Protein AF-G7Y8Q5-F1 (afdb_monomer)

Organism: Clonorchis sinensis (NCBI:txid79923)

Radius of gyration: 30.97 Å; Cα contacts (8 Å, |Δi|>4): 610; chains: 1; bounding box: 76×51×86 Å

Mean predicted aligned error: 13.22 Å

Structure (mmCIF, N/CA/C/O backbone):
data_AF-G7Y8Q5-F1
#
_entry.id   AF-G7Y8Q5-F1
#
loop_
_atom_site.group_PDB
_atom_site.id
_atom_site.type_symbol
_atom_site.label_atom_id
_atom_site.label_alt_id
_atom_site.label_comp_id
_atom_site.label_asym_id
_atom_site.label_entity_id
_atom_site.label_seq_id
_atom_site.pdbx_PDB_ins_code
_atom_site.Cartn_x
_atom_site.Cartn_y
_atom_site.Cartn_z
_atom_site.occupancy
_atom_site.B_iso_or_equiv
_atom_site.auth_seq_id
_atom_site.auth_comp_id
_atom_site.auth_asym_id
_atom_site.auth_atom_id
_atom_site.pdbx_PDB_model_num
ATOM 1 N N . MET A 1 1 ? 28.478 24.750 -31.870 1.00 46.69 1 MET A N 1
ATOM 2 C CA . MET A 1 1 ? 27.221 24.117 -31.404 1.00 46.69 1 MET A CA 1
ATOM 3 C C . MET A 1 1 ? 26.144 24.052 -32.488 1.00 46.69 1 MET A C 1
ATOM 5 O O . MET A 1 1 ? 25.602 22.974 -32.666 1.00 46.69 1 MET A O 1
ATOM 9 N N . ASN A 1 2 ? 25.911 25.111 -33.278 1.00 51.81 2 ASN A N 1
ATOM 10 C CA . ASN A 1 2 ? 24.890 25.132 -34.351 1.00 51.81 2 ASN A CA 1
ATOM 11 C C . ASN A 1 2 ? 25.142 24.205 -35.562 1.00 51.81 2 ASN A C 1
ATOM 13 O O . ASN A 1 2 ? 24.283 24.098 -36.424 1.00 51.81 2 ASN A O 1
ATOM 17 N N . VAL A 1 3 ? 26.305 23.547 -35.651 1.00 59.91 3 VAL A N 1
ATOM 18 C CA . VAL A 1 3 ? 26.636 22.623 -36.759 1.00 59.91 3 VAL A CA 1
ATOM 19 C C . VAL A 1 3 ? 26.185 21.186 -36.460 1.00 59.91 3 VAL A C 1
ATOM 21 O O . VAL A 1 3 ? 26.006 20.389 -37.370 1.00 59.91 3 VAL A O 1
ATOM 24 N N . PHE A 1 4 ? 25.976 20.847 -35.183 1.00 60.62 4 PHE A N 1
ATOM 25 C CA . PHE A 1 4 ? 25.689 19.471 -34.763 1.00 60.62 4 PHE A CA 1
ATOM 26 C C . PHE A 1 4 ? 24.238 19.233 -34.364 1.00 60.62 4 PHE A C 1
ATOM 28 O O . PHE A 1 4 ? 23.819 18.079 -34.347 1.00 60.62 4 PHE A O 1
ATOM 35 N N . PHE A 1 5 ? 23.495 20.290 -34.031 1.00 65.12 5 PHE A N 1
ATOM 36 C CA . PHE A 1 5 ? 22.177 20.165 -33.425 1.00 65.12 5 PHE A CA 1
ATOM 37 C C . PHE A 1 5 ? 21.167 21.102 -34.078 1.00 65.12 5 PHE A C 1
ATOM 39 O O . PHE A 1 5 ? 21.401 22.308 -34.143 1.00 65.12 5 PHE A O 1
ATOM 46 N N . SER A 1 6 ? 20.048 20.539 -34.533 1.00 68.06 6 SER A N 1
ATOM 47 C CA . SER A 1 6 ? 18.911 21.300 -35.055 1.00 68.06 6 SER A CA 1
ATOM 48 C C . SER A 1 6 ? 17.747 21.231 -34.070 1.00 68.06 6 SER A C 1
ATOM 50 O O . SER A 1 6 ? 17.341 20.144 -33.648 1.00 68.06 6 SER A O 1
ATOM 52 N N . TRP A 1 7 ? 17.230 22.395 -33.671 1.00 67.38 7 TRP A N 1
ATOM 53 C CA . TRP A 1 7 ? 16.086 22.492 -32.769 1.00 67.38 7 TRP A CA 1
ATOM 54 C C . TRP A 1 7 ? 14.801 22.613 -33.584 1.00 67.38 7 TRP A C 1
ATOM 56 O O . TRP A 1 7 ? 14.619 23.578 -34.325 1.00 67.38 7 TRP A O 1
ATOM 66 N N . VAL A 1 8 ? 13.917 21.626 -33.442 1.00 67.50 8 VAL A N 1
ATOM 67 C CA . VAL A 1 8 ? 12.595 21.627 -34.073 1.00 67.50 8 VAL A CA 1
ATOM 68 C C . VAL A 1 8 ? 11.5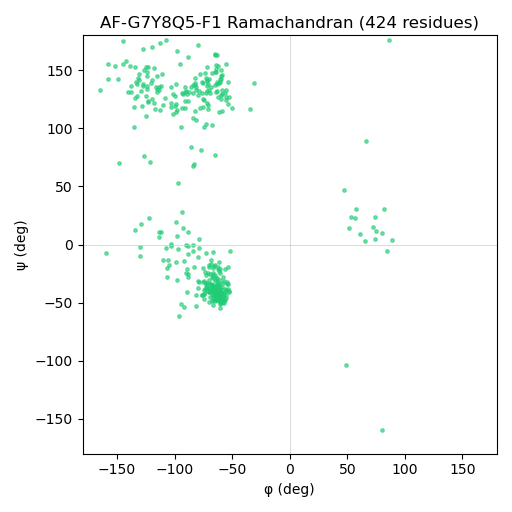71 21.986 -32.995 1.00 67.50 8 VAL A C 1
ATOM 70 O O . VAL A 1 8 ? 11.475 21.253 -32.007 1.00 67.50 8 VAL A O 1
ATOM 73 N N . PRO A 1 9 ? 10.834 23.104 -33.128 1.00 73.12 9 PRO A N 1
ATOM 74 C CA . PRO A 1 9 ? 9.787 23.453 -32.177 1.00 73.12 9 PRO A CA 1
ATOM 75 C C . PRO A 1 9 ? 8.661 22.414 -32.228 1.00 73.12 9 PRO A C 1
ATOM 77 O O . PRO A 1 9 ? 8.249 21.994 -33.309 1.00 73.12 9 PRO A O 1
ATOM 80 N N . LEU A 1 10 ? 8.157 22.023 -31.055 1.00 76.38 10 LEU A N 1
ATOM 81 C CA . LEU A 1 10 ? 7.033 21.094 -30.950 1.00 76.38 10 LEU A CA 1
ATOM 82 C C . LEU A 1 10 ? 5.737 21.756 -31.418 1.00 76.38 10 LEU A C 1
ATOM 84 O O . LEU A 1 10 ? 5.395 22.861 -30.986 1.00 76.38 10 LEU A O 1
ATOM 88 N N . ALA A 1 11 ? 4.981 21.054 -32.256 1.00 82.56 11 ALA A N 1
ATOM 89 C CA . ALA A 1 11 ? 3.634 21.473 -32.618 1.00 82.56 11 ALA A CA 1
ATOM 90 C C . ALA A 1 11 ? 2.663 21.268 -31.431 1.00 82.56 11 ALA A C 1
ATOM 92 O O . ALA A 1 11 ? 2.853 20.344 -30.636 1.00 82.56 11 ALA A O 1
ATOM 93 N N . PRO A 1 12 ? 1.566 22.044 -31.315 1.00 85.56 12 PRO A N 1
ATOM 94 C CA . PRO A 1 12 ? 0.593 21.885 -30.225 1.00 85.56 12 PRO A CA 1
ATOM 95 C C . PRO A 1 12 ? 0.033 20.459 -30.086 1.00 85.56 12 PRO A C 1
ATOM 97 O O . PRO A 1 12 ? -0.207 19.977 -28.981 1.00 85.56 12 PRO A O 1
ATOM 100 N N . LEU A 1 13 ? -0.129 19.756 -31.210 1.00 88.31 13 LEU A N 1
ATOM 101 C CA . LEU A 1 13 ? -0.599 18.371 -31.244 1.00 88.31 13 LEU A CA 1
ATOM 102 C C . LEU A 1 13 ? 0.420 17.386 -30.641 1.00 88.31 13 LEU A C 1
ATOM 104 O O . LEU A 1 13 ? 0.046 16.425 -29.976 1.00 88.31 13 LEU A O 1
ATOM 108 N N . GLU A 1 14 ? 1.714 17.650 -30.810 1.00 87.88 14 GLU A N 1
ATOM 109 C CA . GLU A 1 14 ? 2.788 16.829 -30.244 1.00 87.88 14 GLU A CA 1
ATOM 110 C C . GLU A 1 14 ? 2.902 17.016 -28.733 1.00 87.88 14 GLU A C 1
ATOM 112 O O . GLU A 1 14 ? 3.194 16.062 -28.011 1.00 87.88 14 GLU A O 1
ATOM 117 N N . VAL A 1 15 ? 2.608 18.224 -28.241 1.00 89.00 15 VAL A N 1
ATOM 118 C CA . VAL A 1 15 ? 2.476 18.484 -26.802 1.00 89.00 15 VAL A CA 1
ATOM 119 C C . VAL A 1 15 ? 1.352 17.627 -26.221 1.00 89.00 15 VAL A C 1
ATOM 121 O O . VAL A 1 15 ? 1.558 16.969 -25.203 1.00 89.00 15 VAL A O 1
ATOM 124 N N . LEU A 1 16 ? 0.198 17.551 -26.894 1.00 92.12 16 LEU A N 1
ATOM 125 C CA . LEU A 1 16 ? -0.902 16.681 -26.470 1.00 92.12 16 LEU A CA 1
ATOM 126 C C . LEU A 1 16 ? -0.487 15.202 -26.446 1.00 92.12 16 LEU A C 1
ATOM 128 O O . LEU A 1 16 ? -0.724 14.527 -25.446 1.00 92.12 16 LEU A O 1
ATOM 132 N N . TYR A 1 17 ? 0.171 14.697 -27.494 1.00 92.69 17 TYR A N 1
ATOM 133 C CA . TYR A 1 17 ? 0.668 13.314 -27.519 1.00 92.69 17 TYR A CA 1
ATOM 134 C C . TYR A 1 17 ? 1.669 13.030 -26.400 1.00 92.69 17 TYR A C 1
ATOM 136 O O . TYR A 1 17 ? 1.598 11.981 -25.761 1.00 92.69 17 TYR A O 1
ATOM 144 N N . THR A 1 18 ? 2.550 13.985 -26.108 1.00 92.38 18 THR A N 1
ATOM 145 C CA . THR A 1 18 ? 3.513 13.883 -25.008 1.00 92.38 18 THR A CA 1
ATOM 146 C C . THR A 1 18 ? 2.806 13.802 -23.656 1.00 92.38 18 THR A C 1
ATOM 148 O O . THR A 1 18 ? 3.154 12.955 -22.836 1.00 92.38 18 THR A O 1
ATOM 151 N N . LEU A 1 19 ? 1.781 14.630 -23.427 1.00 94.31 19 LEU A N 1
ATOM 152 C CA . LEU A 1 19 ? 0.983 14.602 -22.197 1.00 94.31 19 LEU A CA 1
ATOM 153 C C . LEU A 1 19 ? 0.211 13.287 -22.044 1.00 94.31 19 LEU A C 1
ATOM 155 O O . LEU A 1 19 ? 0.208 12.702 -20.961 1.00 94.31 19 LEU A O 1
ATOM 159 N N . LEU A 1 20 ? -0.401 12.794 -23.124 1.00 94.69 20 LEU A N 1
ATOM 160 C CA . LEU A 1 20 ? -1.105 11.509 -23.125 1.00 94.69 20 LEU A CA 1
ATOM 161 C C . LEU A 1 20 ? -0.150 10.344 -22.854 1.00 94.69 20 LEU A C 1
ATOM 163 O O . LEU A 1 20 ? -0.472 9.457 -22.065 1.00 94.69 20 LEU A O 1
ATOM 167 N N . PHE A 1 21 ? 1.042 10.358 -23.455 1.00 94.88 21 PHE A N 1
ATOM 168 C CA . PHE A 1 21 ? 2.059 9.345 -23.199 1.00 94.88 21 PHE A CA 1
ATOM 169 C C . PHE A 1 21 ? 2.579 9.409 -21.760 1.00 94.88 21 PHE A C 1
ATOM 171 O O . PHE A 1 21 ? 2.742 8.377 -21.113 1.00 94.88 21 PHE A O 1
ATOM 178 N N . TRP A 1 22 ? 2.805 10.610 -21.227 1.00 94.69 22 TRP A N 1
ATOM 179 C CA . TRP A 1 22 ? 3.198 10.784 -19.832 1.00 94.69 22 TRP A CA 1
ATOM 180 C C . TRP A 1 22 ? 2.136 10.227 -18.879 1.00 94.69 22 TRP A C 1
ATOM 182 O O . TRP A 1 22 ? 2.470 9.474 -17.966 1.00 94.69 22 TRP A O 1
ATOM 192 N N . LEU A 1 23 ? 0.857 10.516 -19.131 1.00 93.75 23 LEU A N 1
ATOM 193 C CA . LEU A 1 23 ? -0.259 9.974 -18.358 1.00 93.75 23 LEU A CA 1
ATOM 194 C C . LEU A 1 23 ? -0.330 8.443 -18.465 1.00 93.75 23 LEU A C 1
ATOM 196 O O . LEU A 1 23 ? -0.512 7.774 -17.451 1.00 93.75 23 LEU A O 1
ATOM 200 N N . PHE A 1 24 ? -0.092 7.882 -19.655 1.00 92.56 24 PHE A N 1
ATOM 201 C CA . PHE A 1 24 ? 0.046 6.438 -19.842 1.00 92.56 24 PHE A CA 1
ATOM 202 C C . PHE A 1 24 ? 1.173 5.854 -18.977 1.00 92.56 24 PHE A C 1
ATOM 204 O O . PHE A 1 24 ? 0.931 4.894 -18.252 1.00 92.56 24 PHE A O 1
ATOM 211 N N . VAL A 1 25 ? 2.370 6.454 -18.976 1.00 92.56 25 VAL A N 1
ATOM 212 C CA . VAL A 1 25 ? 3.498 6.005 -18.135 1.00 92.56 25 VAL A CA 1
ATOM 213 C C . VAL A 1 25 ? 3.162 6.106 -16.646 1.00 92.56 25 VAL A C 1
ATOM 215 O O . VAL A 1 25 ? 3.471 5.198 -15.879 1.00 92.56 25 VAL A O 1
ATOM 218 N N . VAL A 1 26 ? 2.514 7.188 -16.211 1.00 89.94 26 VAL A N 1
ATOM 219 C CA . VAL A 1 26 ? 2.096 7.338 -14.812 1.00 89.94 26 VAL A CA 1
ATOM 220 C C . VAL A 1 26 ? 1.096 6.250 -14.432 1.00 89.94 26 VAL A C 1
ATOM 222 O O . VAL A 1 26 ? 1.260 5.642 -13.381 1.00 89.94 26 VAL A O 1
ATOM 225 N N . PHE A 1 27 ? 0.115 5.945 -15.283 1.00 89.56 27 PHE A N 1
ATOM 226 C CA . PHE A 1 27 ? -0.895 4.920 -15.001 1.00 89.56 27 PHE A CA 1
ATOM 227 C C . PHE A 1 27 ? -0.357 3.490 -15.093 1.00 89.56 27 PHE A C 1
ATOM 229 O O . PHE A 1 27 ? -0.869 2.607 -14.416 1.00 89.56 27 PHE A O 1
ATOM 236 N N . THR A 1 28 ? 0.690 3.221 -15.872 1.00 86.81 28 THR A N 1
ATOM 237 C CA . THR A 1 28 ? 1.329 1.896 -15.870 1.00 86.81 28 THR A CA 1
ATOM 238 C C . THR A 1 28 ? 2.259 1.697 -14.671 1.00 86.81 28 THR A C 1
ATOM 240 O O . THR A 1 28 ? 2.393 0.578 -14.175 1.00 86.81 28 THR A O 1
ATOM 243 N N . VAL A 1 29 ? 2.912 2.762 -14.193 1.00 85.56 29 VAL A N 1
ATOM 244 C CA . VAL A 1 29 ? 3.832 2.744 -13.039 1.00 85.56 29 VAL A CA 1
ATOM 245 C C . VAL A 1 29 ? 3.069 2.798 -11.708 1.00 85.56 29 VAL A C 1
ATOM 247 O O . VAL A 1 29 ? 3.389 2.059 -10.775 1.00 85.56 29 VAL A O 1
ATOM 250 N N . TYR A 1 30 ? 2.055 3.658 -11.635 1.00 84.19 30 TYR A N 1
ATOM 251 C CA . TYR A 1 30 ? 1.184 3.902 -10.488 1.00 84.19 30 TYR A CA 1
ATOM 252 C C . TYR A 1 30 ? -0.280 3.756 -10.926 1.00 84.19 30 TYR A C 1
ATOM 254 O O . TYR A 1 30 ? -0.967 4.762 -11.129 1.00 84.19 30 TYR A O 1
ATOM 262 N N . PRO A 1 31 ? -0.767 2.514 -11.104 1.00 85.31 31 PRO A N 1
ATOM 263 C CA . PRO A 1 31 ? -2.112 2.288 -11.606 1.00 85.31 31 PRO A CA 1
ATOM 264 C C . PRO A 1 31 ? -3.165 2.849 -10.644 1.00 85.31 31 PRO A C 1
ATOM 266 O O . PRO A 1 31 ? -3.087 2.589 -9.437 1.00 85.31 31 PRO A O 1
ATOM 269 N N . PRO A 1 32 ? -4.153 3.613 -11.149 1.00 84.50 32 PRO A N 1
ATOM 270 C CA . PRO A 1 32 ? -5.290 4.028 -10.339 1.00 84.50 32 PRO A CA 1
ATOM 271 C C . PRO A 1 32 ? -6.125 2.809 -9.925 1.00 84.50 32 PRO A C 1
ATOM 273 O O . PRO A 1 32 ? -6.024 1.733 -10.521 1.00 84.50 32 PRO A O 1
ATOM 276 N N . LEU A 1 33 ? -6.988 2.992 -8.921 1.00 80.25 33 LEU A N 1
ATOM 277 C CA . LEU A 1 33 ? -7.834 1.923 -8.378 1.00 80.25 33 LEU A CA 1
ATOM 278 C C . LEU A 1 33 ? -8.643 1.211 -9.473 1.00 80.25 33 LEU A C 1
ATOM 280 O O . LEU A 1 33 ? -8.695 -0.013 -9.485 1.00 80.25 33 LEU A O 1
ATOM 284 N N . GLU A 1 34 ? -9.172 1.964 -10.439 1.00 84.62 34 GLU A N 1
ATOM 285 C CA . GLU A 1 34 ? -9.951 1.416 -11.556 1.00 84.62 34 GLU A CA 1
ATOM 286 C C . GLU A 1 34 ? -9.140 0.479 -12.453 1.00 84.62 34 GLU A C 1
ATOM 288 O O . GLU A 1 34 ? -9.645 -0.537 -12.918 1.00 84.62 34 GLU A O 1
ATOM 293 N N . PHE A 1 35 ? -7.856 0.772 -12.667 1.00 85.19 35 PHE A N 1
ATOM 294 C CA . PHE A 1 35 ? -6.981 -0.090 -13.463 1.00 85.19 35 PHE A CA 1
ATOM 295 C C . PHE A 1 35 ? -6.636 -1.364 -12.696 1.00 85.19 35 PHE A C 1
ATOM 297 O O . PHE A 1 35 ? -6.586 -2.443 -13.283 1.00 85.19 35 PHE A O 1
ATOM 304 N N . ILE A 1 36 ? -6.441 -1.251 -11.379 1.00 83.75 36 ILE A N 1
ATOM 305 C CA . ILE A 1 36 ? -6.234 -2.406 -10.502 1.00 83.75 36 ILE A CA 1
ATOM 306 C C . ILE A 1 36 ? -7.490 -3.290 -10.507 1.00 83.75 36 ILE A C 1
ATOM 308 O O . ILE A 1 36 ? -7.372 -4.500 -10.691 1.00 83.75 36 ILE A O 1
ATOM 312 N N . ALA A 1 37 ? -8.678 -2.693 -10.372 1.00 82.38 37 ALA A N 1
ATOM 313 C CA . ALA A 1 37 ? -9.962 -3.389 -10.381 1.00 82.38 37 ALA A CA 1
ATOM 314 C C . ALA A 1 37 ? -10.265 -4.047 -11.737 1.00 82.38 37 ALA A C 1
ATOM 316 O O . ALA A 1 37 ? -10.696 -5.196 -11.781 1.00 82.38 37 ALA A O 1
ATOM 317 N N . ALA A 1 38 ? -9.961 -3.364 -12.845 1.00 85.25 38 ALA A N 1
ATOM 318 C CA . ALA A 1 38 ? -10.073 -3.907 -14.199 1.00 85.25 38 ALA A CA 1
ATOM 319 C C . ALA A 1 38 ? -8.981 -4.942 -14.537 1.00 85.25 38 ALA A C 1
ATOM 321 O O . ALA A 1 38 ? -9.013 -5.556 -15.602 1.00 85.25 38 ALA A O 1
ATOM 322 N N . GLY A 1 39 ? -7.988 -5.128 -13.661 1.00 83.81 39 GLY A N 1
ATOM 323 C CA . GLY A 1 39 ? -6.876 -6.048 -13.876 1.00 83.81 39 GLY A CA 1
ATOM 324 C C . GLY A 1 39 ? -5.861 -5.583 -14.927 1.00 83.81 39 GLY A C 1
ATOM 325 O O . GLY A 1 39 ? -5.037 -6.389 -15.362 1.00 83.81 39 GLY A O 1
ATOM 326 N N . VAL A 1 40 ? -5.878 -4.306 -15.313 1.00 85.62 40 VAL A N 1
ATOM 327 C CA . VAL A 1 40 ? -4.941 -3.689 -16.265 1.00 85.62 40 VAL A CA 1
ATOM 328 C C . VAL A 1 40 ? -3.674 -3.264 -15.520 1.00 85.62 40 VAL A C 1
ATOM 330 O O . VAL A 1 40 ? -3.385 -2.084 -15.331 1.00 85.62 40 VAL A O 1
ATOM 333 N N . THR A 1 41 ? -2.917 -4.251 -15.048 1.00 88.12 41 THR A N 1
ATOM 334 C CA . THR A 1 41 ? -1.655 -4.050 -14.326 1.00 88.12 41 THR A CA 1
ATOM 335 C C . THR A 1 41 ? -0.514 -4.778 -15.025 1.00 88.12 41 THR A C 1
ATOM 337 O O . THR A 1 41 ? -0.716 -5.796 -15.695 1.00 88.12 41 THR A O 1
ATOM 340 N N . LEU A 1 42 ? 0.715 -4.276 -14.865 1.00 88.50 42 LEU A N 1
ATOM 341 C CA . LEU A 1 42 ? 1.897 -4.927 -15.436 1.00 88.50 42 LEU A CA 1
ATOM 342 C C . LEU A 1 42 ? 2.081 -6.344 -14.874 1.00 88.50 42 LEU A C 1
ATOM 344 O O . LEU A 1 42 ? 2.493 -7.243 -15.600 1.00 88.50 42 LEU A O 1
ATOM 348 N N . GLU A 1 43 ? 1.720 -6.571 -13.611 1.00 89.00 43 GLU A N 1
ATOM 349 C CA . GLU A 1 43 ? 1.759 -7.895 -12.992 1.00 89.00 43 GLU A CA 1
ATOM 350 C C . GLU A 1 43 ? 0.833 -8.899 -13.692 1.00 89.00 43 GLU A C 1
ATOM 352 O O . GLU A 1 43 ? 1.231 -10.044 -13.901 1.00 89.00 43 GLU A O 1
ATOM 357 N N . ASN A 1 44 ? -0.364 -8.474 -14.109 1.00 88.12 44 ASN A N 1
ATOM 358 C CA . ASN A 1 44 ? -1.302 -9.340 -14.823 1.00 88.12 44 ASN A CA 1
ATOM 359 C C . ASN A 1 44 ? -0.869 -9.588 -16.272 1.00 88.12 44 ASN A C 1
ATOM 361 O O . ASN A 1 44 ? -0.899 -10.731 -16.731 1.00 88.12 44 ASN A O 1
ATOM 365 N N . ILE A 1 45 ? -0.407 -8.548 -16.979 1.00 89.56 45 ILE A N 1
ATOM 366 C CA . ILE A 1 45 ? 0.078 -8.659 -18.368 1.00 89.56 45 ILE A CA 1
ATOM 367 C C . ILE A 1 45 ? 1.235 -9.663 -18.456 1.00 89.56 45 ILE A C 1
ATOM 369 O O . ILE A 1 45 ? 1.280 -10.500 -19.358 1.00 89.56 45 ILE A O 1
ATOM 373 N N . PHE A 1 46 ? 2.148 -9.625 -17.485 1.00 88.44 46 PHE A N 1
ATOM 374 C CA . PHE A 1 46 ? 3.298 -10.522 -17.412 1.00 88.44 46 PHE A CA 1
ATOM 375 C C . PHE A 1 46 ? 3.088 -11.705 -16.455 1.00 88.44 46 PHE A C 1
ATOM 377 O O . PHE A 1 46 ? 4.057 -12.361 -16.071 1.00 88.44 46 PHE A O 1
ATOM 384 N N . GLY A 1 47 ? 1.844 -12.050 -16.107 1.00 86.56 47 GLY A N 1
ATOM 385 C CA . GLY A 1 47 ? 1.545 -13.065 -15.087 1.00 86.56 47 GLY A CA 1
ATOM 386 C C . GLY A 1 47 ? 2.204 -14.428 -15.340 1.00 86.56 47 GLY A C 1
ATOM 387 O O . GLY A 1 47 ? 2.644 -15.091 -14.404 1.00 86.56 47 GLY A O 1
ATOM 388 N N . ARG A 1 48 ? 2.384 -14.820 -16.612 1.00 88.75 48 ARG A N 1
ATOM 389 C CA . ARG A 1 48 ? 3.116 -16.048 -16.988 1.00 88.75 48 ARG A CA 1
ATOM 390 C C . ARG A 1 48 ? 4.597 -16.017 -16.596 1.00 88.75 48 ARG A C 1
ATOM 392 O O . ARG A 1 48 ? 5.145 -17.053 -16.236 1.00 88.75 48 ARG A O 1
ATOM 399 N N . PHE A 1 49 ? 5.241 -14.853 -16.676 1.00 89.00 49 PHE A N 1
ATOM 400 C CA . PHE A 1 49 ? 6.641 -14.671 -16.291 1.00 89.00 49 PHE A CA 1
ATOM 401 C C . PHE A 1 49 ? 6.802 -14.621 -14.767 1.00 89.00 49 PHE A C 1
ATOM 403 O O . PHE A 1 49 ? 7.704 -15.256 -14.213 1.00 89.00 49 PHE A O 1
ATOM 410 N N . LEU A 1 50 ? 5.917 -13.890 -14.080 1.00 89.25 50 LEU A N 1
ATOM 411 C CA . LEU A 1 50 ? 5.979 -13.776 -12.625 1.00 89.25 50 LEU A CA 1
ATOM 412 C C . LEU A 1 50 ? 5.646 -15.103 -11.926 1.00 89.25 50 LEU A C 1
ATOM 414 O O . LEU A 1 50 ? 6.301 -15.460 -10.946 1.00 89.25 50 LEU A O 1
ATOM 418 N N . GLY A 1 51 ? 4.685 -15.863 -12.455 1.00 89.19 51 GLY A N 1
ATOM 419 C CA . GLY A 1 51 ? 4.197 -17.095 -11.840 1.00 89.19 51 GLY A CA 1
ATOM 420 C C . GLY A 1 51 ? 3.199 -16.829 -10.709 1.00 89.19 51 GLY A C 1
ATOM 421 O O . GLY A 1 51 ? 2.584 -15.768 -10.638 1.00 89.19 51 GLY A O 1
ATOM 422 N N . SER A 1 52 ? 3.014 -17.814 -9.827 1.00 87.56 52 SER A N 1
ATOM 423 C CA . SER A 1 52 ? 2.056 -17.714 -8.720 1.00 87.56 52 SER A CA 1
ATOM 424 C C . SER A 1 52 ? 2.707 -17.159 -7.459 1.00 87.56 52 SER A C 1
ATOM 426 O O . SER A 1 52 ? 3.574 -17.799 -6.857 1.00 87.56 52 SER A O 1
ATOM 428 N N . GLU A 1 53 ? 2.221 -16.000 -7.026 1.00 88.75 53 GLU A N 1
ATOM 429 C CA . GLU A 1 53 ? 2.635 -15.351 -5.784 1.00 88.75 53 GLU A CA 1
ATOM 430 C C . GLU A 1 53 ? 2.370 -16.224 -4.546 1.00 88.75 53 GLU A C 1
ATOM 432 O O . GLU A 1 53 ? 3.186 -16.277 -3.630 1.00 88.75 53 GLU A O 1
ATOM 437 N N . ASN A 1 54 ? 1.249 -16.949 -4.527 1.00 85.62 54 ASN A N 1
ATOM 438 C CA . ASN A 1 54 ? 0.858 -17.764 -3.376 1.00 85.62 54 ASN A CA 1
ATOM 439 C C . ASN A 1 54 ? 1.808 -18.945 -3.149 1.00 85.62 54 ASN A C 1
ATOM 441 O O . ASN A 1 54 ? 1.922 -19.431 -2.030 1.00 85.62 54 ASN A O 1
ATOM 445 N N . VAL A 1 55 ? 2.485 -19.420 -4.199 1.00 86.25 55 VAL A N 1
ATOM 446 C CA . VAL A 1 55 ? 3.414 -20.549 -4.093 1.00 86.25 55 VAL A CA 1
ATOM 447 C C . VAL A 1 55 ? 4.827 -20.042 -3.826 1.00 86.25 55 VAL A C 1
ATOM 449 O O . VAL A 1 55 ? 5.444 -20.463 -2.852 1.00 86.25 55 VAL A O 1
ATOM 452 N N . PHE A 1 56 ? 5.335 -19.132 -4.653 1.00 89.75 56 PHE A N 1
ATOM 453 C CA . PHE A 1 56 ? 6.719 -18.655 -4.591 1.00 89.75 56 PHE A CA 1
ATOM 454 C C . PHE A 1 56 ? 6.740 -17.146 -4.373 1.00 89.75 56 PHE A C 1
ATOM 456 O O . PHE A 1 56 ? 7.027 -16.376 -5.286 1.00 89.75 56 PHE A O 1
ATOM 463 N N . PHE A 1 57 ? 6.371 -16.725 -3.165 1.00 91.38 57 PHE A N 1
ATOM 464 C CA . PHE A 1 57 ? 6.171 -15.318 -2.834 1.00 91.38 57 PHE A CA 1
ATOM 465 C C . PHE A 1 57 ? 7.443 -14.485 -3.040 1.00 91.38 57 PHE A C 1
ATOM 467 O O . PHE A 1 57 ? 7.410 -13.436 -3.683 1.00 91.38 57 PHE A O 1
ATOM 474 N N . PHE A 1 58 ? 8.578 -14.945 -2.516 1.00 91.50 58 PHE A N 1
ATOM 475 C CA . PHE A 1 58 ? 9.836 -14.208 -2.583 1.00 91.50 58 PHE A CA 1
ATOM 476 C C . PHE A 1 58 ? 10.349 -14.099 -4.026 1.00 91.50 58 PHE A C 1
ATOM 478 O O . PHE A 1 58 ? 10.664 -13.007 -4.501 1.00 91.50 58 PHE A O 1
ATOM 485 N N . GLU A 1 59 ? 10.372 -15.214 -4.75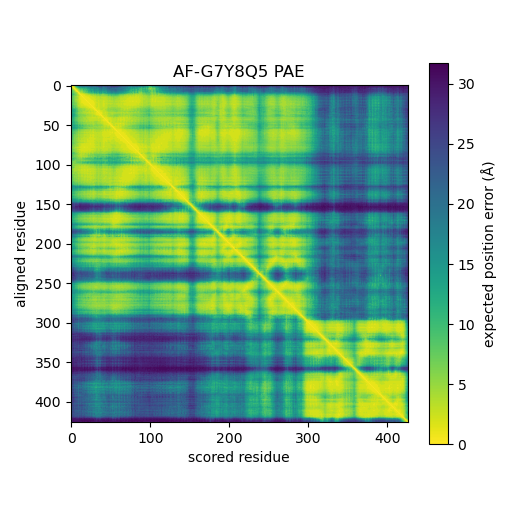6 1.00 91.69 59 GLU A N 1
ATOM 486 C CA . GLU A 1 59 ? 10.820 -15.276 -6.147 1.00 91.69 59 GLU A CA 1
ATOM 487 C C . GLU A 1 59 ? 9.907 -14.473 -7.077 1.00 91.69 59 GLU A C 1
ATOM 489 O O . GLU A 1 59 ? 10.396 -13.819 -8.001 1.00 91.69 59 GLU A O 1
ATOM 494 N N . TYR A 1 60 ? 8.598 -14.476 -6.813 1.00 92.38 60 TYR A N 1
ATOM 495 C CA . TYR A 1 60 ? 7.630 -13.640 -7.517 1.00 92.38 60 TYR A CA 1
ATOM 496 C C . TYR A 1 60 ? 8.015 -12.160 -7.420 1.00 92.38 60 TYR A C 1
ATOM 498 O O . TYR A 1 60 ? 8.089 -11.475 -8.441 1.00 92.38 60 TYR A O 1
ATOM 506 N N . HIS A 1 61 ? 8.341 -11.665 -6.219 1.00 91.56 61 HIS A N 1
ATOM 507 C CA . HIS A 1 61 ? 8.729 -10.261 -6.030 1.00 91.56 61 HIS A CA 1
ATOM 508 C C . HIS A 1 61 ? 10.083 -9.914 -6.647 1.00 91.56 61 HIS A C 1
ATOM 510 O O . HIS A 1 61 ? 10.220 -8.820 -7.188 1.00 91.56 61 HIS A O 1
ATOM 516 N N . LEU A 1 62 ? 11.051 -10.837 -6.650 1.00 91.81 62 LEU A N 1
ATOM 517 C CA . LEU A 1 62 ? 12.323 -10.650 -7.364 1.00 91.81 62 LEU A CA 1
ATOM 518 C C . LEU A 1 62 ? 12.119 -10.527 -8.881 1.00 91.81 62 LEU A C 1
ATOM 520 O O . LEU A 1 62 ? 12.671 -9.636 -9.530 1.00 91.81 62 LEU A O 1
ATOM 524 N N . ARG A 1 63 ? 11.297 -11.410 -9.461 1.00 91.94 63 ARG A N 1
ATOM 525 C CA . ARG A 1 63 ? 10.951 -11.354 -10.889 1.00 91.94 63 ARG A CA 1
ATOM 526 C C . ARG A 1 63 ? 10.180 -10.084 -11.211 1.00 91.94 63 ARG A C 1
ATOM 528 O O . ARG A 1 63 ? 10.447 -9.458 -12.233 1.00 91.94 63 ARG A O 1
ATOM 535 N N . ARG A 1 64 ? 9.272 -9.672 -10.327 1.00 91.94 64 ARG A N 1
ATOM 536 C CA . ARG A 1 64 ? 8.481 -8.447 -10.461 1.00 91.94 64 ARG A CA 1
ATOM 537 C C . ARG A 1 64 ? 9.358 -7.195 -10.508 1.00 91.94 64 ARG A C 1
ATOM 539 O O . ARG A 1 64 ? 9.205 -6.393 -11.424 1.00 91.94 64 ARG A O 1
ATOM 546 N N . THR A 1 65 ? 10.283 -7.012 -9.563 1.00 92.31 65 THR A N 1
ATOM 547 C CA . THR A 1 65 ? 11.176 -5.837 -9.538 1.00 92.31 65 THR A CA 1
ATOM 548 C C . THR A 1 65 ? 12.103 -5.804 -10.752 1.00 92.31 65 THR A C 1
ATOM 550 O O . THR A 1 65 ? 12.313 -4.736 -11.332 1.00 92.31 65 THR A O 1
ATOM 553 N N . ALA A 1 66 ? 12.611 -6.963 -11.184 1.00 92.31 66 ALA A N 1
ATOM 554 C CA . ALA A 1 66 ? 13.407 -7.096 -12.402 1.00 92.31 66 ALA A CA 1
ATOM 555 C C . ALA A 1 66 ? 12.602 -6.750 -13.663 1.00 92.31 66 ALA A C 1
ATOM 557 O O . ALA A 1 66 ? 13.048 -5.935 -14.471 1.00 92.31 66 ALA A O 1
ATOM 558 N N . MET A 1 67 ? 11.393 -7.300 -13.798 1.00 92.44 67 MET A N 1
ATOM 559 C CA . MET A 1 67 ? 10.482 -7.004 -14.901 1.00 92.44 67 MET A CA 1
ATOM 560 C C . MET A 1 67 ? 10.157 -5.512 -14.961 1.00 92.44 67 MET A C 1
ATOM 562 O O . MET A 1 67 ? 10.302 -4.909 -16.017 1.00 92.44 67 MET A O 1
ATOM 566 N N . LEU A 1 68 ? 9.771 -4.894 -13.840 1.00 91.50 68 LEU A N 1
ATOM 567 C CA . LEU A 1 68 ? 9.450 -3.466 -13.801 1.00 91.50 68 LEU A CA 1
ATOM 568 C C . LEU A 1 68 ? 10.637 -2.603 -14.209 1.00 91.50 68 LEU A C 1
ATOM 570 O O . LEU A 1 68 ? 10.466 -1.669 -14.986 1.00 91.50 68 LEU A O 1
ATOM 574 N N . ARG A 1 69 ? 11.845 -2.926 -13.736 1.00 91.31 69 ARG A N 1
ATOM 575 C CA . ARG A 1 69 ? 13.066 -2.221 -14.141 1.00 91.31 69 ARG A CA 1
ATOM 576 C C . ARG A 1 69 ? 13.290 -2.303 -15.652 1.00 91.31 69 ARG A C 1
ATOM 578 O O . ARG A 1 69 ? 13.621 -1.290 -16.266 1.00 91.31 69 ARG A O 1
ATOM 585 N N . VAL A 1 70 ? 13.094 -3.483 -16.241 1.00 92.31 70 VAL A N 1
ATOM 586 C CA . VAL A 1 70 ? 13.227 -3.699 -17.686 1.00 92.31 70 VAL A CA 1
ATOM 587 C C . VAL A 1 70 ? 12.142 -2.940 -18.448 1.00 92.31 70 VAL A C 1
ATOM 589 O O . VAL A 1 70 ? 12.474 -2.130 -19.305 1.00 92.31 70 VAL A O 1
ATOM 592 N N . VAL A 1 71 ? 10.865 -3.101 -18.097 1.00 92.44 71 VAL A N 1
ATOM 593 C CA . VAL A 1 71 ? 9.745 -2.384 -18.733 1.00 92.44 71 VAL A CA 1
ATOM 594 C C . VAL A 1 71 ? 9.953 -0.869 -18.675 1.00 92.44 71 VAL A C 1
ATOM 596 O O . VAL A 1 71 ? 9.800 -0.193 -19.689 1.00 92.44 71 VAL A O 1
ATOM 599 N N . CYS A 1 72 ? 10.391 -0.337 -17.529 1.00 91.94 72 CYS A N 1
ATOM 600 C CA . CYS A 1 72 ? 10.650 1.094 -17.383 1.00 91.94 72 CYS A CA 1
ATOM 601 C C . CYS A 1 72 ? 11.766 1.600 -18.298 1.00 91.94 72 CYS A C 1
ATOM 603 O O . CYS A 1 72 ? 11.686 2.724 -18.786 1.00 91.94 72 CYS A O 1
ATOM 605 N N . SER A 1 73 ? 12.788 0.776 -18.550 1.00 93.81 73 SER A N 1
ATOM 606 C CA . SER A 1 73 ? 13.876 1.134 -19.466 1.00 93.81 73 SER A CA 1
ATOM 607 C C . SER A 1 73 ? 13.388 1.331 -20.905 1.00 93.81 73 SER A C 1
ATOM 609 O O . SER A 1 73 ? 13.873 2.222 -21.598 1.00 93.81 73 SER A O 1
ATOM 611 N N . PHE A 1 74 ? 12.347 0.598 -21.312 1.00 94.56 74 PHE A N 1
ATOM 612 C CA . PHE A 1 74 ? 11.771 0.687 -22.651 1.00 94.56 74 PHE A CA 1
ATOM 613 C C . PHE A 1 74 ? 10.832 1.884 -22.860 1.00 94.56 74 PHE A C 1
ATOM 615 O O . PHE A 1 74 ? 10.498 2.165 -24.010 1.00 94.56 74 PHE A O 1
ATOM 622 N N . TYR A 1 75 ? 10.424 2.631 -21.823 1.00 94.19 75 TYR A N 1
ATOM 623 C CA . TYR A 1 75 ? 9.488 3.753 -22.004 1.00 94.19 75 TYR A CA 1
ATOM 624 C C . TYR A 1 75 ? 10.029 4.854 -22.920 1.00 94.19 75 TYR A C 1
ATOM 626 O O . TYR A 1 75 ? 9.257 5.411 -23.694 1.00 94.19 75 TYR A O 1
ATOM 634 N N . LEU A 1 76 ? 11.335 5.139 -22.894 1.00 93.88 76 LEU A N 1
ATOM 635 C CA . LEU A 1 76 ? 11.936 6.123 -23.806 1.00 93.88 76 LEU A CA 1
ATOM 636 C C . LEU A 1 76 ? 11.873 5.663 -25.269 1.00 93.88 76 LEU A C 1
ATOM 638 O O . LEU A 1 76 ? 11.584 6.461 -26.159 1.00 93.88 76 LEU A O 1
ATOM 642 N N . LEU A 1 77 ? 12.090 4.368 -25.521 1.00 94.50 77 LEU A N 1
ATOM 643 C CA . LEU A 1 77 ? 11.963 3.799 -26.864 1.00 94.50 77 LEU A CA 1
ATOM 644 C C . LEU A 1 77 ? 10.515 3.755 -27.330 1.00 94.50 77 LEU A C 1
ATOM 646 O O . LEU A 1 77 ? 10.230 4.073 -28.483 1.00 94.50 77 LEU A O 1
ATOM 650 N N . LEU A 1 78 ? 9.602 3.396 -26.430 1.00 95.12 78 LEU A N 1
ATOM 651 C CA . LEU A 1 78 ? 8.177 3.401 -26.713 1.00 95.12 78 LEU A CA 1
ATOM 652 C C . LEU A 1 78 ? 7.694 4.820 -27.031 1.00 95.12 78 LEU A C 1
ATOM 654 O O . LEU A 1 78 ? 6.970 4.999 -28.005 1.00 95.12 78 LEU A O 1
ATOM 658 N N . TYR A 1 79 ? 8.147 5.824 -26.275 1.00 94.50 79 TYR A N 1
ATOM 659 C CA . TYR A 1 79 ? 7.848 7.230 -26.536 1.00 94.50 79 TYR A CA 1
ATOM 660 C C . TYR A 1 79 ? 8.297 7.647 -27.937 1.00 94.50 79 TYR A C 1
ATOM 662 O O . TYR A 1 79 ? 7.493 8.172 -28.704 1.00 94.50 79 TYR A O 1
ATOM 670 N N . TYR A 1 80 ? 9.549 7.355 -28.306 1.00 93.88 80 TYR A N 1
ATOM 671 C CA . TYR A 1 80 ? 10.047 7.629 -29.655 1.00 93.88 80 TYR A CA 1
ATOM 672 C C . TYR A 1 80 ? 9.209 6.921 -30.728 1.00 93.88 80 TYR A C 1
ATOM 674 O O . TYR A 1 80 ? 8.835 7.540 -31.719 1.00 93.88 80 TYR A O 1
ATOM 682 N N . GLY A 1 81 ? 8.875 5.642 -30.526 1.00 92.56 81 GLY A N 1
ATOM 683 C CA . GLY A 1 81 ? 8.056 4.869 -31.461 1.00 92.56 81 GLY A CA 1
ATOM 684 C C . GLY A 1 81 ? 6.653 5.450 -31.657 1.00 92.56 81 GLY A C 1
ATOM 685 O O . GLY A 1 81 ? 6.196 5.561 -32.792 1.00 92.56 81 GLY A O 1
ATOM 686 N N . VAL A 1 82 ? 5.998 5.871 -30.571 1.00 93.19 82 VAL A N 1
ATOM 687 C CA . VAL A 1 82 ? 4.680 6.528 -30.603 1.00 93.19 82 VAL A CA 1
ATOM 688 C C . VAL A 1 82 ? 4.766 7.891 -31.287 1.00 93.19 82 VAL A C 1
ATOM 690 O O . VAL A 1 82 ? 3.968 8.195 -32.168 1.00 93.19 82 VAL A O 1
ATOM 693 N N . MET A 1 83 ? 5.761 8.707 -30.942 1.00 91.50 83 MET A N 1
ATOM 694 C CA . MET A 1 83 ? 5.937 10.016 -31.571 1.00 91.50 83 MET A CA 1
ATOM 695 C C . MET A 1 83 ? 6.267 9.893 -33.058 1.00 91.50 83 MET A C 1
ATOM 697 O O . MET A 1 83 ? 5.770 10.678 -33.860 1.00 91.50 83 MET A O 1
ATOM 701 N N . ARG A 1 84 ? 7.025 8.866 -33.452 1.00 90.94 84 ARG A N 1
ATOM 702 C CA . ARG A 1 84 ? 7.299 8.560 -34.856 1.00 90.94 84 ARG A CA 1
ATOM 703 C C . ARG A 1 84 ? 6.075 8.030 -35.603 1.00 90.94 84 ARG A C 1
ATOM 705 O O . ARG A 1 84 ? 5.988 8.251 -36.800 1.00 90.94 84 ARG A O 1
ATOM 712 N N . SER A 1 85 ? 5.139 7.332 -34.962 1.00 89.56 85 SER A N 1
ATOM 713 C CA . SER A 1 85 ? 3.929 6.871 -35.659 1.00 89.56 85 SER A CA 1
ATOM 714 C C . SER A 1 85 ? 2.879 7.973 -35.815 1.00 89.56 85 SER A C 1
ATOM 716 O O . SER A 1 85 ? 2.149 7.976 -36.803 1.00 89.56 85 SER A O 1
ATOM 718 N N . LEU A 1 86 ? 2.808 8.903 -34.858 1.00 89.88 86 LEU A N 1
ATOM 719 C CA . LEU A 1 86 ? 1.763 9.927 -34.800 1.00 89.88 86 LEU A CA 1
ATOM 720 C C . LEU A 1 86 ? 2.182 11.283 -35.376 1.00 89.88 86 LEU A C 1
ATOM 722 O O . LEU A 1 86 ? 1.326 12.004 -35.885 1.00 89.88 86 LEU A O 1
ATOM 726 N N . SER A 1 87 ? 3.464 11.658 -35.292 1.00 88.12 87 SER A N 1
ATOM 727 C CA . SER A 1 87 ? 3.930 12.959 -35.777 1.00 88.12 87 SER A CA 1
ATOM 728 C C . SER A 1 87 ? 4.663 12.856 -37.121 1.00 88.12 87 SER A C 1
ATOM 730 O O . SER A 1 87 ? 5.722 12.224 -37.204 1.00 88.12 87 SER A O 1
ATOM 732 N N . PRO A 1 88 ? 4.189 13.567 -38.164 1.00 84.88 88 PRO A N 1
ATOM 733 C CA . PRO A 1 88 ? 4.903 13.650 -39.433 1.00 84.88 88 PRO A CA 1
ATOM 734 C C . PRO A 1 88 ? 6.249 14.376 -39.295 1.00 84.88 88 PRO A C 1
ATOM 736 O O . PRO A 1 88 ? 7.169 14.096 -40.061 1.00 84.88 88 PRO A O 1
ATOM 739 N N . THR A 1 89 ? 6.405 15.271 -38.311 1.00 83.12 89 THR A N 1
ATOM 740 C CA . THR A 1 89 ? 7.672 15.989 -38.103 1.00 83.12 89 THR A CA 1
ATOM 741 C C . THR A 1 89 ? 8.768 15.030 -37.643 1.00 83.12 89 THR A C 1
ATOM 743 O O . THR A 1 89 ? 9.905 15.140 -38.091 1.00 83.12 89 THR A O 1
ATOM 746 N N . VAL A 1 90 ? 8.427 14.054 -36.797 1.00 83.44 90 VAL A N 1
ATOM 747 C CA . VAL A 1 90 ? 9.372 13.067 -36.264 1.00 83.44 90 VAL A CA 1
ATOM 748 C C . VAL A 1 90 ? 9.781 12.082 -37.348 1.00 83.44 90 VAL A C 1
ATOM 750 O O . VAL A 1 90 ? 10.957 11.752 -37.449 1.00 83.44 90 VAL A O 1
ATOM 753 N N . VAL A 1 91 ? 8.835 11.661 -38.195 1.00 83.94 91 VAL A N 1
ATOM 754 C CA . VAL A 1 91 ? 9.105 10.774 -39.340 1.00 83.94 91 VAL A CA 1
ATOM 755 C C . VAL A 1 91 ? 10.075 11.406 -40.330 1.00 83.94 91 VAL A C 1
ATOM 757 O O . VAL A 1 91 ? 10.979 10.731 -40.813 1.00 83.94 91 VAL A O 1
ATOM 760 N N . LEU A 1 92 ? 9.869 12.684 -40.654 1.00 80.31 92 LEU A N 1
ATOM 761 C CA . LEU A 1 92 ? 10.679 13.387 -41.648 1.00 80.31 92 LEU A CA 1
ATOM 762 C C . LEU A 1 92 ? 12.066 13.753 -41.115 1.00 80.31 92 LEU A C 1
ATOM 764 O O . LEU A 1 92 ? 13.023 13.778 -41.881 1.00 80.31 92 LEU A O 1
ATOM 768 N N . ASN A 1 93 ? 12.171 14.028 -39.813 1.00 80.06 93 ASN A N 1
ATOM 769 C CA . ASN A 1 93 ? 13.387 14.554 -39.202 1.00 80.06 93 ASN A CA 1
ATOM 770 C C . ASN A 1 93 ? 14.197 13.513 -38.411 1.00 80.06 93 ASN A C 1
ATOM 772 O O . ASN A 1 93 ? 15.199 13.892 -37.819 1.00 80.06 93 ASN A O 1
ATOM 776 N N . SER A 1 94 ? 13.785 12.243 -38.325 1.00 84.25 94 SER A N 1
ATOM 777 C CA . SER A 1 94 ? 14.498 11.193 -37.579 1.00 84.25 94 SER A CA 1
ATOM 778 C C . SER A 1 94 ? 14.123 9.791 -38.093 1.00 84.25 94 SER A C 1
ATOM 780 O O . SER A 1 94 ? 12.953 9.539 -38.391 1.00 84.25 94 SER A O 1
ATOM 782 N N . PRO A 1 95 ? 15.056 8.820 -38.162 1.00 85.31 95 PRO A N 1
ATOM 783 C CA . PRO A 1 95 ? 16.428 8.848 -37.658 1.00 85.31 95 PRO A CA 1
ATOM 784 C C . PRO A 1 95 ? 17.436 9.429 -38.654 1.00 85.31 95 PRO A C 1
ATOM 786 O O . PRO A 1 95 ? 17.507 8.980 -39.797 1.00 85.31 95 PRO A O 1
ATOM 789 N N . ASN A 1 96 ? 18.279 10.358 -38.198 1.00 84.88 96 ASN A N 1
ATOM 790 C CA . ASN A 1 96 ? 19.434 10.820 -38.973 1.00 84.88 96 ASN A CA 1
ATOM 791 C C . ASN A 1 96 ? 20.678 9.990 -38.649 1.00 84.88 96 ASN A C 1
ATOM 793 O O . ASN A 1 96 ? 21.030 9.789 -37.486 1.00 84.88 96 ASN A O 1
ATOM 797 N N . ILE A 1 97 ? 21.368 9.531 -39.694 1.00 81.50 97 ILE A N 1
ATOM 798 C CA . ILE A 1 97 ? 22.623 8.768 -39.576 1.00 81.50 97 ILE A CA 1
ATOM 799 C C . ILE A 1 97 ? 23.837 9.715 -39.531 1.00 81.50 97 ILE A C 1
ATOM 801 O O . ILE A 1 97 ? 24.876 9.373 -38.970 1.00 81.50 97 ILE A O 1
ATOM 805 N N . GLN A 1 98 ? 23.706 10.916 -40.099 1.00 82.81 98 GLN A N 1
ATOM 806 C CA . GLN A 1 98 ? 24.758 11.930 -40.192 1.00 82.81 98 GLN A CA 1
ATOM 807 C C . GLN A 1 98 ? 24.285 13.260 -39.584 1.00 82.81 98 GLN A C 1
ATOM 809 O O . GLN A 1 98 ? 23.081 13.517 -39.564 1.00 82.81 98 GLN A O 1
ATOM 814 N N . PRO A 1 99 ? 25.205 14.104 -39.077 1.00 78.50 99 PRO A N 1
ATOM 815 C CA . PRO A 1 99 ? 24.849 15.395 -38.499 1.00 78.50 99 PRO A CA 1
ATOM 816 C C . PRO A 1 99 ? 24.233 16.349 -39.543 1.00 78.50 99 PRO A C 1
ATOM 818 O O . PRO A 1 99 ? 24.611 16.287 -40.715 1.00 78.50 99 PRO A O 1
ATOM 821 N N . PRO A 1 100 ? 23.349 17.274 -39.117 1.00 81.94 100 PRO A N 1
ATOM 822 C CA . PRO A 1 100 ? 23.010 17.589 -37.724 1.00 81.94 100 PRO A CA 1
ATOM 823 C C . PRO A 1 100 ? 21.981 16.627 -37.108 1.00 81.94 100 PRO A C 1
ATOM 825 O O . PRO A 1 100 ? 20.972 16.298 -37.724 1.00 81.94 100 PRO A O 1
ATOM 828 N N . PHE A 1 101 ? 22.216 16.218 -35.859 1.00 84.31 101 PHE A N 1
ATOM 829 C CA . PHE A 1 101 ? 21.268 15.400 -35.104 1.00 84.31 101 PHE A CA 1
ATOM 830 C C . PHE A 1 101 ? 20.118 16.254 -34.569 1.00 84.31 101 PHE A C 1
ATOM 832 O O . PHE A 1 101 ? 20.287 17.421 -34.201 1.00 84.31 101 PHE A O 1
ATOM 839 N N . THR A 1 102 ? 18.938 15.651 -34.500 1.00 87.00 102 THR A N 1
ATOM 840 C CA . THR A 1 102 ? 17.746 16.264 -33.912 1.00 87.00 102 THR A CA 1
ATOM 841 C C . THR A 1 102 ? 17.543 15.796 -32.473 1.00 87.00 102 THR A C 1
ATOM 843 O O . THR A 1 102 ? 18.132 14.812 -32.017 1.00 87.00 102 THR A O 1
ATOM 846 N N . LEU A 1 103 ? 16.657 16.480 -31.741 1.00 86.69 103 LEU A N 1
ATOM 847 C CA . LEU A 1 103 ? 16.214 16.051 -30.408 1.00 86.69 103 LEU A CA 1
ATOM 848 C C . LEU A 1 103 ? 15.695 14.597 -30.420 1.00 86.69 103 LEU A C 1
ATOM 850 O O . LEU A 1 103 ? 15.967 13.832 -29.498 1.00 86.69 103 LEU A O 1
ATOM 854 N N . TRP A 1 104 ? 14.989 14.203 -31.481 1.00 88.50 104 TRP A N 1
ATOM 855 C CA . TRP A 1 104 ? 14.413 12.867 -31.635 1.00 88.50 104 TRP A CA 1
ATOM 856 C C . TRP A 1 104 ? 15.476 11.779 -31.804 1.00 88.50 104 TRP A C 1
ATOM 858 O O . TRP A 1 104 ? 15.321 10.693 -31.246 1.00 88.50 104 TRP A O 1
ATOM 868 N N . ASP A 1 105 ? 16.587 12.088 -32.479 1.00 89.25 105 ASP A N 1
ATOM 869 C CA . ASP A 1 105 ? 17.726 11.173 -32.591 1.00 89.25 105 ASP A CA 1
ATOM 870 C C . ASP A 1 105 ? 18.375 10.934 -31.223 1.00 89.25 105 ASP A C 1
ATOM 872 O O . ASP A 1 105 ? 18.671 9.794 -30.870 1.00 89.25 105 ASP A O 1
ATOM 876 N N . LEU A 1 106 ? 18.530 11.981 -30.401 1.00 90.19 106 LEU A N 1
ATOM 877 C CA . LEU A 1 106 ? 19.008 11.809 -29.025 1.00 90.19 106 LEU A CA 1
ATOM 878 C C . LEU A 1 106 ? 18.058 10.952 -28.192 1.00 90.19 106 LEU A C 1
ATOM 880 O O . LEU A 1 106 ? 18.525 10.081 -27.462 1.00 90.19 106 LEU A O 1
ATOM 884 N N . ILE A 1 107 ? 16.743 11.162 -28.291 1.00 91.62 107 ILE A N 1
ATOM 885 C CA . ILE A 1 107 ? 15.753 10.354 -27.560 1.00 91.62 107 ILE A CA 1
ATOM 886 C C . ILE A 1 107 ? 15.853 8.878 -27.976 1.00 91.62 107 ILE A C 1
ATOM 888 O O . ILE A 1 107 ? 15.871 8.001 -27.113 1.00 91.62 107 ILE A O 1
ATOM 892 N N . LEU A 1 108 ? 15.993 8.593 -29.274 1.00 93.25 108 LEU A N 1
ATOM 893 C CA . LEU A 1 108 ? 16.186 7.232 -29.775 1.00 93.25 108 LEU A CA 1
ATOM 894 C C . LEU A 1 108 ? 17.469 6.599 -29.218 1.00 93.25 108 LEU A C 1
ATOM 896 O O . LEU A 1 108 ? 17.415 5.529 -28.611 1.00 93.25 108 LEU A O 1
ATOM 900 N N . TRP A 1 109 ? 18.620 7.255 -29.391 1.00 92.50 109 TRP A N 1
ATOM 901 C CA . TRP A 1 109 ? 19.911 6.701 -28.973 1.00 92.50 109 TRP A CA 1
ATOM 902 C C . TRP A 1 109 ? 20.020 6.546 -27.455 1.00 92.50 109 TRP A C 1
ATOM 904 O O . TRP A 1 109 ? 20.516 5.525 -26.977 1.00 92.50 109 TRP A O 1
ATOM 914 N N . THR A 1 110 ? 19.497 7.502 -26.683 1.00 93.50 110 THR A N 1
ATOM 915 C CA . THR A 1 110 ? 19.414 7.387 -25.217 1.00 93.50 110 THR A CA 1
ATOM 916 C C . THR A 1 110 ? 18.463 6.271 -24.791 1.00 93.50 110 THR A C 1
ATOM 918 O O . THR A 1 110 ? 18.777 5.524 -23.862 1.00 93.50 110 THR A O 1
ATOM 921 N N . GLY A 1 111 ? 17.343 6.082 -25.492 1.00 94.19 111 GLY A N 1
ATOM 922 C CA . GLY A 1 111 ? 16.442 4.951 -25.290 1.00 94.19 111 GLY A CA 1
ATOM 923 C C . GLY A 1 111 ? 17.127 3.601 -25.529 1.00 94.19 111 GLY A C 1
ATOM 924 O O . GLY A 1 111 ? 17.026 2.704 -24.691 1.00 94.19 111 GLY A O 1
ATOM 925 N N . ILE A 1 112 ? 17.880 3.463 -26.628 1.00 95.00 112 ILE A N 1
ATOM 926 C CA . ILE A 1 112 ? 18.606 2.228 -26.972 1.00 95.00 112 ILE A CA 1
ATOM 927 C C . ILE A 1 112 ? 19.696 1.959 -25.931 1.00 95.00 112 ILE A C 1
ATOM 929 O O . ILE A 1 112 ? 19.787 0.852 -25.395 1.00 95.00 112 ILE A O 1
ATOM 933 N N . ALA A 1 113 ? 20.505 2.971 -25.611 1.00 95.00 113 ALA A N 1
ATOM 934 C CA . ALA A 1 113 ? 21.589 2.853 -24.642 1.00 95.00 113 ALA A CA 1
ATOM 935 C C . ALA A 1 113 ? 21.063 2.500 -23.241 1.00 95.00 113 ALA A C 1
ATOM 937 O O . ALA A 1 113 ? 21.578 1.589 -22.598 1.00 95.00 113 ALA A O 1
ATOM 938 N N . SER A 1 114 ? 20.001 3.166 -22.778 1.00 94.19 114 SER A N 1
ATOM 939 C CA . SER A 1 114 ? 19.414 2.895 -21.459 1.00 94.19 114 SER A CA 1
ATOM 940 C C . SER A 1 114 ? 18.775 1.509 -21.380 1.00 94.19 114 SER A C 1
ATOM 942 O O . SER A 1 114 ? 19.009 0.794 -20.406 1.00 94.19 114 SER A O 1
ATOM 944 N N . SER A 1 115 ? 18.038 1.086 -22.411 1.00 94.88 115 SER A N 1
ATOM 945 C CA . SER A 1 115 ? 17.412 -0.242 -22.455 1.00 94.88 115 SER A CA 1
ATOM 946 C C . SER A 1 115 ? 18.454 -1.357 -22.481 1.00 94.88 115 SER A C 1
ATOM 948 O O . SER A 1 115 ? 18.382 -2.290 -21.683 1.00 94.88 115 SER A O 1
ATOM 950 N N . THR A 1 116 ? 19.474 -1.245 -23.336 1.00 95.19 116 THR A N 1
ATOM 951 C CA . THR A 1 116 ? 20.555 -2.242 -23.422 1.00 95.19 116 THR A CA 1
ATOM 952 C C . THR A 1 116 ? 21.370 -2.307 -22.133 1.00 95.19 116 THR A C 1
ATOM 954 O O . THR A 1 116 ? 21.613 -3.402 -21.617 1.00 95.19 116 THR A O 1
ATOM 957 N N . PHE A 1 117 ? 21.729 -1.160 -21.552 1.00 95.19 117 PHE A N 1
ATOM 958 C CA . PHE A 1 117 ? 22.457 -1.098 -20.286 1.00 95.19 117 PHE A CA 1
ATOM 959 C C . PHE A 1 117 ? 21.648 -1.688 -19.123 1.00 95.19 117 PHE A C 1
ATOM 961 O O . PHE A 1 117 ? 22.155 -2.511 -18.365 1.00 95.19 117 PHE A O 1
ATOM 968 N N . LEU A 1 118 ? 20.374 -1.320 -18.973 1.00 94.00 118 LEU A N 1
ATOM 969 C CA . LEU A 1 118 ? 19.552 -1.795 -17.858 1.00 94.00 118 LEU A CA 1
ATOM 970 C C . LEU A 1 118 ? 19.159 -3.268 -17.999 1.00 94.00 118 LEU A C 1
ATOM 972 O O . LEU A 1 118 ? 19.124 -3.969 -16.984 1.00 94.00 118 LEU A O 1
ATOM 976 N N . CYS A 1 119 ? 18.921 -3.760 -19.217 1.00 93.31 119 CYS A N 1
ATOM 977 C CA . CYS A 1 119 ? 18.677 -5.181 -19.464 1.00 93.31 119 CYS A CA 1
ATOM 978 C C . CYS A 1 119 ? 19.933 -6.014 -19.193 1.00 93.31 119 CYS A C 1
ATOM 980 O O . CYS A 1 119 ? 19.865 -6.988 -18.443 1.00 93.31 119 CYS A O 1
ATOM 982 N N . SER A 1 120 ? 21.087 -5.606 -19.733 1.00 93.75 120 SER A N 1
ATOM 983 C CA . SER A 1 120 ? 22.358 -6.307 -19.507 1.00 93.75 120 SER A CA 1
ATOM 984 C C . SER A 1 120 ? 22.760 -6.289 -18.035 1.00 93.75 120 SER A C 1
ATOM 986 O O . SER A 1 120 ? 23.085 -7.336 -17.486 1.00 93.75 120 SER A O 1
ATOM 988 N N . HIS A 1 121 ? 22.634 -5.151 -17.350 1.00 94.06 121 HIS A N 1
ATOM 989 C CA . HIS A 1 121 ? 22.866 -5.066 -15.911 1.00 94.06 121 HIS A CA 1
ATOM 990 C C . HIS A 1 121 ? 21.924 -5.990 -15.125 1.00 94.06 121 HIS A C 1
ATOM 992 O O . HIS A 1 121 ? 22.360 -6.705 -14.227 1.00 94.06 121 HIS A O 1
ATOM 998 N N . THR A 1 122 ? 20.623 -5.988 -15.431 1.00 91.06 122 THR A N 1
ATOM 999 C CA . THR A 1 122 ? 19.659 -6.874 -14.755 1.00 91.06 122 THR A CA 1
ATOM 1000 C C . THR A 1 122 ? 20.014 -8.347 -14.980 1.00 91.06 122 THR A C 1
ATOM 1002 O O . THR A 1 122 ? 20.011 -9.128 -14.035 1.00 91.06 122 THR A O 1
ATOM 1005 N N . TYR A 1 123 ? 20.396 -8.736 -16.194 1.00 90.25 123 TYR A N 1
ATOM 1006 C CA . T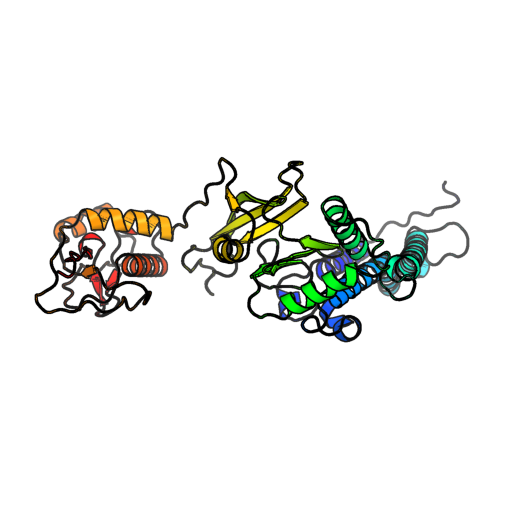YR A 1 123 ? 20.761 -10.118 -16.494 1.00 90.25 123 TYR A CA 1
ATOM 1007 C C . TYR A 1 123 ? 22.091 -10.541 -15.847 1.00 90.25 123 TYR A C 1
ATOM 1009 O O . TYR A 1 123 ? 22.151 -11.560 -15.167 1.00 90.25 123 TYR A O 1
ATOM 1017 N N . ILE A 1 124 ? 23.147 -9.741 -16.013 1.00 90.94 124 ILE A N 1
ATOM 1018 C CA . ILE A 1 124 ? 24.508 -10.085 -15.579 1.00 90.94 124 ILE A CA 1
ATOM 1019 C C . ILE A 1 124 ? 24.664 -9.939 -14.065 1.00 90.94 124 ILE A C 1
ATOM 1021 O O . ILE A 1 124 ? 25.278 -10.794 -13.437 1.00 90.94 124 ILE A O 1
ATOM 1025 N N . VAL A 1 125 ? 24.131 -8.862 -13.477 1.00 89.88 125 VAL A N 1
ATOM 1026 C CA . VAL A 1 125 ? 24.342 -8.534 -12.058 1.00 89.88 125 VAL A CA 1
ATOM 1027 C C . VAL A 1 125 ? 23.216 -9.085 -11.195 1.00 89.88 125 VAL A C 1
ATOM 1029 O O . VAL A 1 125 ? 23.481 -9.760 -10.204 1.00 89.88 125 VAL A O 1
ATOM 1032 N N . TRP A 1 126 ? 21.950 -8.811 -11.535 1.00 89.69 126 TRP A N 1
ATOM 1033 C CA . TRP A 1 126 ? 20.843 -9.265 -10.684 1.00 89.69 126 TRP A CA 1
ATOM 1034 C C . TRP A 1 126 ? 20.609 -10.760 -10.826 1.00 89.69 126 TRP A C 1
ATOM 1036 O O . TRP A 1 126 ? 20.528 -11.436 -9.809 1.00 89.69 126 TRP A O 1
ATOM 1046 N N . TYR A 1 127 ? 20.560 -11.279 -12.053 1.00 87.75 127 TYR A N 1
ATOM 1047 C CA . TYR A 1 127 ? 20.370 -12.704 -12.345 1.00 87.75 127 TYR A CA 1
ATOM 1048 C C . TYR A 1 127 ? 21.697 -13.469 -12.520 1.00 87.75 127 TYR A C 1
ATOM 1050 O O . TYR A 1 127 ? 21.764 -14.487 -13.211 1.00 87.75 127 TYR A O 1
ATOM 1058 N N . ALA A 1 128 ? 22.772 -13.001 -11.877 1.00 82.69 128 ALA A N 1
ATOM 1059 C CA . ALA A 1 128 ? 24.072 -13.658 -11.934 1.00 82.69 128 ALA A CA 1
ATOM 1060 C C . ALA A 1 128 ? 23.957 -15.147 -11.551 1.00 82.69 128 ALA A C 1
ATOM 1062 O O . ALA A 1 128 ? 23.414 -15.487 -10.494 1.00 82.69 128 ALA A O 1
ATOM 1063 N N . GLN A 1 129 ? 24.474 -16.025 -12.420 1.00 74.62 129 GLN A N 1
ATOM 1064 C CA . GLN A 1 129 ? 24.575 -17.477 -12.199 1.00 74.62 129 GLN A CA 1
ATOM 1065 C C . GLN A 1 129 ? 23.231 -18.173 -11.887 1.00 74.62 129 GLN A C 1
ATOM 1067 O O . GLN A 1 129 ? 23.207 -19.238 -11.280 1.00 74.62 129 GLN A O 1
ATOM 1072 N N . GLY A 1 130 ? 22.098 -17.574 -12.279 1.00 76.88 130 GLY A N 1
ATOM 1073 C CA . GLY A 1 130 ? 20.761 -18.146 -12.071 1.00 76.88 130 GLY A CA 1
ATOM 1074 C C . GLY A 1 130 ? 20.232 -18.083 -10.632 1.00 76.88 130 GLY A C 1
ATOM 1075 O O . GLY A 1 130 ? 19.148 -18.595 -10.365 1.00 76.88 130 GLY A O 1
ATOM 1076 N N . ALA A 1 131 ? 20.954 -17.441 -9.707 1.00 79.19 131 ALA A N 1
ATOM 1077 C CA . ALA A 1 131 ? 20.660 -17.489 -8.269 1.00 79.19 131 ALA A CA 1
ATOM 1078 C C . ALA A 1 131 ? 20.173 -16.155 -7.668 1.00 79.19 131 ALA A C 1
ATOM 1080 O O . ALA A 1 131 ? 20.116 -16.016 -6.447 1.00 79.19 131 ALA A O 1
ATOM 1081 N N . TRP A 1 132 ? 19.854 -15.152 -8.496 1.00 86.38 132 TRP A N 1
ATOM 1082 C CA . TRP A 1 132 ? 19.455 -13.800 -8.059 1.00 86.38 132 TRP A CA 1
ATOM 1083 C C . TRP A 1 132 ? 20.444 -13.117 -7.088 1.00 86.38 132 TRP A C 1
ATOM 1085 O O . TRP A 1 132 ? 20.075 -12.238 -6.305 1.00 86.38 132 TRP A O 1
ATOM 1095 N N . SER A 1 133 ? 21.712 -13.532 -7.103 1.00 83.19 133 SER A N 1
ATOM 1096 C CA . SER A 1 133 ? 22.666 -13.283 -6.015 1.00 83.19 133 SER A CA 1
ATOM 1097 C C . SER A 1 133 ? 23.044 -11.810 -5.837 1.00 83.19 133 SER A C 1
ATOM 1099 O O . SER A 1 133 ? 23.371 -11.412 -4.714 1.00 83.19 133 SER A O 1
ATOM 1101 N N . GLY A 1 134 ? 22.980 -11.023 -6.917 1.00 84.25 134 GLY A N 1
ATOM 1102 C CA . GLY A 1 134 ? 23.229 -9.580 -6.937 1.00 84.25 134 GLY A CA 1
ATOM 1103 C C . GLY A 1 134 ? 21.962 -8.722 -6.889 1.00 84.25 134 GLY A C 1
ATOM 1104 O O . GLY A 1 134 ? 22.042 -7.501 -7.045 1.00 84.25 134 GLY A O 1
ATOM 1105 N N . HIS A 1 135 ? 20.781 -9.317 -6.685 1.00 89.81 135 HIS A N 1
ATOM 1106 C CA . HIS A 1 135 ? 19.564 -8.538 -6.484 1.00 89.81 135 HIS A CA 1
ATOM 1107 C C . HIS A 1 135 ? 19.624 -7.787 -5.135 1.00 89.81 135 HIS A C 1
ATOM 1109 O O . HIS A 1 135 ? 19.960 -8.400 -4.118 1.00 89.81 135 HIS A O 1
ATOM 1115 N N . PRO A 1 136 ? 19.243 -6.494 -5.065 1.00 89.38 136 PRO A N 1
ATOM 1116 C CA . PRO A 1 136 ? 19.335 -5.695 -3.840 1.00 89.38 136 PRO A CA 1
ATOM 1117 C C . PRO A 1 136 ? 18.668 -6.336 -2.618 1.00 89.38 136 PRO A C 1
ATOM 1119 O O . PRO A 1 136 ? 19.249 -6.336 -1.539 1.00 89.38 136 PRO A O 1
ATOM 1122 N N . THR A 1 137 ? 17.491 -6.948 -2.786 1.00 89.81 137 THR A N 1
ATOM 1123 C CA . THR A 1 137 ? 16.798 -7.658 -1.696 1.00 89.81 137 THR A CA 1
ATOM 1124 C C . THR A 1 137 ? 17.599 -8.847 -1.169 1.00 89.81 137 THR A C 1
ATOM 1126 O O . THR A 1 137 ? 17.671 -9.045 0.040 1.00 89.81 137 THR A O 1
ATOM 1129 N N . VAL A 1 138 ? 18.228 -9.627 -2.055 1.00 88.94 138 VAL A N 1
ATOM 1130 C CA . VAL A 1 138 ? 19.049 -10.780 -1.655 1.00 88.94 138 VAL A CA 1
ATOM 1131 C C . VAL A 1 138 ? 20.304 -10.297 -0.933 1.00 88.94 138 VAL A C 1
ATOM 1133 O O . VAL A 1 138 ? 20.682 -10.867 0.085 1.00 88.94 138 VAL A O 1
ATOM 1136 N N . ILE A 1 139 ? 20.908 -9.197 -1.389 1.00 88.12 139 ILE A N 1
ATOM 1137 C CA . ILE A 1 139 ? 22.034 -8.557 -0.699 1.00 88.12 139 ILE A CA 1
ATOM 1138 C C . ILE A 1 139 ? 21.617 -8.081 0.702 1.00 88.12 139 ILE A C 1
ATOM 1140 O O . ILE A 1 139 ? 22.339 -8.326 1.665 1.00 88.12 139 ILE A O 1
ATOM 1144 N N . SER A 1 140 ? 20.454 -7.437 0.848 1.00 86.94 140 SER A N 1
ATOM 1145 C CA . SER A 1 140 ? 19.916 -7.042 2.159 1.00 86.94 140 SER A CA 1
ATOM 1146 C C . SER A 1 140 ? 19.688 -8.244 3.077 1.00 86.94 140 SER A C 1
ATOM 1148 O O . SER A 1 140 ? 20.027 -8.183 4.256 1.00 86.94 140 SER A O 1
ATOM 1150 N N . LEU A 1 141 ? 19.177 -9.352 2.535 1.00 87.75 141 LEU A N 1
ATOM 1151 C CA . LEU A 1 141 ? 18.950 -10.584 3.287 1.00 87.75 141 LEU A CA 1
ATOM 1152 C C . LEU A 1 141 ? 20.265 -11.247 3.730 1.00 87.75 141 LEU A C 1
ATOM 1154 O O . LEU A 1 141 ? 20.365 -11.724 4.858 1.00 87.75 141 LEU A O 1
ATOM 1158 N N . LYS A 1 142 ? 21.292 -11.231 2.870 1.00 86.62 142 LYS A N 1
ATOM 1159 C CA . LYS A 1 142 ? 22.647 -11.692 3.209 1.00 86.62 142 LYS A CA 1
ATOM 1160 C C . LYS A 1 142 ? 23.242 -10.866 4.348 1.00 86.62 142 LYS A C 1
ATOM 1162 O O . LYS A 1 142 ? 23.663 -11.446 5.342 1.00 86.62 142 LYS A O 1
ATOM 1167 N N . LYS A 1 143 ? 23.157 -9.533 4.270 1.00 85.00 143 LYS A N 1
ATOM 1168 C CA . LYS A 1 143 ? 23.618 -8.633 5.344 1.00 85.00 143 LYS A CA 1
ATOM 1169 C C . LYS A 1 143 ? 22.939 -8.926 6.680 1.00 85.00 143 LYS A C 1
ATOM 1171 O O . LYS A 1 143 ? 23.614 -8.977 7.700 1.00 85.00 143 LYS A O 1
ATOM 1176 N N . LEU A 1 144 ? 21.628 -9.165 6.663 1.00 82.12 144 LEU A N 1
ATOM 1177 C CA . LEU A 1 144 ? 20.879 -9.555 7.857 1.00 82.12 144 LEU A CA 1
ATOM 1178 C C . LEU A 1 144 ? 21.362 -10.896 8.427 1.00 82.12 144 LEU A C 1
ATOM 1180 O O . LEU A 1 144 ? 21.432 -11.074 9.639 1.00 82.12 144 LEU A O 1
ATOM 1184 N N . SER A 1 145 ? 21.705 -11.848 7.556 1.00 78.62 145 SER A N 1
ATOM 1185 C CA . SER A 1 145 ? 22.278 -13.121 7.991 1.00 78.62 145 SER A CA 1
ATOM 1186 C C . SER A 1 145 ? 23.659 -12.957 8.620 1.00 78.62 145 SER A C 1
ATOM 1188 O O . SER A 1 145 ? 23.963 -13.647 9.587 1.00 78.62 145 SER A O 1
ATOM 1190 N N . ASP A 1 146 ? 24.472 -12.033 8.110 1.00 74.25 146 ASP A N 1
ATOM 1191 C CA . ASP A 1 146 ? 25.823 -11.790 8.610 1.00 74.25 146 ASP A CA 1
ATOM 1192 C C . ASP A 1 146 ? 25.800 -11.075 9.964 1.00 74.25 146 ASP A C 1
ATOM 1194 O O . ASP A 1 146 ? 26.550 -11.460 10.856 1.00 74.25 146 ASP A O 1
ATOM 1198 N N . SER A 1 147 ? 24.876 -10.130 10.173 1.00 71.31 147 SER A N 1
ATOM 1199 C CA . SER A 1 147 ? 24.703 -9.475 11.477 1.00 71.31 147 SER A CA 1
ATOM 1200 C C . SER A 1 147 ? 24.291 -10.442 12.588 1.00 71.31 147 SER A C 1
ATOM 1202 O O . SER A 1 147 ? 24.710 -10.273 13.725 1.00 71.31 147 SER A O 1
ATOM 1204 N N . THR A 1 148 ? 23.508 -11.482 12.279 1.00 65.94 148 THR A N 1
ATOM 1205 C CA . THR A 1 148 ? 23.117 -12.494 13.277 1.00 65.94 148 THR A CA 1
ATOM 1206 C C . THR A 1 148 ? 24.273 -13.437 13.643 1.00 65.94 148 THR A C 1
ATOM 1208 O O . THR A 1 148 ? 24.276 -14.005 14.730 1.00 65.94 148 THR A O 1
ATOM 1211 N N . LYS A 1 149 ? 25.279 -13.614 12.772 1.00 60.62 149 LYS A N 1
ATOM 1212 C CA . LYS A 1 149 ? 26.426 -14.506 13.042 1.00 60.62 149 LYS A CA 1
ATOM 1213 C C . LYS A 1 149 ? 27.375 -13.944 14.096 1.00 60.62 149 LYS A C 1
ATOM 1215 O O . LYS A 1 149 ? 27.939 -14.719 14.865 1.00 60.62 149 LYS A O 1
ATOM 1220 N N . THR A 1 150 ? 27.528 -12.620 14.154 1.00 55.59 150 THR A N 1
ATOM 1221 C CA . THR A 1 150 ? 28.423 -11.946 15.110 1.00 55.59 150 THR A CA 1
ATOM 1222 C C . THR A 1 150 ? 28.043 -12.220 16.571 1.00 55.59 150 THR A C 1
ATOM 1224 O O . THR A 1 150 ? 28.900 -12.129 17.442 1.00 55.59 150 THR A O 1
ATOM 1227 N N . GLU A 1 151 ? 26.799 -12.627 16.840 1.00 54.41 151 GLU A N 1
ATOM 1228 C CA . GLU A 1 151 ? 26.297 -12.886 18.193 1.00 54.41 151 GLU A CA 1
ATOM 1229 C C . GLU A 1 151 ? 26.330 -14.368 18.624 1.00 54.41 151 GLU A C 1
ATOM 1231 O O . GLU A 1 151 ? 26.020 -14.634 19.784 1.00 54.41 151 GLU A O 1
ATOM 1236 N N . GLY A 1 152 ? 26.711 -15.351 17.780 1.00 55.44 152 GLY A N 1
ATOM 1237 C CA . GLY A 1 152 ? 26.457 -16.749 18.182 1.00 55.44 152 GLY A CA 1
ATOM 1238 C C . GLY A 1 152 ? 27.197 -17.951 17.587 1.00 55.44 152 GLY A C 1
ATOM 1239 O O . GLY A 1 152 ? 26.970 -19.031 18.127 1.00 55.44 152 GLY A O 1
ATOM 1240 N N . GLN A 1 153 ? 28.051 -17.883 16.552 1.00 53.16 153 GLN A N 1
ATOM 1241 C CA . GLN A 1 153 ? 28.745 -19.107 16.077 1.00 53.16 153 GLN A CA 1
ATOM 1242 C C . GLN A 1 153 ? 29.955 -18.854 15.157 1.00 53.16 153 GLN A C 1
ATOM 1244 O O . GLN A 1 153 ? 29.866 -18.118 14.178 1.00 53.16 153 GLN A O 1
ATOM 1249 N N . SER A 1 154 ? 31.072 -19.532 15.449 1.00 50.19 154 SER A N 1
ATOM 1250 C CA . SER A 1 154 ? 32.357 -19.513 14.730 1.00 50.19 154 SER A CA 1
ATOM 1251 C C . SER A 1 154 ? 32.494 -20.689 13.749 1.00 50.19 154 SER A C 1
ATOM 1253 O O . SER A 1 154 ? 33.444 -21.469 13.828 1.00 50.19 154 SER A O 1
ATOM 1255 N N . SER A 1 155 ? 31.519 -20.879 12.865 1.00 56.34 155 SER A N 1
ATOM 1256 C CA . SER A 1 155 ? 31.599 -21.887 11.801 1.00 56.34 155 SER A CA 1
ATOM 1257 C C . SER A 1 155 ? 31.190 -21.260 10.479 1.00 56.34 155 SER A C 1
ATOM 1259 O O . SER A 1 155 ? 30.123 -20.645 10.406 1.00 56.34 155 SER A O 1
ATOM 1261 N N . ASP A 1 156 ? 32.042 -21.410 9.462 1.00 52.69 156 ASP A N 1
ATOM 1262 C CA . ASP A 1 156 ? 31.805 -20.866 8.129 1.00 52.69 156 ASP A CA 1
ATOM 1263 C C . ASP A 1 156 ? 30.439 -21.336 7.600 1.00 52.69 156 ASP A C 1
ATOM 1265 O O . ASP A 1 156 ? 30.167 -22.540 7.526 1.00 52.69 156 ASP A O 1
ATOM 1269 N N . PRO A 1 157 ? 29.534 -20.402 7.277 1.00 54.28 157 PRO A N 1
ATOM 1270 C CA . PRO A 1 157 ? 28.216 -20.737 6.777 1.00 54.28 157 PRO A CA 1
ATOM 1271 C C . PRO A 1 157 ? 28.350 -21.275 5.347 1.00 54.28 157 PRO A C 1
ATOM 1273 O O . PRO A 1 157 ? 29.117 -20.719 4.562 1.00 54.28 157 PRO A O 1
ATOM 1276 N N . PRO A 1 158 ? 27.566 -22.292 4.951 1.00 57.44 158 PRO A N 1
ATOM 1277 C CA . PRO A 1 158 ? 27.470 -22.659 3.544 1.00 57.44 158 PRO A CA 1
ATOM 1278 C C . PRO A 1 158 ? 26.971 -21.453 2.730 1.00 57.44 158 PRO A C 1
ATOM 1280 O O . PRO A 1 158 ? 26.118 -20.696 3.208 1.00 57.44 158 PRO A O 1
ATOM 1283 N N . ASP A 1 159 ? 27.446 -21.317 1.486 1.00 60.16 159 ASP A N 1
ATOM 1284 C CA . ASP A 1 159 ? 27.235 -20.191 0.545 1.00 60.16 159 ASP A CA 1
ATOM 1285 C C . ASP A 1 159 ? 25.759 -19.772 0.309 1.00 60.16 159 ASP A C 1
ATOM 1287 O O . ASP A 1 159 ? 25.447 -18.760 -0.332 1.00 60.16 159 ASP A O 1
ATOM 1291 N N . HIS A 1 160 ? 24.814 -20.527 0.868 1.00 65.56 160 HIS A N 1
ATOM 1292 C CA . HIS A 1 160 ? 23.381 -20.443 0.636 1.00 65.56 160 HIS A CA 1
ATOM 1293 C C . HIS A 1 160 ? 22.519 -20.357 1.907 1.00 65.56 160 HIS A C 1
ATOM 1295 O O . HIS A 1 160 ? 21.313 -20.575 1.829 1.00 65.56 160 HIS A O 1
ATOM 1301 N N . TRP A 1 161 ? 23.070 -20.004 3.075 1.00 70.62 161 TRP A N 1
ATOM 1302 C CA . TRP A 1 161 ? 22.284 -19.889 4.322 1.00 70.62 161 TRP A CA 1
ATOM 1303 C C . TRP A 1 161 ? 21.044 -18.975 4.204 1.00 70.62 161 TRP A C 1
ATOM 1305 O O . TRP A 1 161 ? 19.990 -19.257 4.772 1.00 70.62 161 TRP A O 1
ATOM 1315 N N . TRP A 1 162 ? 21.126 -17.916 3.393 1.00 80.19 162 TRP A N 1
ATOM 1316 C CA . TRP A 1 162 ? 20.004 -17.011 3.119 1.00 80.19 162 TRP A CA 1
ATOM 1317 C C . TRP A 1 162 ? 18.804 -17.703 2.439 1.00 80.19 162 TRP A C 1
ATOM 1319 O O . TRP A 1 162 ? 17.688 -17.198 2.548 1.00 80.19 162 TRP A O 1
ATOM 1329 N N . LEU A 1 163 ? 18.985 -18.873 1.805 1.00 85.50 163 LEU A N 1
ATOM 1330 C CA . LEU A 1 163 ? 17.880 -19.684 1.274 1.00 85.50 163 LEU A CA 1
ATOM 1331 C C . LEU A 1 163 ? 16.949 -20.195 2.382 1.00 85.50 163 LEU A C 1
ATOM 1333 O O . LEU A 1 163 ? 15.757 -20.353 2.138 1.00 85.50 163 LEU A O 1
ATOM 1337 N N . SER A 1 164 ? 17.462 -20.403 3.600 1.00 86.94 164 SER A N 1
ATOM 1338 C CA . SER A 1 164 ? 16.637 -20.762 4.764 1.00 86.94 164 SER A CA 1
ATOM 1339 C C . SER A 1 164 ? 15.672 -19.630 5.139 1.00 86.94 164 SER A C 1
ATOM 1341 O O . SER A 1 164 ? 14.508 -19.852 5.465 1.00 86.94 164 SER A O 1
ATOM 1343 N N . TYR A 1 165 ? 16.114 -18.376 5.007 1.00 89.38 165 TYR A N 1
ATOM 1344 C CA . TYR A 1 165 ? 15.230 -17.226 5.196 1.00 89.38 165 TYR A CA 1
ATOM 1345 C C . TYR A 1 165 ? 14.203 -17.109 4.069 1.00 89.38 165 TYR A C 1
ATOM 1347 O O . TYR A 1 165 ? 13.039 -16.830 4.339 1.00 89.38 165 TYR A O 1
ATOM 1355 N N . VAL A 1 166 ? 14.588 -17.392 2.822 1.00 90.19 166 VAL A N 1
ATOM 1356 C CA . VAL A 1 166 ? 13.640 -17.429 1.695 1.00 90.19 166 VAL A CA 1
ATOM 1357 C C . VAL A 1 166 ? 12.565 -18.496 1.903 1.00 90.19 166 VAL A C 1
ATOM 1359 O O . VAL A 1 166 ? 11.382 -18.219 1.702 1.00 90.19 166 VAL A O 1
ATOM 1362 N N . SER A 1 167 ? 12.944 -19.700 2.342 1.00 89.75 167 SER A N 1
ATOM 1363 C CA . SER A 1 167 ? 11.985 -20.777 2.600 1.00 89.75 167 SER A CA 1
ATOM 1364 C C . SER A 1 167 ? 11.046 -20.443 3.764 1.00 89.75 167 SER A C 1
ATOM 1366 O O . SER A 1 167 ? 9.844 -20.678 3.642 1.00 89.75 167 SER A O 1
ATOM 1368 N N . SER A 1 168 ? 11.550 -19.817 4.834 1.00 92.00 168 SER A N 1
ATOM 1369 C CA . SER A 1 168 ? 10.735 -19.301 5.945 1.00 92.00 168 SER A CA 1
ATOM 1370 C C . SER A 1 168 ? 9.741 -18.233 5.480 1.00 92.00 168 SER A C 1
ATOM 1372 O O . SER A 1 168 ? 8.547 -18.364 5.752 1.00 92.00 168 SER A O 1
ATOM 1374 N N . ILE A 1 169 ? 10.188 -17.236 4.707 1.00 92.25 169 ILE A N 1
ATOM 1375 C CA . ILE A 1 169 ? 9.317 -16.189 4.149 1.00 92.25 169 ILE A CA 1
ATOM 1376 C C . ILE A 1 169 ? 8.216 -16.813 3.288 1.00 92.25 169 ILE A C 1
ATOM 1378 O O . ILE A 1 169 ? 7.041 -16.488 3.454 1.00 92.25 169 ILE A O 1
ATOM 1382 N N . ASN A 1 170 ? 8.574 -17.735 2.390 1.00 93.06 170 ASN A N 1
ATOM 1383 C CA . ASN A 1 170 ? 7.612 -18.416 1.527 1.00 93.06 170 ASN A CA 1
ATOM 1384 C C . ASN A 1 170 ? 6.607 -19.255 2.335 1.00 93.06 170 ASN A C 1
ATOM 1386 O O . ASN A 1 170 ? 5.420 -19.255 2.015 1.00 93.06 170 ASN A O 1
ATOM 1390 N N . ALA A 1 171 ? 7.049 -19.947 3.388 1.00 91.12 171 ALA A N 1
ATOM 1391 C CA . ALA A 1 171 ? 6.177 -20.743 4.247 1.00 91.12 171 ALA A CA 1
ATOM 1392 C C . ALA A 1 171 ? 5.200 -19.878 5.060 1.00 91.12 171 ALA A C 1
ATOM 1394 O O . ALA A 1 171 ? 4.017 -20.206 5.136 1.00 91.12 171 ALA A O 1
ATOM 1395 N N . GLU A 1 172 ? 5.662 -18.763 5.630 1.00 91.69 172 GLU A N 1
ATOM 1396 C CA . GLU A 1 172 ? 4.813 -17.837 6.388 1.00 91.69 172 GLU A CA 1
ATOM 1397 C C . GLU A 1 172 ? 3.843 -17.076 5.478 1.00 91.69 172 GLU A C 1
ATOM 1399 O O . GLU A 1 172 ? 2.662 -16.965 5.795 1.00 91.69 172 GLU A O 1
ATOM 1404 N N . CYS A 1 173 ? 4.284 -16.636 4.296 1.00 89.62 173 CYS A N 1
ATOM 1405 C CA . CYS A 1 173 ? 3.419 -15.935 3.342 1.00 89.62 173 CYS A CA 1
ATOM 1406 C C . CYS A 1 173 ? 2.314 -16.822 2.753 1.00 89.62 173 CYS A C 1
ATOM 1408 O O . CYS A 1 173 ? 1.314 -16.297 2.259 1.00 89.62 173 CYS A O 1
ATOM 1410 N N . ARG A 1 174 ? 2.469 -18.150 2.796 1.00 89.38 174 ARG A N 1
ATOM 1411 C CA . ARG A 1 174 ? 1.424 -19.111 2.407 1.00 89.38 174 ARG A CA 1
ATOM 1412 C C . ARG A 1 174 ? 0.313 -19.237 3.446 1.00 89.38 174 ARG A C 1
ATOM 1414 O O . ARG A 1 174 ? -0.772 -19.698 3.099 1.00 89.38 174 ARG A O 1
ATOM 1421 N N . ARG A 1 175 ? 0.559 -18.852 4.702 1.00 88.69 175 ARG A N 1
ATOM 1422 C CA . ARG A 1 175 ? -0.458 -18.923 5.756 1.00 88.69 175 ARG A CA 1
ATOM 1423 C C . ARG A 1 175 ? -1.546 -17.870 5.498 1.00 88.69 175 ARG A C 1
ATOM 1425 O O . ARG A 1 175 ? -1.230 -16.764 5.050 1.00 88.69 175 ARG A O 1
ATOM 1432 N N . PRO A 1 176 ? -2.824 -18.191 5.770 1.00 83.50 176 PRO A N 1
ATOM 1433 C CA . PRO A 1 176 ? -3.909 -17.214 5.673 1.00 83.50 176 PRO A CA 1
ATOM 1434 C C . PRO A 1 176 ? -3.805 -16.142 6.767 1.00 83.50 176 PRO A C 1
ATOM 1436 O O . PRO A 1 176 ? -4.265 -15.021 6.579 1.00 83.50 176 PRO A O 1
ATOM 1439 N N . ASP A 1 177 ? -3.163 -16.481 7.884 1.00 85.56 177 ASP A N 1
ATOM 1440 C CA . ASP A 1 177 ? -2.987 -15.626 9.050 1.00 85.56 177 ASP A CA 1
ATOM 1441 C C . ASP A 1 177 ? -1.795 -14.667 8.879 1.00 85.56 177 ASP A C 1
ATOM 1443 O O . ASP A 1 177 ? -0.736 -14.813 9.492 1.00 85.56 177 ASP A O 1
ATOM 1447 N N . LYS A 1 178 ? -1.953 -13.706 7.967 1.00 87.38 178 LYS A N 1
ATOM 1448 C CA . LYS A 1 178 ? -0.983 -12.641 7.696 1.00 87.38 178 LYS A CA 1
ATOM 1449 C C . LYS A 1 178 ? -1.696 -11.301 7.626 1.00 87.38 178 LYS A C 1
ATOM 1451 O O . LYS A 1 178 ? -2.764 -11.183 7.027 1.00 87.38 178 LYS A O 1
ATOM 1456 N N . PHE A 1 179 ? -1.079 -10.273 8.191 1.00 87.56 179 PHE A N 1
ATOM 1457 C CA . PHE A 1 179 ? -1.588 -8.919 8.047 1.00 87.56 179 PHE A CA 1
ATOM 1458 C C . PHE A 1 179 ? -1.173 -8.367 6.684 1.00 87.56 179 PHE A C 1
ATOM 1460 O O . PHE A 1 179 ? 0.004 -8.418 6.323 1.00 87.56 179 PHE A O 1
ATOM 1467 N N . VAL A 1 180 ? -2.131 -7.837 5.924 1.00 86.50 180 VAL A N 1
ATOM 1468 C CA . VAL A 1 180 ? -1.890 -7.235 4.609 1.00 86.50 180 VAL A CA 1
ATOM 1469 C C . VAL A 1 180 ? -2.511 -5.848 4.587 1.00 86.50 180 VAL A C 1
ATOM 1471 O O . VAL A 1 180 ? -3.722 -5.707 4.722 1.00 86.50 180 VAL A O 1
ATOM 1474 N N . ALA A 1 181 ? -1.686 -4.828 4.377 1.00 82.50 181 ALA A N 1
ATOM 1475 C CA . ALA A 1 181 ? -2.136 -3.452 4.229 1.00 82.50 181 ALA A CA 1
ATOM 1476 C C . ALA A 1 181 ? -1.580 -2.833 2.949 1.00 82.50 181 ALA A C 1
ATOM 1478 O O . ALA A 1 181 ? -0.402 -2.981 2.620 1.00 82.50 181 ALA A O 1
ATOM 1479 N N . SER A 1 182 ? -2.416 -2.090 2.238 1.00 76.44 182 SER A N 1
ATOM 1480 C CA . SER A 1 182 ? -1.982 -1.258 1.118 1.00 76.44 182 SER A CA 1
ATOM 1481 C C . SER A 1 182 ? -1.296 -0.002 1.643 1.00 76.44 182 SER A C 1
ATOM 1483 O O . SER A 1 182 ? -1.761 0.603 2.610 1.00 76.44 182 SER A O 1
ATOM 1485 N N . GLN A 1 183 ? -0.203 0.428 1.008 1.00 68.94 183 GLN A N 1
ATOM 1486 C CA . GLN A 1 183 ? 0.426 1.690 1.411 1.00 68.94 183 GLN A CA 1
ATOM 1487 C C . GLN A 1 183 ? -0.296 2.881 0.781 1.00 68.94 183 GLN A C 1
ATOM 1489 O O . GLN A 1 183 ? -0.542 2.897 -0.424 1.00 68.94 183 GLN A O 1
ATOM 1494 N N . GLY A 1 184 ? -0.537 3.925 1.576 1.00 60.94 184 GLY A N 1
ATOM 1495 C CA . GLY A 1 184 ? -1.025 5.216 1.079 1.00 60.94 184 GLY A CA 1
ATOM 1496 C C . GLY A 1 184 ? -2.532 5.281 0.840 1.00 60.94 184 GLY A C 1
ATOM 1497 O O . GLY A 1 184 ? -2.959 6.005 -0.051 1.00 60.94 184 GLY A O 1
ATOM 1498 N N . GLY A 1 185 ? -3.319 4.526 1.610 1.00 54.22 185 GLY A N 1
ATOM 1499 C CA . GLY A 1 185 ? -4.773 4.693 1.662 1.00 54.22 185 GLY A CA 1
ATOM 1500 C C . GLY A 1 185 ? -5.574 4.062 0.525 1.00 54.22 185 GLY A C 1
ATOM 1501 O O . GLY A 1 185 ? -6.769 4.307 0.418 1.00 54.22 185 GLY A O 1
ATOM 1502 N N . LEU A 1 186 ? -4.946 3.236 -0.314 1.00 55.72 186 LEU A N 1
ATOM 1503 C CA . LEU A 1 186 ? -5.673 2.451 -1.312 1.00 55.72 186 LEU A CA 1
ATOM 1504 C C . LEU A 1 186 ? -6.457 1.318 -0.635 1.00 55.72 186 LEU A C 1
ATOM 1506 O O . LEU A 1 186 ? -5.897 0.557 0.150 1.00 55.72 186 LEU A O 1
ATOM 1510 N N . SER A 1 187 ? -7.732 1.159 -0.984 1.00 53.22 187 SER A N 1
ATOM 1511 C CA . SER A 1 187 ? -8.573 0.056 -0.496 1.00 53.22 187 SER A CA 1
ATOM 1512 C C . SER A 1 187 ? -8.177 -1.305 -1.088 1.00 53.22 187 SER A C 1
ATOM 1514 O O . SER A 1 187 ? -8.404 -2.339 -0.466 1.00 53.22 187 SER A O 1
ATOM 1516 N N . SER A 1 188 ? -7.536 -1.329 -2.263 1.00 59.16 188 SER A N 1
ATOM 1517 C CA . SER A 1 188 ? -7.110 -2.563 -2.935 1.00 59.16 188 SER A CA 1
ATOM 1518 C C . SER A 1 188 ? -5.667 -2.951 -2.602 1.00 59.16 188 SER A C 1
ATOM 1520 O O . SER A 1 188 ? -4.753 -2.140 -2.773 1.00 59.16 188 SER A O 1
ATOM 1522 N N . SER A 1 189 ? -5.446 -4.211 -2.219 1.00 65.88 189 SER A N 1
ATOM 1523 C CA . SER A 1 189 ? -4.115 -4.793 -1.991 1.00 65.88 189 SER A CA 1
ATOM 1524 C C . SER A 1 189 ? -3.416 -5.122 -3.317 1.00 65.88 189 SER A C 1
ATOM 1526 O O . SER A 1 189 ? -3.433 -6.257 -3.793 1.00 65.88 189 SER A O 1
ATOM 1528 N N . TRP A 1 190 ? -2.813 -4.114 -3.955 1.00 77.75 190 TRP A N 1
ATOM 1529 C CA . TRP A 1 190 ? -2.009 -4.315 -5.164 1.00 77.75 190 TRP A CA 1
ATOM 1530 C C . TRP A 1 190 ? -0.584 -4.783 -4.805 1.00 77.75 190 TRP A C 1
ATOM 1532 O O . TRP A 1 190 ? 0.064 -4.162 -3.953 1.00 77.75 190 TRP A O 1
ATOM 1542 N N . PRO A 1 191 ? -0.034 -5.828 -5.466 1.00 72.94 191 PRO A N 1
ATOM 1543 C CA . PRO A 1 191 ? 1.294 -6.366 -5.158 1.00 72.94 191 PRO A CA 1
ATOM 1544 C C . PRO A 1 191 ? 2.443 -5.360 -5.217 1.00 72.94 191 PRO A C 1
ATOM 1546 O O . PRO A 1 191 ? 3.491 -5.600 -4.615 1.00 72.94 191 PRO A O 1
ATOM 1549 N N . GLY A 1 192 ? 2.272 -4.248 -5.931 1.00 72.69 192 GLY A N 1
ATOM 1550 C CA . GLY A 1 192 ? 3.292 -3.217 -6.062 1.00 72.69 192 GLY A CA 1
ATOM 1551 C C . GLY A 1 192 ? 3.323 -2.124 -5.020 1.00 72.69 192 GLY A C 1
ATOM 1552 O O . GLY A 1 192 ? 4.278 -1.345 -5.013 1.00 72.69 192 GLY A O 1
ATOM 1553 N N . ARG A 1 193 ? 2.324 -2.069 -4.143 1.00 81.12 193 ARG A N 1
ATOM 1554 C CA . ARG A 1 193 ? 2.260 -1.075 -3.077 1.00 81.12 193 ARG A CA 1
ATOM 1555 C C . ARG A 1 193 ? 1.550 -1.655 -1.864 1.00 81.12 193 ARG A C 1
ATOM 1557 O O . ARG A 1 193 ? 0.431 -1.271 -1.526 1.00 81.12 193 ARG A O 1
ATOM 1564 N N . ARG A 1 194 ? 2.218 -2.594 -1.203 1.00 86.94 194 ARG A N 1
ATOM 1565 C CA . ARG A 1 194 ? 1.663 -3.282 -0.036 1.00 86.94 194 ARG A CA 1
ATOM 1566 C C . ARG A 1 194 ? 2.714 -3.606 1.008 1.00 86.94 194 ARG A C 1
ATOM 1568 O O . ARG A 1 194 ? 3.897 -3.776 0.705 1.00 86.94 194 ARG A O 1
ATOM 1575 N N . VAL A 1 195 ? 2.231 -3.735 2.230 1.00 89.00 195 VAL A N 1
ATOM 1576 C CA . VAL A 1 195 ? 2.952 -4.233 3.390 1.00 89.00 195 VAL A CA 1
ATOM 1577 C C . VAL A 1 195 ? 2.301 -5.522 3.835 1.00 89.00 195 VAL A C 1
ATOM 1579 O O . VAL A 1 195 ? 1.082 -5.594 3.975 1.00 89.00 195 VAL A O 1
ATOM 1582 N N . ILE A 1 196 ? 3.130 -6.534 4.043 1.00 90.75 196 ILE A N 1
ATOM 1583 C CA . ILE A 1 196 ? 2.734 -7.812 4.605 1.00 90.75 196 ILE A CA 1
ATOM 1584 C C . ILE A 1 196 ? 3.535 -8.002 5.883 1.00 90.75 196 ILE A C 1
ATOM 1586 O O . ILE A 1 196 ? 4.762 -7.910 5.865 1.00 90.75 196 ILE A O 1
ATOM 1590 N N . VAL A 1 197 ? 2.835 -8.239 6.984 1.00 91.00 197 VAL A N 1
ATOM 1591 C CA . VAL A 1 197 ? 3.441 -8.527 8.282 1.00 91.00 197 VAL A CA 1
ATOM 1592 C C . VAL A 1 197 ? 3.029 -9.938 8.678 1.00 91.00 197 VAL A C 1
ATOM 1594 O O . VAL A 1 197 ? 1.840 -10.239 8.804 1.00 91.00 197 VAL A O 1
ATOM 1597 N N . THR A 1 198 ? 4.023 -10.809 8.798 1.00 91.75 198 THR A N 1
ATOM 1598 C CA . THR A 1 198 ? 3.897 -12.176 9.313 1.00 91.75 198 THR A CA 1
ATOM 1599 C C . THR A 1 198 ? 4.524 -12.248 10.696 1.00 91.75 198 THR A C 1
ATOM 1601 O O . THR A 1 198 ? 5.125 -11.275 11.143 1.00 91.75 198 THR A O 1
ATOM 1604 N N . ASP A 1 199 ? 4.424 -13.397 11.358 1.00 89.31 199 ASP A N 1
ATOM 1605 C CA . ASP A 1 199 ? 4.940 -13.565 12.716 1.00 89.31 199 ASP A CA 1
ATOM 1606 C C . ASP A 1 199 ? 6.435 -13.209 12.815 1.00 89.31 199 ASP A C 1
ATOM 1608 O O . ASP A 1 199 ? 6.832 -12.557 13.773 1.00 89.31 199 ASP A O 1
ATOM 1612 N N . SER A 1 200 ? 7.254 -13.555 11.811 1.00 89.75 200 SER A N 1
ATOM 1613 C CA . SER A 1 200 ? 8.706 -13.311 11.845 1.00 89.75 200 SER A CA 1
ATOM 1614 C C . SER A 1 200 ? 9.197 -12.229 10.880 1.00 89.75 200 SER A C 1
ATOM 1616 O O . SER A 1 200 ? 10.344 -11.790 10.996 1.00 89.75 200 SER A O 1
ATOM 1618 N N . TRP A 1 201 ? 8.385 -11.793 9.912 1.00 92.25 201 TRP A N 1
ATOM 1619 C CA . TRP A 1 201 ? 8.846 -10.928 8.822 1.00 92.25 201 TRP A CA 1
ATOM 1620 C C . TRP A 1 201 ? 7.937 -9.724 8.589 1.00 92.25 201 TRP A C 1
ATOM 1622 O O . TRP A 1 201 ? 6.712 -9.806 8.637 1.00 92.25 201 TRP A O 1
ATOM 1632 N N . ILE A 1 202 ? 8.559 -8.594 8.259 1.00 91.88 202 ILE A N 1
ATOM 1633 C CA . ILE A 1 202 ? 7.902 -7.406 7.718 1.00 91.88 202 ILE A CA 1
ATOM 1634 C C . ILE A 1 202 ? 8.391 -7.240 6.282 1.00 91.88 202 ILE A C 1
ATOM 1636 O O . ILE A 1 202 ? 9.574 -7.018 6.014 1.00 91.88 202 ILE A O 1
ATOM 1640 N N . LEU A 1 203 ? 7.462 -7.368 5.345 1.00 92.38 203 LEU A N 1
ATOM 1641 C CA . LEU A 1 203 ? 7.718 -7.411 3.914 1.00 92.38 203 LEU A CA 1
ATOM 1642 C C . LEU A 1 203 ? 7.031 -6.214 3.273 1.00 92.38 203 LEU A C 1
ATOM 1644 O O . LEU A 1 203 ? 5.815 -6.062 3.371 1.00 92.38 203 LEU A O 1
ATOM 1648 N N . THR A 1 204 ? 7.791 -5.360 2.596 1.00 89.88 204 THR A N 1
ATOM 1649 C CA . THR A 1 204 ? 7.215 -4.210 1.891 1.00 89.88 204 THR A CA 1
ATOM 1650 C C . THR A 1 204 ? 7.606 -4.206 0.433 1.00 89.88 204 THR A C 1
ATOM 1652 O O . THR A 1 204 ? 8.778 -4.304 0.073 1.00 89.88 204 THR A O 1
ATOM 1655 N N . SER A 1 205 ? 6.592 -4.095 -0.414 1.00 87.75 205 SER A N 1
ATOM 1656 C CA . SER A 1 205 ? 6.743 -3.965 -1.854 1.00 87.75 205 SER A CA 1
ATOM 1657 C C . SER A 1 205 ? 6.348 -2.550 -2.241 1.00 87.75 205 SER A C 1
ATOM 1659 O O . SER A 1 205 ? 5.222 -2.122 -1.974 1.00 87.75 205 SER A O 1
ATOM 1661 N N . HIS A 1 206 ? 7.290 -1.824 -2.8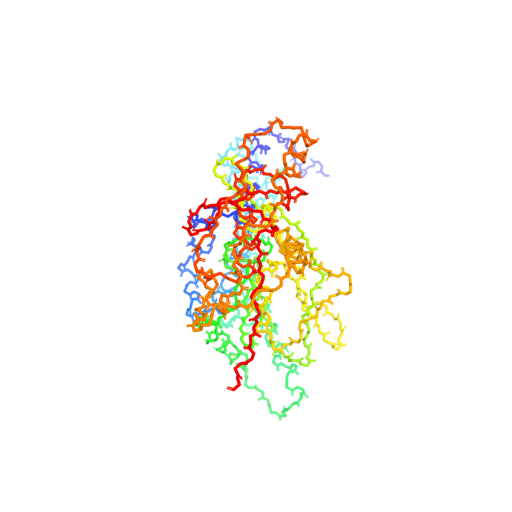38 1.00 83.94 206 HIS A N 1
ATOM 1662 C CA . HIS A 1 206 ? 7.087 -0.477 -3.348 1.00 83.94 206 HIS A CA 1
ATOM 1663 C C . HIS A 1 206 ? 7.707 -0.340 -4.738 1.00 83.94 206 HIS A C 1
ATOM 1665 O O . HIS A 1 206 ? 8.915 -0.130 -4.885 1.00 83.94 206 HIS A O 1
ATOM 1671 N N . PHE A 1 207 ? 6.863 -0.410 -5.765 1.00 80.94 207 PHE A N 1
ATOM 1672 C CA . PHE A 1 207 ? 7.236 -0.287 -7.171 1.00 80.94 207 PHE A CA 1
ATOM 1673 C C . PHE A 1 207 ? 8.432 -1.190 -7.539 1.00 80.94 207 PHE A C 1
ATOM 1675 O O . PHE A 1 207 ? 8.257 -2.404 -7.643 1.00 80.94 207 PHE A O 1
ATOM 1682 N N . THR A 1 208 ? 9.639 -0.631 -7.685 1.00 80.69 208 THR A N 1
ATOM 1683 C CA . THR A 1 208 ? 10.888 -1.338 -8.035 1.00 80.69 208 THR A CA 1
ATOM 1684 C C . THR A 1 208 ? 11.690 -1.847 -6.839 1.00 80.69 208 THR A C 1
ATOM 1686 O O . THR A 1 208 ? 12.752 -2.442 -7.026 1.00 80.69 208 THR A O 1
ATOM 1689 N N . LYS A 1 209 ? 11.222 -1.619 -5.611 1.00 85.44 209 LYS A N 1
ATOM 1690 C CA . LYS A 1 209 ? 11.905 -2.025 -4.384 1.00 85.44 209 LYS A CA 1
ATOM 1691 C C . LYS A 1 209 ? 11.072 -3.045 -3.626 1.00 85.44 209 LYS A C 1
ATOM 1693 O O . LYS A 1 209 ? 9.873 -2.865 -3.430 1.00 85.44 209 LYS A O 1
ATOM 1698 N N . PHE A 1 210 ? 11.743 -4.088 -3.162 1.00 90.62 210 PHE A N 1
ATOM 1699 C CA . PHE A 1 210 ? 11.181 -5.070 -2.250 1.00 90.62 210 PHE A CA 1
ATOM 1700 C C . PHE A 1 210 ? 12.095 -5.152 -1.030 1.00 90.62 210 PHE A C 1
ATOM 1702 O O . PHE A 1 210 ? 13.252 -5.569 -1.141 1.00 90.62 210 PHE A O 1
ATOM 1709 N N . HIS A 1 211 ? 11.602 -4.675 0.109 1.00 89.00 211 HIS A N 1
ATOM 1710 C CA . HIS A 1 211 ? 12.335 -4.651 1.368 1.00 89.00 211 HIS A CA 1
ATOM 1711 C C . HIS A 1 211 ? 11.841 -5.766 2.278 1.00 89.00 211 HIS A C 1
ATOM 1713 O O . HIS A 1 211 ? 10.637 -5.974 2.440 1.00 89.00 211 HIS A O 1
ATOM 1719 N N . VAL A 1 212 ? 12.801 -6.447 2.893 1.00 90.88 212 VAL A N 1
ATOM 1720 C CA . VAL A 1 212 ? 12.574 -7.547 3.822 1.00 90.88 212 VAL A CA 1
ATOM 1721 C C . VAL A 1 212 ? 13.250 -7.190 5.128 1.00 90.88 212 VAL A C 1
ATOM 1723 O O . VAL A 1 212 ? 14.448 -6.907 5.146 1.00 90.88 212 VAL A O 1
ATOM 1726 N N . LEU A 1 213 ? 12.470 -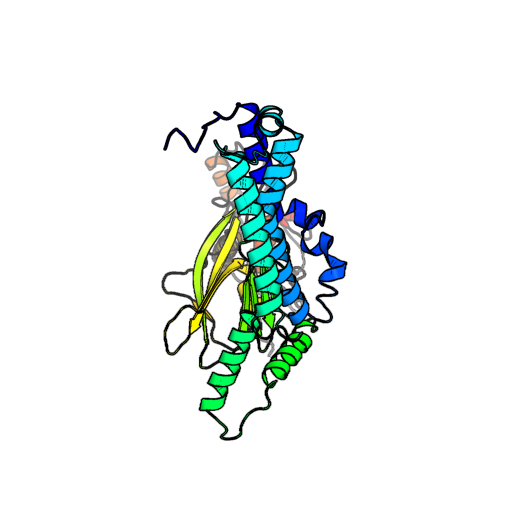7.191 6.199 1.00 88.88 213 LEU A N 1
ATOM 1727 C CA . LEU A 1 213 ? 12.931 -6.963 7.557 1.00 88.88 213 LEU A CA 1
ATOM 1728 C C . LEU A 1 213 ? 12.509 -8.153 8.409 1.00 88.88 213 LEU A C 1
ATOM 1730 O O . LEU A 1 213 ? 11.380 -8.628 8.299 1.00 88.88 213 LEU A O 1
ATOM 1734 N N . LYS A 1 214 ? 13.417 -8.633 9.253 1.00 89.25 214 LYS A N 1
ATOM 1735 C CA . LYS A 1 214 ? 13.091 -9.635 10.264 1.00 89.25 214 LYS A CA 1
ATOM 1736 C C . LYS A 1 214 ? 12.560 -8.925 11.498 1.00 89.25 214 LYS A C 1
ATOM 1738 O O . LYS A 1 214 ? 13.112 -7.905 11.909 1.00 89.25 214 LYS A O 1
ATOM 1743 N N . GLN A 1 215 ? 11.487 -9.459 12.061 1.00 88.19 215 GLN A N 1
ATOM 1744 C CA . GLN A 1 215 ? 10.993 -9.025 13.352 1.00 88.19 215 GLN A CA 1
ATOM 1745 C C . GLN A 1 215 ? 11.949 -9.528 14.430 1.00 88.19 215 GLN A C 1
ATOM 1747 O O . GLN A 1 215 ? 12.232 -10.720 14.534 1.00 88.19 215 GLN A O 1
ATOM 1752 N N . SER A 1 216 ? 12.494 -8.592 15.191 1.00 83.12 216 SER A N 1
ATOM 1753 C CA . SER A 1 216 ? 13.350 -8.861 16.338 1.00 83.12 216 SER A CA 1
ATOM 1754 C C . SER A 1 216 ? 12.891 -7.932 17.457 1.00 83.12 216 SER A C 1
ATOM 1756 O O . SER A 1 216 ? 12.949 -6.713 17.248 1.00 83.12 216 SER A O 1
ATOM 1758 N N . PRO A 1 217 ? 12.430 -8.462 18.600 1.00 77.50 217 PRO A N 1
ATOM 1759 C CA . PRO A 1 217 ? 11.858 -7.644 19.669 1.00 77.50 217 PRO A CA 1
ATOM 1760 C C . PRO A 1 217 ? 12.858 -6.616 20.217 1.00 77.50 217 PRO A C 1
ATOM 1762 O O . PRO A 1 217 ? 12.455 -5.514 20.575 1.00 77.50 217 PRO A O 1
ATOM 1765 N N . ASP A 1 218 ? 14.154 -6.939 20.192 1.00 80.25 218 ASP A N 1
ATOM 1766 C CA . ASP A 1 218 ? 15.192 -6.127 20.837 1.00 80.25 218 ASP A CA 1
ATOM 1767 C C . ASP A 1 218 ? 15.798 -5.049 19.923 1.00 80.25 218 ASP A C 1
ATOM 1769 O O . ASP A 1 218 ? 16.294 -4.032 20.401 1.00 80.25 218 ASP A O 1
ATOM 1773 N N . GLN A 1 219 ? 15.752 -5.238 18.598 1.00 83.31 219 GLN A N 1
ATOM 1774 C CA . GLN A 1 219 ? 16.402 -4.322 17.645 1.00 83.31 219 GLN A CA 1
ATOM 1775 C C . GLN A 1 219 ? 15.419 -3.422 16.893 1.00 83.31 219 GLN A C 1
ATOM 1777 O O . GLN A 1 219 ? 15.853 -2.459 16.254 1.00 83.31 219 GLN A O 1
ATOM 1782 N N . LEU A 1 220 ? 14.117 -3.716 16.938 1.00 87.69 220 LEU A N 1
ATOM 1783 C CA . LEU A 1 220 ? 13.099 -3.026 16.150 1.00 87.69 220 LEU A CA 1
ATOM 1784 C C . LEU A 1 220 ? 12.049 -2.386 17.053 1.00 87.69 220 LEU A C 1
ATOM 1786 O O . LEU A 1 220 ? 11.586 -2.997 18.007 1.00 87.69 220 LEU A O 1
ATOM 1790 N N . ILE A 1 221 ? 11.627 -1.175 16.704 1.00 89.12 221 ILE A N 1
ATOM 1791 C CA . ILE A 1 221 ? 10.493 -0.504 17.333 1.00 89.12 221 ILE A CA 1
ATOM 1792 C C . ILE A 1 221 ? 9.565 0.062 16.265 1.00 89.12 221 ILE A C 1
ATOM 1794 O O . ILE A 1 221 ? 10.025 0.616 15.261 1.00 89.12 221 ILE A O 1
ATOM 1798 N N . ALA A 1 222 ? 8.258 -0.088 16.470 1.00 88.81 222 ALA A N 1
ATOM 1799 C CA . ALA A 1 222 ? 7.245 0.503 15.610 1.00 88.81 222 ALA A CA 1
ATOM 1800 C C . ALA A 1 222 ? 6.717 1.782 16.265 1.00 88.81 222 ALA A C 1
ATOM 1802 O O . ALA A 1 222 ? 6.298 1.771 17.420 1.00 88.81 222 ALA A O 1
ATOM 1803 N N . VAL A 1 223 ? 6.728 2.890 15.531 1.00 88.06 223 VAL A N 1
ATOM 1804 C CA . VAL A 1 223 ? 6.300 4.204 16.015 1.00 88.06 223 VAL A CA 1
ATOM 1805 C C . VAL A 1 223 ? 5.200 4.747 15.116 1.00 88.06 223 VAL A C 1
ATOM 1807 O O . VAL A 1 223 ? 5.401 4.925 13.912 1.00 88.06 223 VAL A O 1
ATOM 1810 N N . VAL A 1 224 ? 4.042 5.054 15.694 1.00 87.94 224 VAL A N 1
ATOM 1811 C CA . VAL A 1 224 ? 2.992 5.827 15.025 1.00 87.94 224 VAL A CA 1
ATOM 1812 C C . VAL A 1 224 ? 3.446 7.283 14.998 1.00 87.94 224 VAL A C 1
ATOM 1814 O O . VAL A 1 224 ? 3.416 7.974 16.013 1.00 87.94 224 VAL A O 1
ATOM 1817 N N . ALA A 1 225 ? 3.944 7.717 13.843 1.00 84.88 225 ALA A N 1
ATOM 1818 C CA . ALA A 1 225 ? 4.652 8.983 13.678 1.00 84.88 225 ALA A CA 1
ATOM 1819 C C . ALA A 1 225 ? 3.728 10.162 13.355 1.00 84.88 225 ALA A C 1
ATOM 1821 O O . ALA A 1 225 ? 4.064 11.302 13.658 1.00 84.88 225 ALA A O 1
ATOM 1822 N N . SER A 1 226 ? 2.592 9.904 12.711 1.00 82.00 226 SER A N 1
ATOM 1823 C CA . SER A 1 226 ? 1.575 10.919 12.445 1.00 82.00 226 SER A CA 1
ATOM 1824 C C . SER A 1 226 ? 0.215 10.280 12.203 1.00 82.00 226 SER A C 1
ATOM 1826 O O . SER A 1 226 ? 0.126 9.128 11.767 1.00 82.00 226 SER A O 1
ATOM 1828 N N . ALA A 1 227 ? -0.837 11.050 12.463 1.00 82.12 227 ALA A N 1
ATOM 1829 C CA . ALA A 1 227 ? -2.206 10.736 12.094 1.00 82.12 227 ALA A CA 1
ATOM 1830 C C . ALA A 1 227 ? -2.787 11.927 11.323 1.00 82.12 227 ALA A C 1
ATOM 1832 O O . ALA A 1 227 ? -2.560 13.077 11.691 1.00 82.12 227 ALA A O 1
ATOM 1833 N N . SER A 1 228 ? -3.496 11.654 10.234 1.00 74.44 228 SER A N 1
ATOM 1834 C CA . SER A 1 228 ? -4.138 12.668 9.396 1.00 74.44 228 SER A CA 1
ATOM 1835 C C . SER A 1 228 ? -5.502 12.171 8.944 1.00 74.44 228 SER A C 1
ATOM 1837 O O . SER A 1 228 ? -5.603 11.057 8.428 1.00 74.44 228 SER A O 1
ATOM 1839 N N . SER A 1 229 ? -6.539 12.989 9.098 1.00 69.50 229 SER A N 1
ATOM 1840 C CA . SER A 1 229 ? -7.855 12.712 8.529 1.00 69.50 229 SER A CA 1
ATOM 1841 C C . SER A 1 229 ? -7.842 13.003 7.026 1.00 69.50 229 SER A C 1
ATOM 1843 O O . SER A 1 229 ? -7.358 14.036 6.569 1.00 69.50 229 SER A O 1
ATOM 1845 N N . VAL A 1 230 ? -8.331 12.051 6.240 1.00 69.00 230 VAL A N 1
ATOM 1846 C CA . VAL A 1 230 ? -8.438 12.138 4.780 1.00 69.00 230 VAL A CA 1
ATOM 1847 C C . VAL A 1 230 ? -9.892 11.905 4.399 1.00 69.00 230 VAL A C 1
ATOM 1849 O O . VAL A 1 230 ? -10.575 11.122 5.050 1.00 69.00 230 VAL A O 1
ATOM 1852 N N . PHE A 1 231 ? -10.386 12.576 3.361 1.00 63.62 231 PHE A N 1
ATOM 1853 C CA . PHE A 1 231 ? -11.725 12.300 2.848 1.00 63.62 231 PHE A CA 1
ATOM 1854 C C . PHE A 1 231 ? -11.774 10.922 2.189 1.00 63.62 231 PHE A C 1
ATOM 1856 O O . PHE A 1 231 ? -10.938 10.588 1.353 1.00 63.62 231 PHE A O 1
ATOM 1863 N N . ASP A 1 232 ? -12.769 10.135 2.564 1.00 63.34 232 ASP A N 1
ATOM 1864 C CA . ASP A 1 232 ? -13.013 8.817 2.014 1.00 63.34 232 ASP A CA 1
ATOM 1865 C C . ASP A 1 232 ? -14.030 8.898 0.883 1.00 63.34 232 ASP A C 1
ATOM 1867 O O . ASP A 1 232 ? -15.235 8.982 1.103 1.00 63.34 232 ASP A O 1
ATOM 1871 N N . THR A 1 233 ? -13.524 8.852 -0.345 1.00 56.41 233 THR A N 1
ATOM 1872 C CA . THR A 1 233 ? -14.329 8.865 -1.570 1.00 56.41 233 THR A CA 1
ATOM 1873 C C . THR A 1 233 ? -15.225 7.636 -1.732 1.00 56.41 233 THR A C 1
ATOM 1875 O O . THR A 1 233 ? -16.178 7.698 -2.503 1.00 56.41 233 THR A O 1
ATOM 1878 N N . ASN A 1 234 ? -14.969 6.542 -1.008 1.00 56.06 234 ASN A N 1
ATOM 1879 C CA . ASN A 1 234 ? -15.734 5.298 -1.139 1.00 56.06 234 ASN A CA 1
ATOM 1880 C C . ASN A 1 234 ? -16.911 5.212 -0.165 1.00 56.06 234 ASN A C 1
ATOM 1882 O O . ASN A 1 234 ? -17.780 4.361 -0.337 1.00 56.06 234 ASN A O 1
ATOM 1886 N N . SER A 1 235 ? -16.958 6.076 0.849 1.00 55.47 235 SER A N 1
ATOM 1887 C CA . SER A 1 235 ? -18.094 6.157 1.766 1.00 55.47 235 SER A CA 1
ATOM 1888 C C . SER A 1 235 ? -19.130 7.192 1.343 1.00 55.47 235 SER A C 1
ATOM 1890 O O . SER A 1 235 ? -20.019 7.512 2.125 1.00 55.47 235 SER A O 1
ATOM 1892 N N . PHE A 1 236 ? -19.092 7.692 0.106 1.00 53.03 236 PHE A N 1
ATOM 1893 C CA . PHE A 1 236 ? -20.192 8.492 -0.425 1.00 53.03 236 PHE A CA 1
ATOM 1894 C C . PHE A 1 236 ? -21.294 7.586 -1.000 1.00 53.03 236 PHE A C 1
ATOM 1896 O O . PHE A 1 236 ? -21.043 6.683 -1.789 1.00 53.03 236 PHE A O 1
ATOM 1903 N N . THR A 1 237 ? -22.538 7.834 -0.599 1.00 54.41 237 THR A N 1
ATOM 1904 C CA . THR A 1 237 ? -23.748 7.244 -1.200 1.00 54.41 237 THR A CA 1
ATOM 1905 C C . THR A 1 237 ? -23.905 7.665 -2.666 1.00 54.41 237 THR A C 1
ATOM 1907 O O . THR A 1 237 ? -23.335 8.675 -3.074 1.00 54.41 237 THR A O 1
ATOM 1910 N N . GLU A 1 238 ? -24.741 6.966 -3.447 1.00 51.66 238 GLU A N 1
ATOM 1911 C CA . GLU A 1 238 ? -25.048 7.291 -4.861 1.00 51.66 238 GLU A CA 1
ATOM 1912 C C . GLU A 1 238 ? -25.528 8.744 -5.086 1.00 51.66 238 GLU A C 1
ATOM 1914 O O . GLU A 1 238 ? -25.425 9.270 -6.190 1.00 51.66 238 GLU A O 1
ATOM 1919 N N . GLY A 1 239 ? -25.993 9.433 -4.035 1.00 52.47 239 GLY A N 1
ATOM 1920 C CA . GLY A 1 239 ? -26.321 10.864 -4.048 1.00 52.47 239 GLY A CA 1
ATOM 1921 C C . GLY A 1 239 ? -25.158 11.812 -3.709 1.00 52.47 239 GLY A C 1
ATOM 1922 O O . GLY A 1 239 ? -25.409 12.985 -3.431 1.00 52.47 239 GLY A O 1
ATOM 1923 N N . GLY A 1 240 ? -23.914 11.322 -3.653 1.00 52.50 240 GLY A N 1
ATOM 1924 C CA . GLY A 1 240 ? -22.710 12.097 -3.330 1.00 52.50 240 GLY A CA 1
ATOM 1925 C C . GLY A 1 240 ? -22.568 12.480 -1.852 1.00 52.50 240 GLY A C 1
ATOM 1926 O O . GLY A 1 240 ? -21.913 13.475 -1.548 1.00 52.50 240 GLY A O 1
ATOM 1927 N N . ARG A 1 241 ? -23.199 11.744 -0.918 1.00 55.00 241 ARG A N 1
ATOM 1928 C CA . ARG A 1 241 ? -23.237 12.106 0.518 1.00 55.00 241 ARG A CA 1
ATOM 1929 C C . ARG A 1 241 ? -22.442 11.142 1.395 1.00 55.00 241 ARG A C 1
ATOM 1931 O O . ARG A 1 241 ? -22.624 9.939 1.220 1.00 55.00 241 ARG A O 1
ATOM 1938 N N . PRO A 1 242 ? -21.652 11.638 2.359 1.00 55.06 242 PRO A N 1
ATOM 1939 C CA . PRO A 1 242 ? -20.847 10.798 3.237 1.00 55.06 242 PRO A CA 1
ATOM 1940 C C . PRO A 1 242 ? -21.718 9.891 4.125 1.00 55.06 242 PRO A C 1
ATOM 1942 O O . PRO A 1 242 ? -22.655 10.359 4.770 1.00 55.06 242 PRO A O 1
ATOM 1945 N N . ALA A 1 243 ? -21.403 8.602 4.169 1.00 49.69 243 ALA A N 1
ATOM 1946 C CA . ALA A 1 243 ? -22.072 7.547 4.928 1.00 49.69 243 ALA A CA 1
ATOM 1947 C C . ALA A 1 243 ? -21.071 6.754 5.788 1.00 49.69 243 ALA A C 1
ATOM 1949 O O . ALA A 1 243 ? -19.859 6.889 5.651 1.00 49.69 243 ALA A O 1
ATOM 1950 N N . GLY A 1 244 ? -21.579 5.929 6.708 1.00 55.62 244 GLY A N 1
ATOM 1951 C CA . GLY A 1 244 ? -20.761 5.114 7.617 1.00 55.62 244 GLY A CA 1
ATOM 1952 C C . GLY A 1 244 ? -20.322 5.832 8.900 1.00 55.62 244 GLY A C 1
ATOM 1953 O O . GLY A 1 244 ? -20.594 7.016 9.099 1.00 55.62 244 GLY A O 1
ATOM 1954 N N . GLU A 1 245 ? -19.641 5.102 9.793 1.00 51.69 245 GLU A N 1
ATOM 1955 C CA . GLU A 1 245 ? -19.231 5.583 11.131 1.00 51.69 245 GLU A CA 1
ATOM 1956 C C . GLU A 1 245 ? -18.286 6.793 11.101 1.00 51.69 245 GLU A C 1
ATOM 1958 O O . GLU A 1 245 ? -18.070 7.471 12.106 1.00 51.69 245 GLU A O 1
ATOM 1963 N N . SER A 1 246 ? -17.701 7.068 9.946 1.00 55.03 246 SER A N 1
ATOM 1964 C CA . SER A 1 246 ? -16.655 8.059 9.799 1.00 55.03 246 SER A CA 1
ATOM 1965 C C . SER A 1 246 ? -17.077 9.261 8.944 1.00 55.03 246 SER A C 1
ATOM 1967 O O . SER A 1 246 ? -16.256 10.144 8.702 1.00 55.03 246 SER A O 1
ATOM 1969 N N . LEU A 1 247 ? -18.361 9.345 8.546 1.00 58.34 247 LEU A N 1
ATOM 1970 C CA . LEU A 1 247 ? -18.957 10.492 7.836 1.00 58.34 247 LEU A CA 1
ATOM 1971 C C . LEU A 1 247 ? -18.085 10.985 6.664 1.00 58.34 247 LEU A C 1
ATOM 1973 O O . LEU A 1 247 ? -17.857 12.185 6.507 1.00 58.34 247 LEU A O 1
ATOM 1977 N N . GLY A 1 248 ? -17.587 10.074 5.823 1.00 59.09 248 GLY A N 1
ATOM 1978 C CA . GLY A 1 248 ? -16.764 10.461 4.670 1.00 59.09 248 GLY A CA 1
ATOM 1979 C C . GLY A 1 248 ? -15.341 10.886 5.012 1.00 59.09 248 GLY A C 1
ATOM 1980 O O . GLY A 1 248 ? -14.658 11.441 4.158 1.00 59.09 248 GLY A O 1
ATOM 1981 N N . THR A 1 249 ? -14.879 10.661 6.242 1.00 63.72 249 THR A N 1
ATOM 1982 C CA . THR A 1 249 ? -13.491 10.893 6.660 1.00 63.72 249 THR A CA 1
ATOM 1983 C C . THR A 1 249 ? -12.870 9.584 7.132 1.00 63.72 249 THR A C 1
ATOM 1985 O O . THR A 1 249 ? -13.532 8.773 7.756 1.00 63.72 249 THR A O 1
ATOM 1988 N N . GLN A 1 250 ? -11.608 9.325 6.831 1.00 73.19 250 GLN A N 1
ATOM 1989 C CA . GLN A 1 250 ? -10.849 8.173 7.306 1.00 73.19 250 GLN A CA 1
ATOM 1990 C C . GLN A 1 250 ? -9.527 8.669 7.883 1.00 73.19 250 GLN A C 1
ATOM 1992 O O . GLN A 1 250 ? -8.824 9.467 7.263 1.00 73.19 250 GLN A O 1
ATOM 1997 N N . THR A 1 251 ? -9.168 8.195 9.072 1.00 76.00 251 THR A N 1
ATOM 1998 C CA . THR A 1 251 ? -7.886 8.547 9.688 1.00 76.00 251 THR A CA 1
ATOM 1999 C C . THR A 1 251 ? -6.792 7.656 9.114 1.00 76.00 251 THR A C 1
ATOM 2001 O O . THR A 1 251 ? -6.790 6.441 9.314 1.00 76.00 251 THR A O 1
ATOM 2004 N N . MET A 1 252 ? -5.849 8.264 8.400 1.00 80.44 252 MET A N 1
ATOM 2005 C CA . MET A 1 252 ? -4.620 7.624 7.944 1.00 80.44 252 MET A CA 1
ATOM 2006 C C . MET A 1 252 ? -3.540 7.804 9.005 1.00 80.44 252 MET A C 1
ATOM 2008 O O . MET A 1 252 ? -3.311 8.909 9.491 1.00 80.44 252 MET A O 1
ATOM 2012 N N . VAL A 1 253 ? -2.854 6.720 9.342 1.00 86.25 253 VAL A N 1
ATOM 2013 C CA . VAL A 1 253 ? -1.735 6.699 10.282 1.00 86.25 253 VAL A CA 1
ATOM 2014 C C . VAL A 1 253 ? -0.456 6.348 9.544 1.00 86.25 253 VAL A C 1
ATOM 2016 O O . VAL A 1 253 ? -0.431 5.428 8.725 1.00 86.25 253 VAL A O 1
ATOM 2019 N N . THR A 1 254 ? 0.622 7.070 9.834 1.00 88.38 254 THR A N 1
ATOM 2020 C CA . THR A 1 254 ? 1.956 6.734 9.333 1.00 88.38 254 THR A CA 1
ATOM 2021 C C . THR A 1 254 ? 2.713 5.971 10.404 1.00 88.38 254 THR A C 1
ATOM 2023 O O . THR A 1 254 ? 3.025 6.526 11.456 1.00 88.38 254 THR A O 1
ATOM 2026 N N . VAL A 1 255 ? 3.044 4.713 10.122 1.00 89.88 255 VAL A N 1
ATOM 2027 C CA . VAL A 1 255 ? 3.863 3.874 11.001 1.00 89.88 255 VAL A CA 1
ATOM 2028 C C . VAL A 1 255 ? 5.290 3.826 10.469 1.00 89.88 255 VAL A C 1
ATOM 2030 O O . VAL A 1 255 ? 5.528 3.576 9.284 1.00 89.88 255 VAL A O 1
ATOM 2033 N N . ARG A 1 256 ? 6.245 4.093 11.360 1.00 90.56 256 ARG A N 1
ATOM 2034 C CA . ARG A 1 256 ? 7.684 4.043 11.111 1.00 90.56 256 ARG A CA 1
ATOM 2035 C C . ARG A 1 256 ? 8.308 2.921 11.919 1.00 90.56 256 ARG A C 1
ATOM 2037 O O . ARG A 1 256 ? 8.066 2.813 13.112 1.00 90.56 256 ARG A O 1
ATOM 2044 N N . PHE A 1 257 ? 9.144 2.127 11.275 1.00 90.75 257 PHE A N 1
ATOM 2045 C CA . PHE A 1 257 ? 9.982 1.133 11.921 1.00 90.75 257 PHE A CA 1
ATOM 2046 C C . PHE A 1 257 ? 11.381 1.707 12.062 1.00 90.75 257 PHE A C 1
ATOM 2048 O O . PHE A 1 257 ? 12.014 2.053 11.059 1.00 90.75 257 PHE A O 1
ATOM 2055 N N . ALA A 1 258 ? 11.849 1.822 13.297 1.00 88.94 258 ALA A N 1
ATOM 2056 C CA . ALA A 1 258 ? 13.172 2.326 13.616 1.00 88.94 258 ALA A CA 1
ATOM 2057 C C . ALA A 1 258 ? 14.002 1.253 14.318 1.00 88.94 258 ALA A C 1
ATOM 2059 O O . ALA A 1 258 ? 13.468 0.361 14.978 1.00 88.94 258 ALA A O 1
ATOM 2060 N N . ASN A 1 259 ? 15.317 1.336 14.154 1.00 88.25 259 ASN A N 1
ATOM 2061 C CA . ASN A 1 259 ? 16.240 0.513 14.917 1.00 88.25 259 ASN A CA 1
ATOM 2062 C C . ASN A 1 259 ? 16.417 1.098 16.326 1.00 88.25 259 ASN A C 1
ATOM 2064 O O . ASN A 1 259 ? 16.681 2.293 16.457 1.00 88.25 259 ASN A O 1
ATOM 2068 N N . VAL A 1 260 ? 16.322 0.262 17.359 1.00 86.69 260 VAL A N 1
ATOM 2069 C CA . VAL A 1 260 ? 16.402 0.702 18.765 1.00 86.69 260 VAL A CA 1
ATOM 2070 C C . VAL A 1 260 ? 17.781 1.276 19.110 1.00 86.69 260 VAL A C 1
ATOM 2072 O O . VAL A 1 260 ? 17.867 2.292 19.792 1.00 86.69 260 VAL A O 1
ATOM 2075 N N . HIS A 1 261 ? 18.863 0.677 18.606 1.00 84.44 261 HIS A N 1
ATOM 2076 C CA . HIS A 1 261 ? 20.231 1.077 18.957 1.00 84.44 261 HIS A CA 1
ATOM 2077 C C . HIS A 1 261 ? 20.714 2.321 18.208 1.00 84.44 261 HIS A C 1
ATOM 2079 O O . HIS A 1 261 ? 21.437 3.139 18.767 1.00 84.44 261 HIS A O 1
ATOM 2085 N N . THR A 1 262 ? 20.343 2.462 16.935 1.00 83.69 262 THR A N 1
ATOM 2086 C CA . THR A 1 262 ? 20.815 3.575 16.090 1.00 83.69 262 THR A CA 1
ATOM 2087 C C . THR A 1 262 ? 19.814 4.723 15.984 1.00 83.69 262 THR A C 1
ATOM 2089 O O . THR A 1 262 ? 20.172 5.792 15.499 1.00 83.69 262 THR A O 1
ATOM 2092 N N . GLY A 1 263 ? 18.551 4.509 16.368 1.00 81.00 263 GLY A N 1
ATOM 2093 C CA . GLY A 1 263 ? 17.457 5.460 16.147 1.00 81.00 263 GLY A CA 1
ATOM 2094 C C . GLY A 1 263 ? 17.119 5.688 14.666 1.00 81.00 263 GLY A C 1
ATOM 2095 O O . GLY A 1 263 ? 16.263 6.511 14.341 1.00 81.00 263 GLY A O 1
ATOM 2096 N N . ALA A 1 264 ? 17.777 4.976 13.746 1.00 86.69 264 ALA A N 1
ATOM 2097 C CA . ALA A 1 264 ? 17.593 5.158 12.317 1.00 86.69 264 ALA A CA 1
ATOM 2098 C C . ALA A 1 264 ? 16.241 4.589 11.868 1.00 86.69 264 ALA A C 1
ATOM 2100 O O . ALA A 1 264 ? 15.909 3.435 12.152 1.00 86.69 264 ALA A O 1
ATOM 2101 N N . CYS A 1 265 ? 15.476 5.389 11.124 1.00 85.56 265 CYS A N 1
ATOM 2102 C CA . CYS A 1 265 ? 14.249 4.939 10.474 1.00 85.56 265 CYS A CA 1
ATOM 2103 C C . CYS A 1 265 ? 14.600 4.004 9.311 1.00 85.56 265 CYS A C 1
ATOM 2105 O O . CYS A 1 265 ? 15.245 4.416 8.346 1.00 85.56 265 CYS A O 1
ATOM 2107 N N . ILE A 1 266 ? 14.169 2.749 9.404 1.00 86.56 266 ILE A N 1
ATOM 2108 C CA . ILE A 1 266 ? 14.422 1.720 8.395 1.00 86.56 266 ILE A CA 1
ATOM 2109 C C . ILE A 1 266 ? 13.315 1.732 7.336 1.00 86.56 266 ILE A C 1
ATOM 2111 O O . ILE A 1 266 ? 13.580 1.582 6.143 1.00 86.56 266 ILE A O 1
ATOM 2115 N N . LEU A 1 267 ? 12.063 1.895 7.769 1.00 87.50 267 LEU A N 1
ATOM 2116 C CA . LEU A 1 267 ? 10.885 1.786 6.914 1.00 87.50 267 LEU A CA 1
ATOM 2117 C C . LEU A 1 267 ? 9.771 2.704 7.421 1.00 87.50 267 LEU A C 1
ATOM 2119 O O . LEU A 1 267 ? 9.545 2.810 8.619 1.00 87.50 267 LEU A O 1
ATOM 2123 N N . SER A 1 268 ? 9.029 3.324 6.506 1.00 87.81 268 SER A N 1
ATOM 2124 C CA . SER A 1 268 ? 7.856 4.143 6.822 1.00 87.81 268 SER A CA 1
ATOM 2125 C C . SER A 1 268 ? 6.745 3.845 5.830 1.00 87.81 268 SER A C 1
ATOM 2127 O O . SER A 1 268 ? 6.998 3.799 4.626 1.00 87.81 268 SER A O 1
ATOM 2129 N N . PHE A 1 269 ? 5.513 3.695 6.307 1.00 87.06 269 PHE A N 1
ATOM 2130 C CA . PHE A 1 269 ? 4.347 3.600 5.432 1.00 87.06 269 PHE A CA 1
ATOM 2131 C C . PHE A 1 269 ? 3.072 4.113 6.099 1.00 87.06 269 PHE A C 1
ATOM 2133 O O . PHE A 1 269 ? 2.949 4.107 7.321 1.00 87.06 269 PHE A O 1
ATOM 2140 N N . GLY A 1 270 ? 2.131 4.567 5.271 1.00 83.75 270 GLY A N 1
ATOM 2141 C CA . GLY A 1 270 ? 0.806 5.007 5.704 1.00 83.75 270 GLY A CA 1
ATOM 2142 C C . GLY A 1 270 ? -0.244 3.918 5.504 1.00 83.75 270 GLY A C 1
ATOM 2143 O O . GLY A 1 270 ? -0.242 3.268 4.456 1.00 83.75 270 GLY A O 1
ATOM 2144 N N . MET A 1 271 ? -1.138 3.747 6.475 1.00 85.31 271 MET A N 1
ATOM 2145 C CA . MET A 1 271 ? -2.289 2.839 6.420 1.00 85.31 271 MET A CA 1
ATOM 2146 C C . MET A 1 271 ? -3.493 3.435 7.159 1.00 85.31 271 MET A C 1
ATOM 2148 O O . MET A 1 271 ? -3.376 4.479 7.791 1.00 85.31 271 MET A O 1
ATOM 2152 N N . LEU A 1 272 ? -4.643 2.765 7.110 1.00 80.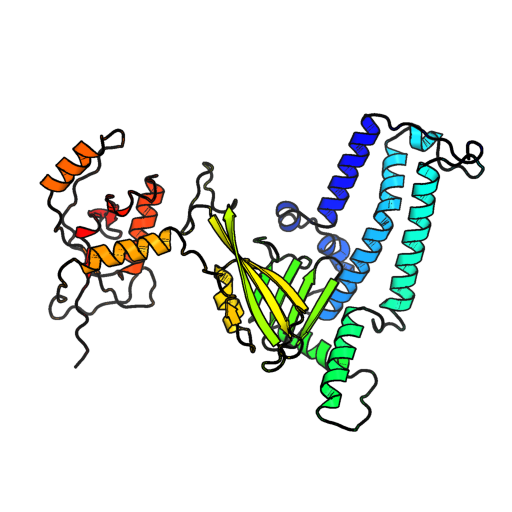81 272 LEU A N 1
ATOM 2153 C CA . LEU A 1 272 ? -5.826 3.165 7.873 1.00 80.81 272 LEU A CA 1
ATOM 2154 C C . LEU A 1 272 ? -5.661 2.891 9.369 1.00 80.81 272 LEU A C 1
ATOM 2156 O O . LEU A 1 272 ? -5.165 1.833 9.754 1.00 80.81 272 LEU A O 1
ATOM 2160 N N . ALA A 1 273 ? -6.141 3.812 10.207 1.00 81.19 273 ALA A N 1
ATOM 2161 C CA . ALA A 1 273 ? -6.134 3.667 11.662 1.00 81.19 273 ALA A CA 1
ATOM 2162 C C . ALA A 1 273 ? -6.895 2.415 12.136 1.00 81.19 273 ALA A C 1
ATOM 2164 O O . ALA A 1 273 ? -6.476 1.781 13.097 1.00 81.19 273 ALA A O 1
ATOM 2165 N N . SER A 1 274 ? -7.958 2.011 11.431 1.00 76.81 274 SER A N 1
ATOM 2166 C CA . SER A 1 274 ? -8.725 0.790 11.729 1.00 76.81 274 SER A CA 1
ATOM 2167 C C . SER A 1 274 ? -7.895 -0.495 11.638 1.00 76.81 274 SER A C 1
ATOM 2169 O O . SER A 1 274 ? -8.214 -1.486 12.285 1.00 76.81 274 SER A O 1
ATOM 2171 N N . ASN A 1 275 ? -6.808 -0.483 10.864 1.00 84.06 275 ASN A N 1
ATOM 2172 C CA . ASN A 1 275 ? -5.918 -1.630 10.702 1.00 84.06 275 ASN A CA 1
ATOM 2173 C C . ASN A 1 275 ? -4.797 -1.664 11.754 1.00 84.06 275 ASN A C 1
ATOM 2175 O O . ASN A 1 275 ? -3.979 -2.585 11.737 1.00 84.06 275 ASN A O 1
ATOM 2179 N N . LEU A 1 276 ? -4.730 -0.676 12.654 1.00 84.75 276 LEU A N 1
ATOM 2180 C CA . LEU A 1 276 ? -3.647 -0.551 13.628 1.00 84.75 276 LEU A CA 1
ATOM 2181 C C . LEU A 1 276 ? -3.661 -1.688 14.659 1.00 84.75 276 LEU A C 1
ATOM 2183 O O . LEU A 1 276 ? -2.602 -2.221 14.979 1.00 84.75 276 LEU A O 1
ATOM 2187 N N . ASP A 1 277 ? -4.840 -2.110 15.120 1.00 84.00 277 ASP A N 1
ATOM 2188 C CA . ASP A 1 277 ? -4.967 -3.224 16.070 1.00 84.00 277 ASP A CA 1
ATOM 2189 C C . ASP A 1 277 ? -4.605 -4.565 15.423 1.00 84.00 277 ASP A C 1
ATOM 2191 O O . ASP A 1 277 ? -3.888 -5.381 16.007 1.00 84.00 277 ASP A O 1
ATOM 2195 N N . ALA A 1 278 ? -5.024 -4.764 14.171 1.00 86.25 278 ALA A N 1
ATOM 2196 C CA . ALA A 1 278 ? -4.652 -5.939 13.391 1.00 86.25 278 ALA A CA 1
ATOM 2197 C C . ALA A 1 278 ? -3.132 -5.996 13.160 1.00 86.25 278 ALA A C 1
ATOM 2199 O O . ALA A 1 278 ? -2.527 -7.054 13.331 1.00 86.25 278 ALA A O 1
ATOM 2200 N N . LEU A 1 279 ? -2.492 -4.860 12.864 1.00 88.31 279 LEU A N 1
ATOM 2201 C CA . LEU A 1 279 ? -1.034 -4.768 12.806 1.00 88.31 279 LEU A CA 1
ATOM 2202 C C . LEU A 1 279 ? -0.406 -5.109 14.161 1.00 88.31 279 LEU A C 1
ATOM 2204 O O . LEU A 1 279 ? 0.504 -5.932 14.217 1.00 88.31 279 LEU A O 1
ATOM 2208 N N . ARG A 1 280 ? -0.892 -4.499 15.250 1.00 88.50 280 ARG A N 1
ATOM 2209 C CA . ARG A 1 280 ? -0.378 -4.714 16.610 1.00 88.50 280 ARG A CA 1
ATOM 2210 C C . ARG A 1 280 ? -0.402 -6.191 16.993 1.00 88.50 280 ARG A C 1
ATOM 2212 O O . ARG A 1 280 ? 0.561 -6.664 17.581 1.00 88.50 280 ARG A O 1
ATOM 2219 N N . SER A 1 281 ? -1.450 -6.922 16.616 1.00 87.88 281 SER A N 1
ATOM 2220 C CA . SER A 1 281 ? -1.569 -8.360 16.893 1.00 87.88 281 SER A CA 1
ATOM 2221 C C . SER A 1 281 ? -0.480 -9.222 16.234 1.00 87.88 281 SER A C 1
ATOM 2223 O O . SER A 1 281 ? -0.221 -10.332 16.691 1.00 87.88 281 SER A O 1
ATOM 2225 N N . LYS A 1 282 ? 0.171 -8.713 15.177 1.00 89.50 282 LYS A N 1
ATOM 2226 C CA . LYS A 1 282 ? 1.209 -9.405 14.396 1.00 89.50 282 LYS A CA 1
ATOM 2227 C C . LYS A 1 282 ? 2.625 -8.886 14.620 1.00 89.50 282 LYS A C 1
ATOM 2229 O O . LYS A 1 282 ? 3.567 -9.430 14.045 1.00 89.50 282 LYS A O 1
ATOM 2234 N N . LEU A 1 283 ? 2.791 -7.842 15.426 1.00 89.50 283 LEU A N 1
ATOM 2235 C CA . LEU A 1 283 ? 4.102 -7.302 15.756 1.00 89.50 283 LEU A CA 1
ATOM 2236 C C . LEU A 1 283 ? 4.674 -7.990 16.996 1.00 89.50 283 LEU A C 1
ATOM 2238 O O . LEU A 1 283 ? 4.035 -8.044 18.041 1.00 89.50 283 LEU A O 1
ATOM 2242 N N . GLN A 1 284 ? 5.915 -8.458 16.888 1.00 87.75 284 GLN A N 1
ATOM 2243 C CA . GLN A 1 284 ? 6.712 -8.941 18.019 1.00 87.75 284 GLN A CA 1
ATOM 2244 C C . GLN A 1 284 ? 7.412 -7.800 18.771 1.00 87.75 284 GLN A C 1
ATOM 2246 O O . GLN A 1 284 ? 7.839 -7.974 19.908 1.00 87.75 284 GLN A O 1
ATOM 2251 N N . CYS A 1 285 ? 7.555 -6.635 18.137 1.00 85.50 285 CYS A N 1
ATOM 2252 C CA . CYS A 1 285 ? 8.147 -5.441 18.731 1.00 85.50 285 CYS A CA 1
ATOM 2253 C C . CYS A 1 285 ? 7.080 -4.501 19.319 1.00 85.50 285 CYS A C 1
ATOM 2255 O O . CYS A 1 285 ? 5.945 -4.480 18.829 1.00 85.50 285 CYS A O 1
ATOM 2257 N N . PRO A 1 286 ? 7.432 -3.654 20.304 1.00 85.88 286 PRO A N 1
ATOM 2258 C CA . PRO A 1 286 ? 6.495 -2.679 20.845 1.00 85.88 286 PRO A CA 1
ATOM 2259 C C . PRO A 1 286 ? 6.053 -1.664 19.779 1.00 85.88 286 PRO A C 1
ATOM 2261 O O . PRO A 1 286 ? 6.861 -1.153 18.998 1.00 85.88 286 PRO A O 1
ATOM 2264 N N . LEU A 1 287 ? 4.751 -1.362 19.784 1.00 87.31 287 LEU A N 1
ATOM 2265 C CA . LEU A 1 287 ? 4.135 -0.290 19.006 1.00 87.31 287 LEU A CA 1
ATOM 2266 C C . LEU A 1 287 ? 3.888 0.912 19.923 1.00 87.31 287 LEU A C 1
ATOM 2268 O O . LEU A 1 287 ? 3.058 0.842 20.831 1.00 87.31 287 LEU A O 1
ATOM 2272 N N . ILE A 1 288 ? 4.615 2.000 19.682 1.00 87.19 288 ILE A N 1
ATOM 2273 C CA . ILE A 1 288 ? 4.586 3.231 20.478 1.00 87.19 288 ILE A CA 1
ATOM 2274 C C . ILE A 1 288 ? 3.953 4.360 19.662 1.00 87.19 288 ILE A C 1
ATOM 2276 O O . ILE A 1 288 ? 4.111 4.434 18.445 1.00 87.19 288 ILE A O 1
ATOM 2280 N N . HIS A 1 289 ? 3.243 5.262 20.329 1.00 85.25 289 HIS A N 1
ATOM 2281 C CA . HIS A 1 289 ? 2.742 6.492 19.723 1.00 85.25 289 HIS A CA 1
ATOM 2282 C C . HIS A 1 289 ? 3.747 7.619 19.955 1.00 85.25 289 HIS A C 1
ATOM 2284 O O . HIS A 1 289 ? 4.193 7.814 21.084 1.00 85.25 289 HIS A O 1
ATOM 2290 N N . ALA A 1 290 ? 4.126 8.344 18.898 1.00 82.44 290 ALA A N 1
ATOM 2291 C CA . ALA A 1 290 ? 4.980 9.515 19.058 1.00 82.44 290 ALA A CA 1
ATOM 2292 C C . ALA A 1 290 ? 4.254 10.606 19.865 1.00 82.44 290 ALA A C 1
ATOM 2294 O O . ALA A 1 290 ? 3.028 10.739 19.790 1.00 82.44 290 ALA A O 1
ATOM 2295 N N . GLU A 1 291 ? 5.012 11.396 20.628 1.00 73.69 291 GLU A N 1
ATOM 2296 C CA . GLU A 1 291 ? 4.458 12.500 21.413 1.00 73.69 291 GLU A CA 1
ATOM 2297 C C . GLU A 1 291 ? 3.688 13.477 20.509 1.00 73.69 291 GLU A C 1
ATOM 2299 O O . GLU A 1 291 ? 4.170 13.889 19.454 1.00 73.69 291 GLU A O 1
ATOM 2304 N N . GLY A 1 292 ? 2.457 13.814 20.903 1.00 63.62 292 GLY A N 1
ATOM 2305 C CA . GLY A 1 292 ? 1.564 14.680 20.126 1.00 63.62 292 GLY A CA 1
ATOM 2306 C C . GLY A 1 292 ? 0.753 13.976 19.030 1.00 63.62 292 GLY A C 1
ATOM 2307 O O . GLY A 1 292 ? -0.132 14.603 18.451 1.00 63.62 292 GLY A O 1
ATOM 2308 N N . VAL A 1 293 ? 0.969 12.680 18.768 1.00 68.88 293 VAL A N 1
ATOM 2309 C CA . VAL A 1 293 ? 0.121 11.902 17.850 1.00 68.88 293 VAL A CA 1
ATOM 2310 C C . VAL A 1 293 ? -1.077 11.349 18.610 1.00 68.88 293 VAL A C 1
ATOM 2312 O O . VAL A 1 293 ? -1.082 10.208 19.071 1.00 68.88 293 VAL A O 1
ATOM 2315 N N . GLN A 1 294 ? -2.113 12.171 18.742 1.00 62.91 294 GLN A N 1
ATOM 2316 C CA . GLN A 1 294 ? -3.418 11.700 19.185 1.00 62.91 294 GLN A CA 1
ATOM 2317 C C . GLN A 1 294 ? -4.209 11.249 17.960 1.00 62.91 294 GLN A C 1
ATOM 2319 O O . GLN A 1 294 ? -4.387 12.001 17.002 1.00 62.91 294 GLN A O 1
ATOM 2324 N N . LEU A 1 295 ? -4.661 9.995 17.971 1.00 65.69 295 LEU A N 1
ATOM 2325 C CA . LEU A 1 295 ? -5.664 9.542 17.018 1.00 65.69 295 LEU A CA 1
ATOM 2326 C C . LEU A 1 295 ? -6.948 10.291 17.367 1.00 65.69 295 LEU A C 1
ATOM 2328 O O . LEU A 1 295 ? -7.578 9.975 18.375 1.00 65.69 295 LEU A O 1
ATOM 2332 N N . GLU A 1 296 ? -7.296 11.317 16.589 1.00 60.25 296 GLU A N 1
ATOM 2333 C CA . GLU A 1 296 ? -8.556 12.021 16.806 1.00 60.25 296 GLU A CA 1
ATOM 2334 C C . GLU A 1 296 ? -9.703 11.001 16.755 1.00 60.25 296 GLU A C 1
ATOM 2336 O O . GLU A 1 296 ? -9.830 10.276 15.758 1.00 60.25 296 GLU A O 1
ATOM 2341 N N . PRO A 1 297 ? -10.535 10.911 17.809 1.00 62.97 297 PRO A N 1
ATOM 2342 C CA . PRO A 1 297 ? -11.674 10.012 17.798 1.00 62.97 297 PRO A CA 1
ATOM 2343 C C . PRO A 1 297 ? -12.610 10.399 16.651 1.00 62.97 297 PRO A C 1
ATOM 2345 O O . PRO A 1 297 ? -12.859 11.588 16.389 1.00 62.97 297 PRO A O 1
ATOM 2348 N N . THR A 1 298 ? -13.147 9.384 15.969 1.00 68.31 298 THR A N 1
ATOM 2349 C CA . THR A 1 298 ? -14.129 9.592 14.899 1.00 68.31 298 THR A CA 1
ATOM 2350 C C . THR A 1 298 ? -15.313 10.400 15.433 1.00 68.31 298 THR A C 1
ATOM 2352 O O . THR A 1 298 ? -15.586 10.416 16.636 1.00 68.31 298 THR A O 1
ATOM 2355 N N . VAL A 1 299 ? -16.036 11.101 14.556 1.00 73.12 299 VAL A N 1
ATOM 2356 C CA . VAL A 1 299 ? -17.215 11.886 14.968 1.00 73.12 299 VAL A CA 1
ATOM 2357 C C . VAL A 1 299 ? -18.235 11.002 15.692 1.00 73.12 299 VAL A C 1
ATOM 2359 O O . VAL A 1 299 ? -18.790 11.418 16.706 1.00 73.12 299 VAL A O 1
ATOM 2362 N N . VAL A 1 300 ? -18.420 9.757 15.239 1.00 74.50 300 VAL A N 1
ATOM 2363 C CA . VAL A 1 300 ? -19.276 8.781 15.925 1.00 74.50 300 VAL A CA 1
ATOM 2364 C C . VAL A 1 300 ? -18.710 8.388 17.284 1.00 74.50 300 VAL A C 1
ATOM 2366 O O . VAL A 1 300 ? -19.475 8.310 18.234 1.00 74.50 300 VAL A O 1
ATOM 2369 N N . GLN A 1 301 ? -17.399 8.207 17.436 1.00 78.25 301 GLN A N 1
ATOM 2370 C CA . GLN A 1 301 ? -16.812 7.880 18.737 1.00 78.25 301 GLN A CA 1
ATOM 2371 C C . GLN A 1 301 ? -16.922 9.037 19.738 1.00 78.25 301 GLN A C 1
ATOM 2373 O O . GLN A 1 301 ? -17.302 8.812 20.886 1.00 78.25 301 GLN A O 1
ATOM 2378 N N . ARG A 1 302 ? -16.710 10.281 19.286 1.00 82.12 302 ARG A N 1
ATOM 2379 C CA . ARG A 1 302 ? -16.998 11.489 20.080 1.00 82.12 302 ARG A CA 1
ATOM 2380 C C . ARG A 1 302 ? -18.471 11.575 20.464 1.00 82.12 302 ARG A C 1
ATOM 2382 O O . ARG A 1 302 ? -18.794 11.927 21.594 1.00 82.12 302 ARG A O 1
ATOM 2389 N N . PHE A 1 303 ? -19.364 11.235 19.537 1.00 86.88 303 PHE A N 1
ATOM 2390 C CA . PHE A 1 303 ? -20.790 11.182 19.820 1.00 86.88 303 PHE A CA 1
ATOM 2391 C C . PHE A 1 303 ? -21.134 10.089 20.834 1.00 86.88 303 PHE A C 1
ATOM 2393 O O . PHE A 1 303 ? -21.897 10.368 21.745 1.00 86.88 303 PHE A O 1
ATOM 2400 N N . ILE A 1 304 ? -20.575 8.880 20.723 1.00 88.12 304 ILE A N 1
ATOM 2401 C CA . ILE A 1 304 ? -20.798 7.794 21.690 1.00 88.12 304 ILE A CA 1
ATOM 2402 C C . ILE A 1 304 ? -20.346 8.236 23.083 1.00 88.12 304 ILE A C 1
ATOM 2404 O O . ILE A 1 304 ? -21.074 8.029 24.045 1.00 88.12 304 ILE A O 1
ATOM 2408 N N . GLU A 1 305 ? -19.189 8.891 23.202 1.00 88.62 305 GLU A N 1
ATOM 2409 C CA . GLU A 1 305 ? -18.715 9.427 24.481 1.00 88.62 305 GLU A CA 1
ATOM 2410 C C . GLU A 1 305 ? -19.680 10.478 25.050 1.00 88.62 305 GLU A C 1
ATOM 2412 O O . GLU A 1 305 ? -20.067 10.404 26.216 1.00 88.62 305 GLU A O 1
ATOM 2417 N N . ALA A 1 306 ? -20.131 11.422 24.220 1.00 89.38 306 ALA A N 1
ATOM 2418 C CA . ALA A 1 306 ? -21.089 12.442 24.634 1.00 89.38 306 ALA A CA 1
ATOM 2419 C C . ALA A 1 306 ? -22.468 11.847 24.986 1.00 89.38 306 ALA A C 1
ATOM 2421 O O . ALA A 1 306 ? -23.081 12.243 25.972 1.00 89.38 306 ALA A O 1
ATOM 2422 N N . PHE A 1 307 ? -22.934 10.858 24.223 1.00 92.88 307 PHE A N 1
ATOM 2423 C CA . PHE A 1 307 ? -24.172 10.118 24.462 1.00 92.88 307 PHE A CA 1
ATOM 2424 C C . PHE A 1 307 ? -24.104 9.355 25.784 1.00 92.88 307 PHE A C 1
ATOM 2426 O O . PHE A 1 307 ? -25.030 9.438 26.587 1.00 92.88 307 PHE A O 1
ATOM 2433 N N . ASN A 1 308 ? -22.991 8.664 26.045 1.00 92.00 308 ASN A N 1
ATOM 2434 C CA . ASN A 1 308 ? -22.776 7.930 27.288 1.00 92.00 308 ASN A CA 1
ATOM 2435 C C . ASN A 1 308 ? -22.828 8.861 28.501 1.00 92.00 308 ASN A C 1
ATOM 2437 O O . ASN A 1 308 ? -23.498 8.518 29.468 1.00 92.00 308 ASN A O 1
ATOM 2441 N N . ARG A 1 309 ? -22.209 10.049 28.429 1.00 91.50 309 ARG A N 1
ATOM 2442 C CA . ARG A 1 309 ? -22.277 11.052 29.508 1.00 91.50 309 ARG A CA 1
ATOM 2443 C C . ARG A 1 309 ? -23.714 11.464 29.826 1.00 91.50 309 ARG A C 1
ATOM 2445 O O . ARG A 1 309 ? -24.091 11.487 30.988 1.00 91.50 309 ARG A O 1
ATOM 2452 N N . VAL A 1 310 ? -24.533 11.723 28.803 1.00 90.06 310 VAL A N 1
ATOM 2453 C CA . VAL A 1 310 ? -25.944 12.102 29.005 1.00 90.06 310 VAL A CA 1
ATOM 2454 C C . VAL A 1 310 ? -26.768 10.944 29.578 1.00 90.06 310 VAL A C 1
ATOM 2456 O O . VAL A 1 310 ? -27.670 11.172 30.377 1.00 90.06 310 VAL A O 1
ATOM 2459 N N . VAL A 1 311 ? -26.469 9.700 29.197 1.00 91.25 311 VAL A N 1
ATOM 2460 C CA . VAL A 1 311 ? -27.154 8.518 29.747 1.00 91.25 311 VAL A CA 1
ATOM 2461 C C . VAL A 1 311 ? -26.705 8.203 31.175 1.00 91.25 311 VAL A C 1
ATOM 2463 O O . VAL A 1 311 ? -27.503 7.708 31.964 1.00 91.25 311 VAL A O 1
ATOM 2466 N N . GLU A 1 312 ? -25.456 8.495 31.532 1.00 89.19 312 GLU A N 1
ATOM 2467 C CA . GLU A 1 312 ? -24.935 8.342 32.897 1.00 89.19 312 GLU A CA 1
ATOM 2468 C C . GLU A 1 312 ? -25.577 9.308 33.898 1.00 89.19 312 GLU A C 1
ATOM 2470 O O . GLU A 1 312 ? -25.648 8.986 35.080 1.00 89.19 312 GLU A O 1
ATOM 2475 N N . GLU A 1 313 ? -26.103 10.442 33.431 1.00 87.94 313 GLU A N 1
ATOM 2476 C CA . GLU A 1 313 ? -26.933 11.341 34.243 1.00 87.94 313 GLU A CA 1
ATOM 2477 C C . GLU A 1 313 ? -28.319 10.753 34.563 1.00 87.94 313 GLU A C 1
ATOM 2479 O O . GLU A 1 313 ? -28.993 11.240 35.469 1.00 87.94 313 GLU A O 1
ATOM 2484 N N . ASN A 1 314 ? -28.777 9.731 33.830 1.00 86.25 314 ASN A N 1
ATOM 2485 C CA . ASN A 1 314 ? -30.093 9.134 34.048 1.00 86.25 314 ASN A CA 1
ATOM 2486 C C . ASN A 1 314 ? -30.036 8.078 35.166 1.00 86.25 314 ASN A C 1
ATOM 2488 O O . ASN A 1 314 ? -29.151 7.220 35.183 1.00 86.25 314 ASN A O 1
ATOM 2492 N N . ASP A 1 315 ? -31.037 8.066 36.055 1.00 84.00 315 ASP A N 1
ATOM 2493 C CA . ASP A 1 315 ? -31.091 7.094 37.154 1.00 84.00 315 ASP A CA 1
ATOM 2494 C C . ASP A 1 315 ? -31.111 5.645 36.656 1.00 84.00 315 ASP A C 1
ATOM 2496 O O . ASP A 1 315 ? -31.969 5.273 35.844 1.00 84.00 315 ASP A O 1
ATOM 2500 N N . LEU A 1 316 ? -30.220 4.826 37.223 1.00 86.00 316 LEU A N 1
ATOM 2501 C CA . LEU A 1 316 ? -30.120 3.387 36.980 1.00 86.00 316 LEU A CA 1
ATOM 2502 C C . LEU A 1 316 ? -31.405 2.661 37.387 1.00 86.00 316 LEU A C 1
ATOM 2504 O O . LEU A 1 316 ? -31.965 2.906 38.457 1.00 86.00 316 LEU A O 1
ATOM 2508 N N . VAL A 1 317 ? -31.821 1.693 36.573 1.00 85.06 317 VAL A N 1
ATOM 2509 C CA . VAL A 1 317 ? -32.989 0.847 36.854 1.00 85.06 317 VAL A CA 1
ATOM 2510 C C . VAL A 1 317 ? -32.542 -0.598 37.042 1.00 85.06 317 VAL A C 1
ATOM 2512 O O . VAL A 1 317 ? -31.745 -1.119 36.263 1.00 85.06 317 VAL A O 1
ATOM 2515 N N . SER A 1 318 ? -33.039 -1.254 38.090 1.00 81.62 318 SER A N 1
ATOM 2516 C CA . SER A 1 318 ? -32.835 -2.694 38.256 1.00 81.62 318 SER A CA 1
ATOM 2517 C C . SER A 1 318 ? -33.667 -3.460 37.223 1.00 81.62 318 SER A C 1
ATOM 2519 O O . SER A 1 318 ? -34.821 -3.086 36.981 1.00 81.62 318 SER A O 1
ATOM 2521 N N . PRO A 1 319 ? -33.118 -4.516 36.601 1.00 78.94 319 PRO A N 1
ATOM 2522 C CA . PRO A 1 319 ? -33.898 -5.363 35.710 1.00 78.94 319 PRO A CA 1
ATOM 2523 C C . PRO A 1 319 ? -35.079 -5.998 36.472 1.00 78.94 319 PRO A C 1
ATOM 2525 O O . PRO A 1 319 ? -34.983 -6.217 37.683 1.00 78.94 319 PRO A O 1
ATOM 2528 N N . PRO A 1 320 ? -36.206 -6.293 35.796 1.00 74.69 320 PRO A N 1
ATOM 2529 C CA . PRO A 1 320 ? -37.310 -7.027 36.406 1.00 74.69 320 PRO A CA 1
ATOM 2530 C C . PRO A 1 320 ? -36.823 -8.352 37.020 1.00 74.69 320 PRO A C 1
ATOM 2532 O O . PRO A 1 320 ? -35.997 -9.030 36.400 1.00 74.69 320 PRO A O 1
ATOM 2535 N N . PRO A 1 321 ? -37.331 -8.752 38.200 1.00 71.50 321 PRO A N 1
ATOM 2536 C CA . PRO A 1 321 ? -36.897 -9.980 38.860 1.00 71.50 321 PRO A CA 1
ATOM 2537 C C . PRO A 1 321 ? -37.173 -11.198 37.964 1.00 71.50 321 PRO A C 1
ATOM 2539 O O . PRO A 1 321 ? -38.301 -11.399 37.516 1.00 71.50 321 PRO A O 1
ATOM 2542 N N . GLY A 1 322 ? -36.131 -11.992 37.693 1.00 70.50 322 GLY A N 1
ATOM 2543 C CA . GLY A 1 322 ? -36.193 -13.183 36.834 1.00 70.50 322 GLY A CA 1
ATOM 2544 C C . GLY A 1 322 ? -35.933 -12.944 35.339 1.00 70.50 322 GLY A C 1
ATOM 2545 O O . GLY A 1 322 ? -36.044 -13.886 34.559 1.00 70.50 322 GLY A O 1
ATOM 2546 N N . LEU A 1 323 ? -35.593 -11.719 34.918 1.00 78.56 323 LEU A N 1
ATOM 2547 C CA . LEU A 1 323 ? -35.198 -11.444 33.535 1.00 78.56 323 LEU A CA 1
ATOM 2548 C C . LEU A 1 323 ? -33.703 -11.740 33.323 1.00 78.56 323 LEU A C 1
ATOM 2550 O O . LEU A 1 323 ? -32.847 -10.975 33.765 1.00 78.56 323 LEU A O 1
ATOM 2554 N N . GLU A 1 324 ? -33.393 -12.811 32.595 1.00 80.31 324 GLU A N 1
ATOM 2555 C CA . GLU A 1 324 ? -32.030 -13.094 32.134 1.00 80.31 324 GLU A CA 1
ATOM 2556 C C . GLU A 1 324 ? -31.654 -12.170 30.965 1.00 80.31 324 GLU A C 1
ATOM 2558 O O . GLU A 1 324 ? -32.362 -12.083 29.957 1.00 80.31 324 GLU A O 1
ATOM 2563 N N . LEU A 1 325 ? -30.540 -11.446 31.102 1.00 85.31 325 LEU A N 1
ATOM 2564 C CA . LEU A 1 325 ? -30.053 -10.531 30.070 1.00 85.31 325 LEU A CA 1
ATOM 2565 C C . LEU A 1 325 ? -29.294 -11.309 28.989 1.00 85.31 325 LEU A C 1
ATOM 2567 O O . LEU A 1 325 ? -28.165 -11.752 29.197 1.00 85.31 325 LEU A O 1
ATOM 2571 N N . GLU A 1 326 ? -29.916 -11.443 27.817 1.00 88.12 326 GLU A N 1
ATOM 2572 C CA . GLU A 1 326 ? -29.295 -12.009 26.615 1.00 88.12 326 GLU A CA 1
ATOM 2573 C C . GLU A 1 326 ? -28.131 -11.128 26.105 1.00 88.12 326 GLU A C 1
ATOM 2575 O O . GLU A 1 326 ? -28.007 -9.940 26.436 1.00 88.12 326 GLU A O 1
ATOM 2580 N N . LEU A 1 327 ? -27.278 -11.702 25.249 1.00 90.81 327 LEU A N 1
ATOM 2581 C CA . LEU A 1 327 ? -26.250 -10.948 24.530 1.00 90.81 327 LEU A CA 1
ATOM 2582 C C . LEU A 1 327 ? -26.885 -9.862 23.653 1.00 90.81 327 LEU A C 1
ATOM 2584 O O . LEU A 1 327 ? -27.925 -10.062 23.026 1.00 90.81 327 LEU A O 1
ATOM 2588 N N . CYS A 1 328 ? -26.227 -8.706 23.589 1.00 91.69 328 CYS A N 1
ATOM 2589 C CA . CYS A 1 328 ? -26.645 -7.591 22.753 1.00 91.69 328 CYS A CA 1
ATOM 2590 C C . CYS A 1 328 ? -26.779 -8.030 21.288 1.00 91.69 328 CYS A C 1
ATOM 2592 O O . CYS A 1 328 ? -25.812 -8.510 20.698 1.00 91.69 328 CYS A O 1
ATOM 2594 N N . ILE A 1 329 ? -27.933 -7.774 20.666 1.00 89.50 329 ILE A N 1
ATOM 2595 C CA . ILE A 1 329 ? -28.189 -8.168 19.270 1.00 89.50 329 ILE A CA 1
ATOM 2596 C C . ILE A 1 329 ? -27.341 -7.398 18.249 1.00 89.50 329 ILE A C 1
ATOM 2598 O O . ILE A 1 329 ? -27.225 -7.819 17.104 1.00 89.50 329 ILE A O 1
ATOM 2602 N N . GLY A 1 330 ? -26.755 -6.267 18.654 1.00 82.50 330 GLY A N 1
ATOM 2603 C CA . GLY A 1 330 ? -25.886 -5.462 17.801 1.00 82.50 330 GLY A CA 1
ATOM 2604 C C . GLY A 1 330 ? -24.457 -5.998 17.721 1.00 82.50 330 GLY A C 1
ATOM 2605 O O . GLY A 1 330 ? -23.934 -6.182 16.629 1.00 82.50 330 GLY A O 1
ATOM 2606 N N . CYS A 1 331 ? -23.808 -6.226 18.868 1.00 85.06 331 CYS A N 1
ATOM 2607 C CA . CYS A 1 331 ? -22.397 -6.627 18.915 1.00 85.06 331 CYS A CA 1
ATOM 2608 C C . CYS A 1 331 ? -22.164 -8.103 19.247 1.00 85.06 331 CYS A C 1
ATOM 2610 O O . CYS A 1 331 ? -21.051 -8.580 19.052 1.00 85.06 331 CYS A O 1
ATOM 2612 N N . ALA A 1 332 ? -23.161 -8.801 19.801 1.00 88.31 332 ALA A N 1
ATOM 2613 C CA . ALA A 1 332 ? -23.067 -10.174 20.304 1.00 88.31 332 ALA A CA 1
ATOM 2614 C C . ALA A 1 332 ? -21.907 -10.438 21.295 1.00 88.31 332 ALA A C 1
ATOM 2616 O O . ALA A 1 332 ? -21.586 -11.590 21.568 1.00 88.31 332 ALA A O 1
ATOM 2617 N N . SER A 1 333 ? -21.277 -9.391 21.843 1.00 85.81 333 SER A N 1
ATOM 2618 C CA . SER A 1 333 ? -20.067 -9.498 22.670 1.00 85.81 333 SER A CA 1
ATOM 2619 C C . SER A 1 333 ? -20.304 -9.255 24.158 1.00 85.81 333 SER A C 1
ATOM 2621 O O . SER A 1 333 ? -19.580 -9.789 24.991 1.00 85.81 333 SER A O 1
ATOM 2623 N N . GLN A 1 334 ? -21.313 -8.455 24.502 1.00 88.81 334 GLN A N 1
ATOM 2624 C CA . GLN A 1 334 ? -21.659 -8.088 25.877 1.00 88.81 334 GLN A CA 1
ATOM 2625 C C . GLN A 1 334 ? -23.174 -8.208 26.097 1.00 88.81 334 GLN A C 1
ATOM 2627 O O . GLN A 1 334 ? -23.927 -8.070 25.125 1.00 88.81 334 GLN A O 1
ATOM 2632 N N . PRO A 1 335 ? -23.640 -8.457 27.336 1.00 89.94 335 PRO A N 1
ATOM 2633 C CA . PRO A 1 335 ? -25.066 -8.530 27.638 1.00 89.94 335 PRO A CA 1
ATOM 2634 C C . PRO A 1 335 ? -25.774 -7.200 27.358 1.00 89.94 335 PRO A C 1
ATOM 2636 O O . PRO A 1 335 ? -25.171 -6.121 27.393 1.00 89.94 335 PRO A O 1
ATOM 2639 N N . ALA A 1 336 ? -27.073 -7.273 27.074 1.00 91.06 336 ALA A N 1
ATOM 2640 C CA . ALA A 1 336 ? -27.915 -6.090 26.988 1.00 91.06 336 ALA A CA 1
ATOM 2641 C C . ALA A 1 336 ? -27.908 -5.341 28.331 1.00 91.06 336 ALA A C 1
ATOM 2643 O O . ALA A 1 336 ? -28.143 -5.931 29.380 1.00 91.06 336 ALA A O 1
ATOM 2644 N N . ASN A 1 337 ? -27.639 -4.037 28.306 1.00 92.31 337 ASN A N 1
ATOM 2645 C CA . ASN A 1 337 ? -27.502 -3.225 29.521 1.00 92.31 337 ASN A CA 1
ATOM 2646 C C . ASN A 1 337 ? -28.242 -1.886 29.446 1.00 92.31 337 ASN A C 1
ATOM 2648 O O . ASN A 1 337 ? -28.027 -1.019 30.293 1.00 92.31 337 ASN A O 1
ATOM 2652 N N . VAL A 1 338 ? -29.114 -1.710 28.448 1.00 92.44 338 VAL A N 1
ATOM 2653 C CA . VAL A 1 338 ? -29.974 -0.530 28.335 1.00 92.44 338 VAL A CA 1
ATOM 2654 C C . VAL A 1 338 ? -31.431 -0.891 28.083 1.00 92.44 338 VAL A C 1
ATOM 2656 O O . VAL A 1 338 ? -31.747 -1.852 27.378 1.00 92.44 338 VAL A O 1
ATOM 2659 N N . ILE A 1 339 ? -32.319 -0.065 28.627 1.00 92.19 339 ILE A N 1
ATOM 2660 C CA . ILE A 1 339 ? -33.757 -0.083 28.367 1.00 92.19 339 ILE A CA 1
ATOM 2661 C C . ILE A 1 339 ? -34.217 1.314 27.946 1.00 92.19 339 ILE A C 1
ATOM 2663 O O . ILE A 1 339 ? -33.631 2.320 28.344 1.00 92.19 339 ILE A O 1
ATOM 2667 N N . LEU A 1 340 ? -35.258 1.370 27.115 1.00 92.81 340 LEU A N 1
ATOM 2668 C CA . LEU A 1 340 ? -35.896 2.621 26.717 1.00 92.81 340 LEU A CA 1
ATOM 2669 C C . LEU A 1 340 ? -37.145 2.839 27.569 1.00 92.81 340 LEU A C 1
ATOM 2671 O O . LEU A 1 340 ? -38.058 2.016 27.529 1.00 92.81 340 LEU A O 1
ATOM 2675 N N . SER A 1 341 ? -37.203 3.949 28.295 1.00 89.12 341 SER A N 1
ATOM 2676 C CA . SER A 1 341 ? -38.393 4.393 29.019 1.00 89.12 341 SER A CA 1
ATOM 2677 C C . SER A 1 341 ? -38.547 5.890 28.838 1.00 89.12 341 SER A C 1
ATOM 2679 O O . SER A 1 341 ? -37.602 6.635 29.067 1.00 89.12 341 SER A O 1
ATOM 2681 N N . GLN A 1 342 ? -39.750 6.330 28.476 1.00 88.25 342 GLN A N 1
ATOM 2682 C CA . GLN A 1 342 ? -40.038 7.748 28.303 1.00 88.25 342 GLN A CA 1
ATOM 2683 C C . GLN A 1 342 ? -39.834 8.487 29.632 1.00 88.25 342 GLN A C 1
ATOM 2685 O O . GLN A 1 342 ? -40.544 8.227 30.604 1.00 88.25 342 GLN A O 1
ATOM 2690 N N . ARG A 1 343 ? -38.840 9.374 29.673 1.00 83.06 343 ARG A N 1
ATOM 2691 C CA . ARG A 1 343 ? -38.532 10.260 30.811 1.00 83.06 343 ARG A CA 1
ATOM 2692 C C . ARG A 1 343 ? -38.376 11.712 30.383 1.00 83.06 343 ARG A C 1
ATOM 2694 O O . ARG A 1 343 ? -38.295 12.596 31.230 1.00 83.06 343 ARG A O 1
ATOM 2701 N N . CYS A 1 344 ? -38.321 11.962 29.081 1.00 81.94 344 CYS A N 1
ATOM 2702 C CA . CYS A 1 344 ? -38.299 13.309 28.556 1.00 81.94 344 CYS A CA 1
ATOM 2703 C C . CYS A 1 344 ? -39.585 14.079 28.888 1.00 81.94 344 CYS A C 1
ATOM 2705 O O . CYS A 1 344 ? -40.691 13.550 28.757 1.00 81.94 344 CYS A O 1
ATOM 2707 N N . ASP A 1 345 ? -39.428 15.355 29.228 1.00 80.00 345 ASP A N 1
ATOM 2708 C CA . ASP A 1 345 ? -40.545 16.286 29.327 1.00 80.00 345 ASP A CA 1
ATOM 2709 C C . ASP A 1 345 ? -41.002 16.695 27.905 1.00 80.00 345 ASP A C 1
ATOM 2711 O O . ASP A 1 345 ? -40.190 17.227 27.129 1.00 80.00 345 ASP A O 1
ATOM 2715 N N . PRO A 1 346 ? -42.259 16.400 27.513 1.00 72.38 346 PRO A N 1
ATOM 2716 C CA . PRO A 1 346 ? -42.794 16.786 26.212 1.00 72.38 346 PRO A CA 1
ATOM 2717 C C . PRO A 1 346 ? -42.940 18.307 26.048 1.00 72.38 346 PRO A C 1
ATOM 2719 O O . PRO A 1 346 ? -42.823 18.794 24.924 1.00 72.38 346 PRO A O 1
ATOM 2722 N N . GLU A 1 347 ? -43.150 19.064 27.130 1.00 70.06 347 GLU A N 1
ATOM 2723 C CA . GLU A 1 347 ? -43.301 20.525 27.080 1.00 70.06 347 GLU A CA 1
ATOM 2724 C C . GLU A 1 347 ? -41.951 21.211 26.850 1.00 70.06 347 GLU A C 1
ATOM 2726 O O . GLU A 1 347 ? -41.833 22.082 25.986 1.00 70.06 347 GLU A O 1
ATOM 2731 N N . ALA A 1 348 ? -40.902 20.744 27.534 1.00 71.12 348 ALA A N 1
ATOM 2732 C CA . ALA A 1 348 ? -39.535 21.220 27.325 1.00 71.12 348 ALA A CA 1
ATOM 2733 C C . ALA A 1 348 ? -39.032 20.953 25.892 1.00 71.12 348 ALA A C 1
ATOM 2735 O O . ALA A 1 348 ? -38.354 21.792 25.298 1.00 71.12 348 ALA A O 1
ATOM 2736 N N . HIS A 1 349 ? -39.395 19.811 25.293 1.00 71.12 349 HIS A N 1
ATOM 2737 C CA . HIS A 1 349 ? -39.054 19.520 23.895 1.00 71.12 349 HIS A CA 1
ATOM 2738 C C . HIS A 1 349 ? -39.822 20.397 22.904 1.00 71.12 349 HIS A C 1
ATOM 2740 O O . HIS A 1 349 ? -39.242 20.827 21.911 1.00 71.12 349 HIS A O 1
ATOM 2746 N N . ALA A 1 350 ? -41.096 20.695 23.176 1.00 67.88 350 ALA A N 1
ATOM 2747 C CA . ALA A 1 350 ? -41.884 21.597 22.340 1.00 67.88 350 ALA A CA 1
ATOM 2748 C C . ALA A 1 350 ? -41.315 23.029 22.342 1.00 67.88 350 ALA A C 1
ATOM 2750 O O . ALA A 1 350 ? -41.323 23.694 21.308 1.00 67.88 350 ALA A O 1
ATOM 2751 N N . GLN A 1 351 ? -40.778 23.484 23.479 1.00 67.88 351 GLN A N 1
ATOM 2752 C CA . GLN A 1 351 ? -40.084 24.772 23.594 1.00 67.88 351 GLN A CA 1
ATOM 2753 C C . GLN A 1 351 ? -38.752 24.772 22.835 1.00 67.88 351 GLN A C 1
ATOM 2755 O O . GLN A 1 351 ? -38.490 25.690 22.062 1.00 67.88 351 GLN A O 1
ATOM 2760 N N . LEU A 1 352 ? -37.948 23.712 22.973 1.00 69.12 352 LEU A N 1
ATOM 2761 C CA . LEU A 1 352 ? -36.681 23.572 22.251 1.00 69.12 352 LEU A CA 1
ATOM 2762 C C . LEU A 1 352 ? -36.886 23.518 20.723 1.00 69.12 352 LEU A C 1
ATOM 2764 O O . LEU A 1 352 ? -36.139 24.139 19.970 1.00 69.12 352 LEU A O 1
ATOM 2768 N N . ASP A 1 353 ? -37.925 22.822 20.256 1.00 67.06 353 ASP A N 1
ATOM 2769 C CA . ASP A 1 353 ? -38.302 22.780 18.837 1.00 67.06 353 ASP A CA 1
ATOM 2770 C C . ASP A 1 353 ? -38.764 24.152 18.310 1.00 67.06 353 ASP A C 1
ATOM 2772 O O . ASP A 1 353 ? -38.566 24.462 17.131 1.00 67.06 353 ASP A O 1
ATOM 2776 N N . ALA A 1 354 ? -39.371 24.975 19.172 1.00 66.81 354 ALA A N 1
ATOM 2777 C CA . ALA A 1 354 ? -39.780 26.338 18.846 1.00 66.81 354 ALA A CA 1
ATOM 2778 C C . ALA A 1 354 ? -38.582 27.306 18.787 1.00 66.81 354 ALA A C 1
ATOM 2780 O O . ALA A 1 354 ? -38.523 28.138 17.883 1.00 66.81 354 ALA A O 1
ATOM 2781 N N . GLU A 1 355 ? -37.608 27.170 19.694 1.00 64.75 355 GLU A N 1
ATOM 2782 C CA . GLU A 1 355 ? -36.388 27.993 19.741 1.00 64.75 355 GLU A CA 1
ATOM 2783 C C . GLU A 1 355 ? -35.399 27.684 18.611 1.00 64.75 355 GLU A C 1
ATOM 2785 O O . GLU A 1 355 ? -34.776 28.596 18.068 1.00 64.75 355 GLU A O 1
ATOM 2790 N N . ILE A 1 356 ? -35.269 26.413 18.213 1.00 62.25 356 ILE A N 1
ATOM 2791 C CA . ILE A 1 356 ? -34.374 26.002 17.117 1.00 62.25 356 ILE A CA 1
ATOM 2792 C C . ILE A 1 356 ? -34.878 26.516 15.753 1.00 62.25 356 ILE A C 1
ATOM 2794 O O . ILE A 1 356 ? -34.116 26.533 14.786 1.00 62.25 356 ILE A O 1
ATOM 2798 N N . GLY A 1 357 ? -36.125 26.999 15.672 1.00 50.69 357 GLY A N 1
ATOM 2799 C CA . GLY A 1 357 ? -36.724 27.515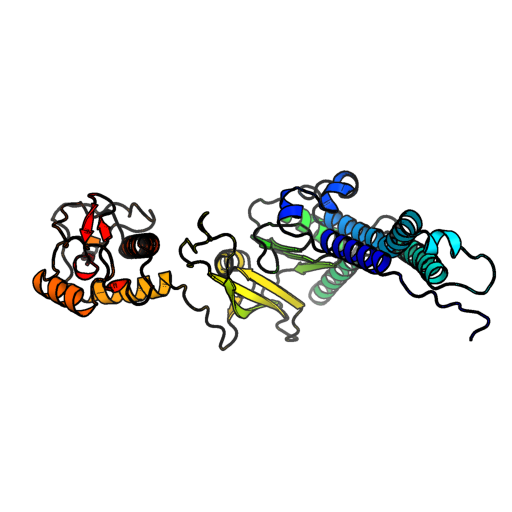 14.447 1.00 50.69 357 GLY A CA 1
ATOM 2800 C C . GLY A 1 357 ? -36.893 26.390 13.432 1.00 50.69 357 GLY A C 1
ATOM 2801 O O . GLY A 1 357 ? -36.004 26.114 12.629 1.00 50.69 357 GLY A O 1
ATOM 2802 N N . SER A 1 358 ? -38.036 25.707 13.467 1.00 51.22 358 SER A N 1
ATOM 2803 C CA . SER A 1 358 ? -38.359 24.576 12.591 1.00 51.22 358 SER A CA 1
ATOM 2804 C C . SER A 1 358 ? -38.476 24.975 11.108 1.00 51.22 358 SER A C 1
ATOM 2806 O O . SER A 1 358 ? -39.548 25.029 10.518 1.00 51.22 358 SER A O 1
ATOM 2808 N N . ALA A 1 359 ? -37.331 25.178 10.458 1.00 48.50 359 ALA A N 1
ATOM 2809 C CA . ALA A 1 359 ? -37.184 25.042 9.010 1.00 48.50 359 ALA A CA 1
ATOM 2810 C C . ALA A 1 359 ? -37.054 23.562 8.583 1.00 48.50 359 ALA A C 1
ATOM 2812 O O . ALA A 1 359 ? -36.978 23.264 7.393 1.00 48.50 359 ALA A O 1
ATOM 2813 N N . PHE A 1 360 ? -37.034 22.621 9.536 1.00 48.56 360 PHE A N 1
ATOM 2814 C CA . PHE A 1 360 ? -36.922 21.183 9.290 1.00 48.56 360 PHE A CA 1
ATOM 2815 C C . PHE A 1 360 ? -38.185 20.426 9.724 1.00 48.56 360 PHE A C 1
ATOM 2817 O O . PHE A 1 360 ? -38.832 20.797 10.700 1.00 48.56 360 PHE A O 1
ATOM 2824 N N . LEU A 1 361 ? -38.509 19.375 8.953 1.00 55.03 361 LEU A N 1
ATOM 2825 C CA . LEU A 1 361 ? -39.653 18.459 9.074 1.00 55.03 361 LEU A CA 1
ATOM 2826 C C . LEU A 1 361 ? -40.144 18.237 10.515 1.00 55.03 361 LEU A C 1
ATOM 2828 O O . LEU A 1 361 ? -39.338 17.989 11.410 1.00 55.03 361 LEU A O 1
ATOM 2832 N N . TYR A 1 362 ? -41.473 18.198 10.678 1.00 60.34 362 TYR A N 1
ATOM 2833 C CA . TYR A 1 362 ? -42.175 17.730 11.878 1.00 60.34 362 TYR A CA 1
ATOM 2834 C C . TYR A 1 362 ? -41.434 16.567 12.552 1.00 60.34 362 TYR A C 1
ATOM 2836 O O . TYR A 1 362 ? -41.275 15.493 11.965 1.00 60.34 362 TYR A O 1
ATOM 2844 N N . VAL A 1 363 ? -40.980 16.790 13.786 1.00 64.31 363 VAL A N 1
ATOM 2845 C CA . VAL A 1 363 ? -40.294 15.769 14.575 1.00 64.31 363 VAL A CA 1
ATOM 2846 C C . VAL A 1 363 ? -41.314 15.163 15.540 1.00 64.31 363 VAL A C 1
ATOM 2848 O O . VAL A 1 363 ? -41.792 15.868 16.431 1.00 64.31 363 VAL A O 1
ATOM 2851 N N . PRO A 1 364 ? -41.675 13.878 15.390 1.00 74.25 364 PRO A N 1
ATOM 2852 C CA . PRO A 1 364 ? -42.664 13.252 16.258 1.00 74.25 364 PRO A CA 1
ATOM 2853 C C . PRO A 1 364 ? -42.217 13.286 17.732 1.00 74.25 364 PRO A C 1
ATOM 2855 O O . PRO A 1 364 ? -41.016 13.187 18.020 1.00 74.25 364 PRO A O 1
ATOM 2858 N N . PRO A 1 365 ? -43.156 13.443 18.683 1.00 82.69 365 PRO A N 1
ATOM 2859 C CA . PRO A 1 365 ? -42.839 13.391 20.106 1.00 82.69 365 PRO A CA 1
ATOM 2860 C C . PRO A 1 365 ? -42.329 11.998 20.491 1.00 82.69 365 PRO A C 1
ATOM 2862 O O . PRO A 1 365 ? -42.657 11.000 19.842 1.00 82.69 365 PRO A O 1
ATOM 2865 N N . CYS A 1 366 ? -41.528 11.925 21.555 1.00 87.62 366 CYS A N 1
ATOM 2866 C CA . CYS A 1 366 ? -41.134 10.639 22.118 1.00 87.62 366 CYS A CA 1
ATOM 2867 C C . CYS A 1 366 ? -42.372 9.859 22.580 1.00 87.62 366 CYS A C 1
ATOM 2869 O O . CYS A 1 366 ? -43.337 10.436 23.086 1.00 87.62 366 CYS A O 1
ATOM 2871 N N . GLY A 1 367 ? -42.342 8.543 22.388 1.00 86.94 367 GLY A N 1
ATOM 2872 C CA . GLY A 1 367 ? -43.419 7.634 22.755 1.00 86.94 367 GLY A CA 1
ATOM 2873 C C . GLY A 1 367 ? -42.971 6.577 23.758 1.00 86.94 367 GLY A C 1
ATOM 2874 O O . GLY A 1 367 ? -41.784 6.383 24.016 1.00 86.94 367 GLY A O 1
ATOM 2875 N N . VAL A 1 368 ? -43.940 5.839 24.293 1.00 89.75 368 VAL A N 1
ATOM 2876 C CA . VAL A 1 368 ? -43.682 4.777 25.270 1.00 89.75 368 VAL A CA 1
ATOM 2877 C C . VAL A 1 368 ? -43.160 3.520 24.569 1.00 89.75 368 VAL A C 1
ATOM 2879 O O . VAL A 1 368 ? -43.872 2.888 23.787 1.00 89.75 368 VAL A O 1
ATOM 2882 N N . CYS A 1 369 ? -41.929 3.119 24.891 1.00 90.44 369 CYS A N 1
ATOM 2883 C CA . CYS A 1 369 ? -41.354 1.842 24.471 1.00 90.44 369 CYS A CA 1
ATOM 2884 C C . CYS A 1 369 ? -41.638 0.750 25.515 1.00 90.44 369 CYS A C 1
ATOM 2886 O O . CYS A 1 369 ? -41.482 0.975 26.710 1.00 90.44 369 CYS A O 1
ATOM 2888 N N . ARG A 1 370 ? -42.039 -0.448 25.067 1.00 89.69 370 ARG A N 1
ATOM 2889 C CA . ARG A 1 370 ? -42.254 -1.635 25.925 1.00 89.69 370 ARG A CA 1
ATOM 2890 C C . ARG A 1 370 ? -41.405 -2.836 25.496 1.00 89.69 370 ARG A C 1
ATOM 2892 O O . ARG A 1 370 ? -41.774 -3.983 25.732 1.00 89.69 370 ARG A O 1
ATOM 2899 N N . CYS A 1 371 ? -40.302 -2.584 24.797 1.00 89.94 371 CYS A N 1
ATOM 2900 C CA . CYS A 1 371 ? -39.407 -3.648 24.356 1.00 89.94 371 CYS A CA 1
ATOM 2901 C C . CYS A 1 371 ? -38.595 -4.206 25.524 1.00 89.94 371 CYS A C 1
ATOM 2903 O O . CYS A 1 371 ? -38.188 -3.463 26.417 1.00 89.94 371 CYS A O 1
ATOM 2905 N N . ARG A 1 372 ? -38.282 -5.503 25.459 1.00 90.06 372 ARG A N 1
ATOM 2906 C CA . ARG A 1 372 ? -37.281 -6.111 26.340 1.00 90.06 372 ARG A CA 1
ATOM 2907 C C . ARG A 1 372 ? -35.885 -5.504 26.073 1.00 90.06 372 ARG A C 1
ATOM 2909 O O . ARG A 1 372 ? -35.609 -5.139 24.924 1.00 90.06 372 ARG A O 1
ATOM 2916 N N . PRO A 1 373 ? -35.003 -5.405 27.082 1.00 90.00 373 PRO A N 1
ATOM 2917 C CA . PRO A 1 373 ? -33.601 -5.038 26.887 1.00 90.00 373 PRO A CA 1
ATOM 2918 C C . PRO A 1 373 ? -32.906 -6.039 25.953 1.00 90.00 373 PRO A C 1
ATOM 2920 O O . PRO A 1 373 ? -32.794 -7.214 26.278 1.00 90.00 373 PRO A O 1
ATOM 2923 N N . MET A 1 374 ? -32.469 -5.587 24.775 1.00 90.81 374 MET A N 1
ATOM 2924 C CA . MET A 1 374 ? -31.757 -6.427 23.786 1.00 90.81 374 MET A CA 1
ATOM 2925 C C . MET A 1 374 ? -30.464 -5.786 23.276 1.00 90.81 374 MET A C 1
ATOM 2927 O O . MET A 1 374 ? -29.763 -6.362 22.452 1.00 90.81 374 MET A O 1
ATOM 2931 N N . TRP A 1 375 ? -30.159 -4.571 23.726 1.00 92.56 375 TRP A N 1
ATOM 2932 C CA . TRP A 1 375 ? -29.057 -3.767 23.217 1.00 92.56 375 TRP A CA 1
ATOM 2933 C C . TRP A 1 375 ? -28.132 -3.374 24.361 1.00 92.56 375 TRP A C 1
ATOM 2935 O O . TRP A 1 375 ? -28.577 -3.181 25.494 1.00 92.56 375 TRP A O 1
ATOM 2945 N N . CYS A 1 376 ? -26.844 -3.236 24.060 1.00 93.31 376 CYS A N 1
ATOM 2946 C CA . CYS A 1 376 ? -25.908 -2.552 24.935 1.00 93.31 376 CYS A CA 1
ATOM 2947 C C . CYS A 1 376 ? -25.871 -1.049 24.619 1.00 93.31 376 CYS A C 1
ATOM 2949 O O . CYS A 1 376 ? -26.264 -0.621 23.527 1.00 93.31 376 CYS A O 1
ATOM 2951 N N . LEU A 1 377 ? -25.364 -0.254 25.561 1.00 92.81 377 LEU A N 1
ATOM 2952 C CA . LEU A 1 377 ? -25.304 1.201 25.452 1.00 92.81 377 LEU A CA 1
ATOM 2953 C C . LEU A 1 377 ? -24.579 1.669 24.186 1.00 92.81 377 LEU A C 1
ATOM 2955 O O . LEU A 1 377 ? -25.098 2.516 23.465 1.00 92.81 377 LEU A O 1
ATOM 2959 N N . GLU A 1 378 ? -23.418 1.092 23.873 1.00 89.31 378 GLU A N 1
ATOM 2960 C CA . GLU A 1 378 ? -22.663 1.522 22.696 1.00 89.31 378 GLU A CA 1
ATOM 2961 C C . GLU A 1 378 ? -23.392 1.216 21.385 1.00 89.31 378 GLU A C 1
ATOM 2963 O O . GLU A 1 378 ? -23.379 2.027 20.462 1.00 89.31 378 GLU A O 1
ATOM 2968 N N . CYS A 1 379 ? -24.034 0.048 21.270 1.00 88.31 379 CYS A N 1
ATOM 2969 C CA . CYS A 1 379 ? -24.805 -0.286 20.074 1.00 88.31 379 CYS A CA 1
ATOM 2970 C C . CYS A 1 379 ? -26.048 0.600 19.947 1.00 88.31 379 CYS A C 1
ATOM 2972 O O . CYS A 1 379 ? -26.392 0.988 18.833 1.00 88.31 379 CYS A O 1
ATOM 2974 N N . MET A 1 380 ? -26.678 0.979 21.064 1.00 91.88 380 MET A N 1
ATOM 2975 C CA . MET A 1 380 ? -27.767 1.959 21.061 1.00 91.88 380 MET A CA 1
ATOM 2976 C C . MET A 1 380 ? -27.280 3.346 20.613 1.00 91.88 380 MET A C 1
ATOM 2978 O O . MET A 1 380 ? -27.934 3.988 19.793 1.00 91.88 380 MET A O 1
ATOM 2982 N N . ALA A 1 381 ? -26.108 3.787 21.078 1.00 90.88 381 ALA A N 1
ATOM 2983 C CA . ALA A 1 381 ? -25.493 5.045 20.655 1.00 90.88 381 ALA A CA 1
ATOM 2984 C C . ALA A 1 381 ? -25.136 5.039 19.155 1.00 90.88 381 ALA A C 1
ATOM 2986 O O . ALA A 1 381 ? -25.450 5.990 18.439 1.00 90.88 381 ALA A O 1
A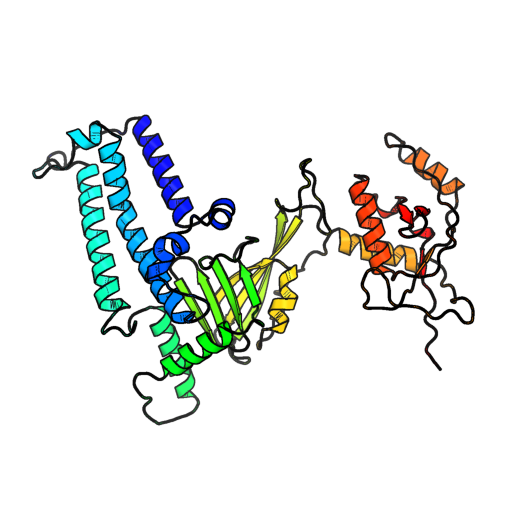TOM 2987 N N . ARG A 1 382 ? -24.553 3.944 18.642 1.00 87.25 382 ARG A N 1
ATOM 2988 C CA . ARG A 1 382 ? -24.273 3.765 17.202 1.00 87.25 382 ARG A CA 1
ATOM 2989 C C . ARG A 1 382 ? -25.551 3.777 16.364 1.00 87.25 382 ARG A C 1
ATOM 2991 O O . ARG A 1 382 ? -25.598 4.444 15.331 1.00 87.25 382 ARG A O 1
ATOM 2998 N N . TRP A 1 383 ? -26.601 3.089 16.820 1.00 88.50 383 TRP A N 1
ATOM 2999 C CA . TRP A 1 383 ? -27.918 3.124 16.180 1.00 88.50 383 TRP A CA 1
ATOM 3000 C C . TRP A 1 383 ? -28.456 4.554 16.094 1.00 88.50 383 TRP A C 1
ATOM 3002 O O . TRP A 1 383 ? -28.871 5.008 15.025 1.00 88.50 383 TRP A O 1
ATOM 3012 N N . PHE A 1 384 ? -28.387 5.286 17.206 1.00 91.06 384 PHE A N 1
ATOM 3013 C CA . PHE A 1 384 ? -28.830 6.669 17.281 1.00 91.06 384 PHE A CA 1
ATOM 3014 C C . PHE A 1 384 ? -28.061 7.559 16.292 1.00 91.06 384 PHE A C 1
ATOM 3016 O O . PHE A 1 384 ? -28.681 8.251 15.485 1.00 91.06 384 PHE A O 1
ATOM 3023 N N . ALA A 1 385 ? -26.726 7.490 16.284 1.00 85.88 385 ALA A N 1
ATOM 3024 C CA . ALA A 1 385 ? -25.876 8.240 15.355 1.00 85.88 385 ALA A CA 1
ATOM 3025 C C . ALA A 1 385 ? -26.183 7.921 13.880 1.00 85.88 385 ALA A C 1
ATOM 3027 O O . ALA A 1 385 ? -26.277 8.826 13.047 1.00 85.88 385 ALA A O 1
ATOM 3028 N N . SER A 1 386 ? -26.399 6.640 13.557 1.00 81.81 386 SER A N 1
ATOM 3029 C CA . SER A 1 386 ? -26.781 6.194 12.212 1.00 81.81 386 SER A CA 1
ATOM 3030 C C . SER A 1 386 ? -28.084 6.851 11.750 1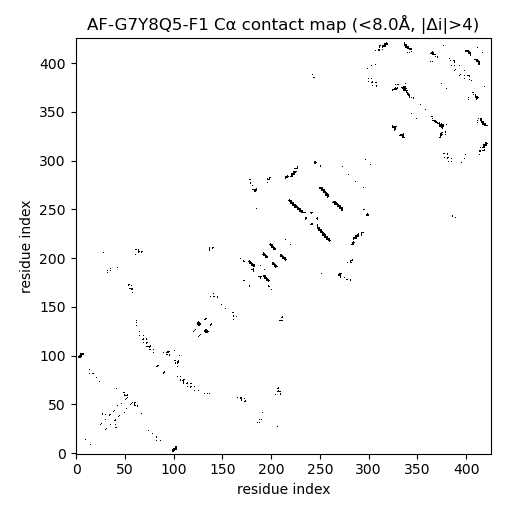.00 81.81 386 SER A C 1
ATOM 3032 O O . SER A 1 386 ? -28.135 7.377 10.639 1.00 81.81 386 SER A O 1
ATOM 3034 N N . ARG A 1 387 ? -29.120 6.888 12.599 1.00 85.50 387 ARG A N 1
ATOM 3035 C CA . ARG A 1 387 ? -30.399 7.532 12.252 1.00 85.50 387 ARG A CA 1
ATOM 3036 C C . ARG A 1 387 ? -30.267 9.049 12.102 1.00 85.50 387 ARG A C 1
ATOM 3038 O O . ARG A 1 387 ? -30.857 9.612 11.184 1.00 85.50 387 ARG A O 1
ATOM 3045 N N . GLN A 1 388 ? -29.473 9.711 12.948 1.00 83.94 388 GLN A N 1
ATOM 3046 C CA . GLN A 1 388 ? -29.222 11.150 12.795 1.00 83.94 388 GLN A CA 1
ATOM 3047 C C . GLN A 1 388 ? -28.537 11.464 11.462 1.00 83.94 388 GLN A C 1
ATOM 3049 O O . GLN A 1 388 ? -28.926 12.408 10.769 1.00 83.94 388 GLN A O 1
ATOM 3054 N N . THR A 1 389 ? -27.583 10.618 11.072 1.00 75.19 389 THR A N 1
ATOM 3055 C CA . THR A 1 389 ? -26.885 10.706 9.786 1.00 75.19 389 THR A CA 1
ATOM 3056 C C . THR A 1 389 ? -27.845 10.512 8.609 1.00 75.19 389 THR A C 1
ATOM 3058 O O . THR A 1 389 ? -27.852 11.331 7.692 1.00 75.19 389 THR A O 1
ATOM 3061 N N . GLU A 1 390 ? -28.706 9.487 8.655 1.00 75.56 390 GLU A N 1
ATOM 3062 C CA . GLU A 1 390 ? -29.754 9.264 7.643 1.00 75.56 390 GLU A CA 1
ATOM 3063 C C . GLU A 1 390 ? -30.725 10.446 7.537 1.00 75.56 390 GLU A C 1
ATOM 3065 O O . GLU A 1 390 ? -31.147 10.807 6.443 1.00 75.56 390 GLU A O 1
ATOM 3070 N N . SER A 1 391 ? -31.047 11.087 8.663 1.00 71.75 391 SER A N 1
ATOM 3071 C CA . SER A 1 391 ? -31.917 12.269 8.703 1.00 71.75 391 SER A CA 1
ATOM 3072 C C . SER A 1 391 ? -31.223 13.581 8.309 1.00 71.75 391 SER A C 1
ATOM 3074 O O . SER A 1 391 ? -31.833 14.645 8.393 1.00 71.75 391 SER A O 1
ATOM 3076 N N . HIS A 1 392 ? -29.958 13.518 7.877 1.00 69.81 392 HIS A N 1
ATOM 3077 C CA . HIS A 1 392 ? -29.152 14.658 7.432 1.00 69.81 392 HIS A CA 1
ATOM 3078 C C . HIS A 1 392 ? -28.994 15.781 8.468 1.00 69.81 392 HIS A C 1
ATOM 3080 O O . HIS A 1 392 ? -28.828 16.947 8.104 1.00 69.81 392 HIS A O 1
ATOM 3086 N N . ARG A 1 393 ? -29.006 15.450 9.765 1.00 70.69 393 ARG A N 1
ATOM 3087 C CA . ARG A 1 393 ? -28.737 16.432 10.821 1.00 70.69 393 ARG A CA 1
ATOM 3088 C C . ARG A 1 393 ? -27.233 16.637 11.016 1.00 70.69 393 ARG A C 1
ATOM 3090 O O . ARG A 1 393 ? -26.491 15.651 11.022 1.00 70.69 393 ARG A O 1
ATOM 3097 N N . PRO A 1 394 ? -26.760 17.881 11.211 1.00 71.94 394 PRO A N 1
ATOM 3098 C CA . PRO A 1 394 ? -25.351 18.125 11.476 1.00 71.94 394 PRO A CA 1
ATOM 3099 C C . PRO A 1 394 ? -24.925 17.553 12.849 1.00 71.94 394 PRO A C 1
ATOM 3101 O O . PRO A 1 394 ? -25.731 17.540 13.784 1.00 71.94 394 PRO A O 1
ATOM 3104 N N . PRO A 1 395 ? -23.670 17.075 13.006 1.00 78.31 395 PRO A N 1
ATOM 3105 C CA . PRO A 1 395 ? -23.221 16.382 14.223 1.00 78.31 395 PRO A CA 1
ATOM 3106 C C . PRO A 1 395 ? -23.352 17.176 15.526 1.00 78.31 395 PRO A C 1
ATOM 3108 O O . PRO A 1 395 ? -23.541 16.594 16.591 1.00 78.31 395 PRO A O 1
ATOM 3111 N N . ASN A 1 396 ? -23.295 18.506 15.450 1.00 78.56 396 ASN A N 1
ATOM 3112 C CA . ASN A 1 396 ? -23.442 19.400 16.599 1.00 78.56 396 ASN A CA 1
ATOM 3113 C C . ASN A 1 396 ? -24.840 19.360 17.242 1.00 78.56 396 ASN A C 1
ATOM 3115 O O . ASN A 1 396 ? -24.970 19.765 18.392 1.00 78.56 396 ASN A O 1
ATOM 3119 N N . ILE A 1 397 ? -25.865 18.866 16.537 1.00 82.00 397 ILE A N 1
ATOM 3120 C CA . ILE A 1 397 ? -27.240 18.751 17.053 1.00 82.00 397 ILE A CA 1
ATOM 3121 C C . ILE A 1 397 ? -27.705 17.300 17.208 1.00 82.00 397 ILE A C 1
ATOM 3123 O O . ILE A 1 397 ? -28.890 17.043 17.402 1.00 82.00 397 ILE A O 1
ATOM 3127 N N . TRP A 1 398 ? -26.807 16.317 17.097 1.00 86.69 398 TRP A N 1
ATOM 3128 C CA . TRP A 1 398 ? -27.220 14.917 17.188 1.00 86.69 398 TRP A CA 1
ATOM 3129 C C . TRP A 1 398 ? -27.862 14.599 18.540 1.00 86.69 398 TRP A C 1
ATOM 3131 O O . TRP A 1 398 ? -28.912 13.970 18.564 1.00 86.69 398 TRP A O 1
ATOM 3141 N N . LEU A 1 399 ? -27.311 15.090 19.654 1.00 87.31 399 LEU A N 1
ATOM 3142 C CA . LEU A 1 399 ? -27.852 14.819 20.994 1.00 87.31 399 LEU A CA 1
ATOM 3143 C C . LEU A 1 399 ? -29.266 15.373 21.226 1.00 87.31 399 LEU A C 1
ATOM 3145 O O . LEU A 1 399 ? -30.012 14.786 22.005 1.00 87.31 399 LEU A O 1
ATOM 3149 N N . SER A 1 400 ? -29.652 16.460 20.549 1.00 83.44 400 SER A N 1
ATOM 3150 C CA . SER A 1 400 ? -31.011 17.021 20.624 1.00 83.44 400 SER A CA 1
ATOM 3151 C C . SER A 1 400 ? -31.996 16.335 19.674 1.00 83.44 400 SER A C 1
ATOM 3153 O O . SER A 1 400 ? -33.175 16.688 19.605 1.00 83.44 400 SER A O 1
ATOM 3155 N N . GLY A 1 401 ? -31.528 15.354 18.902 1.00 85.06 401 GLY A N 1
ATOM 3156 C CA . GLY A 1 401 ? -32.361 14.626 17.971 1.00 85.06 401 GLY A CA 1
ATOM 3157 C C . GLY A 1 401 ? -33.217 13.536 18.612 1.00 85.06 401 GLY A C 1
ATOM 3158 O O . GLY A 1 401 ? -33.102 13.189 19.786 1.00 85.06 401 GLY A O 1
ATOM 3159 N N . ARG A 1 402 ? -34.109 12.982 17.792 1.00 88.06 402 ARG A N 1
ATOM 3160 C CA . ARG A 1 402 ? -35.013 11.885 18.145 1.00 88.06 402 ARG A CA 1
ATOM 3161 C C . ARG A 1 402 ? -34.936 10.812 17.076 1.00 88.06 402 ARG A C 1
ATOM 3163 O O . ARG A 1 402 ? -34.811 11.137 15.896 1.00 88.06 402 ARG A O 1
ATOM 3170 N N . VAL A 1 403 ? -34.986 9.549 17.485 1.00 90.12 403 VAL A N 1
ATOM 3171 C CA . VAL A 1 403 ? -34.826 8.404 16.580 1.00 90.12 403 VAL A CA 1
ATOM 3172 C C . VAL A 1 403 ? -35.828 7.299 16.927 1.00 90.12 403 VAL A C 1
ATOM 3174 O O . VAL A 1 403 ? -36.267 7.206 18.074 1.00 90.12 403 VAL A O 1
ATOM 3177 N N . PRO A 1 404 ? -36.224 6.448 15.967 1.00 91.75 404 PRO A N 1
ATOM 3178 C CA . PRO A 1 404 ? -37.071 5.297 16.252 1.00 91.75 404 PRO A CA 1
ATOM 3179 C C . PRO A 1 404 ? -36.297 4.194 16.984 1.00 91.75 404 PRO A C 1
ATOM 3181 O O . PRO A 1 404 ? -35.136 3.915 16.674 1.00 91.75 404 PRO A O 1
ATOM 3184 N N . CYS A 1 405 ? -36.966 3.514 17.915 1.00 92.25 405 CYS A N 1
ATOM 3185 C CA . CYS A 1 405 ? -36.475 2.288 18.538 1.00 92.25 405 CYS A CA 1
ATOM 3186 C C . CYS A 1 405 ? -36.156 1.243 17.453 1.00 92.25 405 CYS A C 1
ATOM 3188 O O . CYS A 1 405 ? -37.006 1.001 16.591 1.00 92.25 405 CYS A O 1
ATOM 3190 N N . PRO A 1 406 ? -34.990 0.574 17.500 1.00 89.81 406 PRO A N 1
ATOM 3191 C CA . PRO A 1 406 ? -34.629 -0.435 16.500 1.00 89.81 406 PRO A CA 1
ATOM 3192 C C . PRO A 1 406 ? -35.599 -1.627 16.465 1.00 89.81 406 PRO A C 1
ATOM 3194 O O . PRO A 1 406 ? -35.709 -2.299 15.445 1.00 89.81 406 PRO A O 1
ATOM 3197 N N . THR A 1 407 ? -36.327 -1.872 17.560 1.00 89.88 407 THR A N 1
ATOM 3198 C CA . THR A 1 407 ? -37.242 -3.011 17.700 1.00 89.88 407 THR A CA 1
ATOM 3199 C C . THR A 1 407 ? -38.689 -2.640 17.369 1.00 89.88 407 THR A C 1
ATOM 3201 O O . THR A 1 407 ? -39.267 -3.186 16.436 1.00 89.88 407 THR A O 1
ATOM 3204 N N . CYS A 1 408 ? -39.298 -1.708 18.115 1.00 91.25 408 CYS A N 1
ATOM 3205 C CA . CYS A 1 408 ? -40.720 -1.360 17.956 1.00 91.25 408 CYS A CA 1
ATOM 3206 C C . CYS A 1 408 ? -40.969 -0.047 17.206 1.00 91.25 408 CYS A C 1
ATOM 3208 O O . CYS A 1 408 ? -42.121 0.341 17.033 1.00 91.25 408 CYS A O 1
ATOM 3210 N N . ARG A 1 409 ? -39.911 0.659 16.789 1.00 91.00 409 ARG A N 1
ATOM 3211 C CA . ARG A 1 409 ? -39.969 1.962 16.104 1.00 91.00 409 ARG A CA 1
ATOM 3212 C C . ARG A 1 409 ? -40.617 3.108 16.892 1.00 91.00 409 ARG A C 1
ATOM 3214 O O . ARG A 1 409 ? -40.779 4.186 16.328 1.00 91.00 409 ARG A O 1
ATOM 3221 N N . SER A 1 410 ? -40.918 2.936 18.184 1.00 91.06 410 SER A N 1
ATOM 3222 C CA . SER A 1 410 ? -41.328 4.052 19.047 1.00 91.06 410 SER A CA 1
ATOM 3223 C C . SER A 1 410 ? -40.229 5.113 19.084 1.00 91.06 410 SER A C 1
ATOM 3225 O O . SER A 1 410 ? -39.057 4.778 19.260 1.00 91.06 410 SER A O 1
ATOM 3227 N N . ILE A 1 411 ? -40.594 6.379 18.921 1.00 91.62 411 ILE A N 1
ATOM 3228 C CA . ILE A 1 411 ? -39.633 7.482 18.907 1.00 91.62 411 ILE A CA 1
ATOM 3229 C C . ILE A 1 411 ? -39.096 7.712 20.317 1.00 91.62 411 ILE A C 1
ATOM 3231 O O . ILE A 1 411 ? -39.868 7.708 21.272 1.00 91.62 411 ILE A O 1
ATOM 3235 N N . PHE A 1 412 ? -37.788 7.906 20.440 1.00 92.94 412 PHE A N 1
ATOM 3236 C CA . PHE A 1 412 ? -37.127 8.190 21.708 1.00 92.94 412 PHE A CA 1
ATOM 3237 C C . PHE A 1 412 ? -35.993 9.208 21.518 1.00 92.94 412 PHE A C 1
ATOM 3239 O O . PHE A 1 412 ? -35.465 9.380 20.412 1.00 92.94 412 PHE A O 1
ATOM 3246 N N . CYS A 1 413 ? -35.618 9.881 22.603 1.00 91.25 413 CYS A N 1
ATOM 3247 C CA . CYS A 1 413 ? -34.455 10.766 22.684 1.00 91.25 413 CYS A CA 1
ATOM 3248 C C . CYS A 1 413 ? -33.392 10.182 23.629 1.00 91.25 413 CYS A C 1
ATOM 3250 O O . CYS A 1 413 ? -33.631 9.192 24.318 1.00 91.25 413 CYS A O 1
ATOM 3252 N N . VAL A 1 414 ? -32.211 10.801 23.704 1.00 91.56 414 VAL A N 1
ATOM 3253 C CA . VAL A 1 414 ? -31.124 10.327 24.585 1.00 91.56 414 VAL A CA 1
ATOM 3254 C C . VAL A 1 414 ? -31.536 10.236 26.066 1.00 91.56 414 VAL A C 1
ATOM 3256 O O . VAL A 1 414 ? -31.089 9.335 26.771 1.00 91.56 414 VAL A O 1
ATOM 3259 N N . ARG A 1 415 ? -32.447 11.105 26.531 1.00 89.94 415 ARG A N 1
ATOM 3260 C CA . ARG A 1 415 ? -32.966 11.100 27.914 1.00 89.94 415 ARG A CA 1
ATOM 3261 C C . ARG A 1 415 ? -33.866 9.902 28.228 1.00 89.94 415 ARG A C 1
ATOM 3263 O O . ARG A 1 415 ? -34.033 9.564 29.393 1.00 89.94 415 ARG A O 1
ATOM 3270 N N . ASP A 1 416 ? -34.406 9.241 27.208 1.00 91.31 416 ASP A N 1
ATOM 3271 C CA . ASP A 1 416 ? -35.244 8.051 27.383 1.00 91.31 416 ASP A CA 1
ATOM 3272 C C . ASP A 1 416 ? -34.414 6.761 27.513 1.00 91.31 416 ASP A C 1
ATOM 3274 O O . ASP A 1 416 ? -34.962 5.682 27.741 1.00 91.31 416 ASP A O 1
ATOM 3278 N N . VAL A 1 417 ? -33.090 6.843 27.338 1.00 93.31 417 VAL A N 1
ATOM 3279 C CA . VAL A 1 417 ? -32.180 5.696 27.429 1.00 93.31 417 VAL A CA 1
ATOM 3280 C C . VAL A 1 417 ? -31.677 5.551 28.855 1.00 93.31 417 VAL A C 1
ATOM 3282 O O . VAL A 1 417 ? -31.077 6.468 29.406 1.00 93.31 417 VAL A O 1
ATOM 3285 N N . ILE A 1 418 ? -31.886 4.383 29.452 1.00 91.25 418 ILE A N 1
ATOM 3286 C CA . ILE A 1 418 ? -31.529 4.119 30.846 1.00 91.25 418 ILE A CA 1
ATOM 3287 C C . ILE A 1 418 ? -30.605 2.910 30.916 1.00 91.25 418 ILE A C 1
ATOM 3289 O O . ILE A 1 418 ? -30.888 1.875 30.307 1.00 91.25 418 ILE A O 1
ATOM 3293 N N . ARG A 1 419 ? -29.520 3.023 31.690 1.00 91.88 419 ARG A N 1
ATOM 3294 C CA . ARG A 1 419 ? -28.650 1.886 32.012 1.00 91.88 419 ARG A CA 1
ATOM 3295 C C . ARG A 1 419 ? -29.294 0.977 33.057 1.00 91.88 419 ARG A C 1
ATOM 3297 O O . ARG A 1 419 ? -29.860 1.435 34.052 1.00 91.88 419 ARG A O 1
ATOM 3304 N N . LEU A 1 420 ? -29.151 -0.323 32.841 1.00 89.56 420 LEU A N 1
ATOM 3305 C CA . LEU A 1 420 ? -29.537 -1.342 33.805 1.00 89.56 420 LEU A CA 1
ATOM 3306 C C . LEU A 1 420 ? -28.438 -1.523 34.856 1.00 89.56 420 LEU A C 1
ATOM 3308 O O . LEU A 1 420 ? -27.248 -1.455 34.543 1.00 89.56 420 LEU A O 1
ATOM 3312 N N . ARG A 1 421 ? -28.832 -1.758 36.110 1.00 81.56 421 ARG A N 1
ATOM 3313 C CA . ARG A 1 421 ? -27.893 -2.130 37.173 1.00 81.56 421 ARG A CA 1
ATOM 3314 C C . ARG A 1 421 ? -27.398 -3.558 36.923 1.00 81.56 421 ARG A C 1
ATOM 3316 O O . ARG A 1 421 ? -28.201 -4.486 36.919 1.00 81.56 421 ARG A O 1
ATOM 3323 N N . ASN A 1 422 ? -26.088 -3.733 36.761 1.00 66.31 422 ASN A N 1
ATOM 3324 C CA . ASN A 1 422 ? -25.469 -5.056 36.816 1.00 66.31 422 ASN A CA 1
ATOM 3325 C C . ASN A 1 422 ? -25.471 -5.505 38.281 1.00 66.31 422 ASN A C 1
ATOM 3327 O O . ASN A 1 422 ? -24.679 -4.995 39.074 1.00 66.31 422 ASN A O 1
ATOM 3331 N N . GLU A 1 423 ? -26.366 -6.410 38.668 1.00 55.31 423 GLU A N 1
ATOM 3332 C CA . GLU A 1 423 ? -26.195 -7.115 39.937 1.00 55.31 423 GLU A CA 1
ATOM 3333 C C . GLU A 1 423 ? -25.077 -8.151 39.753 1.00 55.31 423 GLU A C 1
ATOM 3335 O O . GLU A 1 423 ? -25.135 -8.942 38.807 1.00 55.31 423 GLU A O 1
ATOM 3340 N N . PRO A 1 424 ? -24.014 -8.133 40.578 1.00 41.38 424 PRO A N 1
ATOM 3341 C CA . PRO A 1 424 ? -23.037 -9.208 40.554 1.00 41.38 424 PRO A CA 1
ATOM 3342 C C . PRO A 1 424 ? -23.753 -10.505 40.947 1.00 41.38 424 PRO A C 1
ATOM 3344 O O . PRO A 1 424 ? -24.426 -10.538 41.976 1.00 41.38 424 PRO A O 1
ATOM 3347 N N . MET A 1 425 ? -23.621 -11.550 40.120 1.00 37.78 425 MET A N 1
ATOM 3348 C CA . MET A 1 425 ? -24.035 -12.908 40.490 1.00 37.78 425 MET A CA 1
ATOM 3349 C C . MET A 1 425 ? -23.424 -13.238 41.855 1.00 37.78 425 MET A C 1
ATOM 3351 O O . MET A 1 425 ? -22.198 -13.217 41.992 1.00 37.78 425 MET A O 1
ATOM 3355 N N . GLN A 1 426 ? -24.281 -13.478 42.845 1.00 29.47 426 GLN A N 1
ATOM 3356 C CA . GLN A 1 426 ? -23.895 -13.951 44.170 1.00 29.47 426 GLN A CA 1
ATOM 3357 C C . GLN A 1 426 ? -23.894 -15.475 44.203 1.00 29.47 426 GLN A C 1
ATOM 3359 O O . GLN A 1 426 ? -24.837 -16.065 43.624 1.00 29.47 426 GLN A O 1
#

Foldseek 3Di:
DVWAEDEDDDDPVVVVVVVVLVVVVCCQLPNDPVCVVVVVYPCSVCVVQLDDCLQQVVSSLLSQLLSLLLVVLQSLVVSLVSCCVPPPVSVVQDDDPDDNHYPSVVSNVSSVVSNVVSNCCCCCQQCNPNPSCNPPQNVVLVVVVVVVCVPDDDDDDPPPPSVVVSVVVSVQSNDPLKQKFFFDEDPDRDQQGIWIFGLFWIWGHHRSDIHIDTADQQFKEKEQEAKDKDFAQVQQDPVRWGADQQRRIWIKTKIFMATPPPRDTPDITIGTPVCVVVVVVRHPYYYYYDPPHDPPDGLLRVQLVVLVVLQVPADADADDPPDDFQQAPQPSPHTQWKDFADPDDQVVLVVVCVVVPPPDDDADTADGDDDDRRHHSSSVSVQLVNQCVVSVHDSVCSQSHWFADPPPGGIDHSNRMHTYDDDPDD

Solvent-accessible surface area (backbone atoms only — not comparable to full-atom values): 23999 Å² total; per-residue (Å²): 113,82,75,51,49,49,88,77,84,80,51,76,68,53,53,51,52,50,52,52,50,50,50,49,54,46,40,66,72,57,55,50,71,68,33,58,75,72,52,65,38,66,66,57,78,42,32,84,78,41,52,56,51,72,70,40,39,62,62,20,52,55,45,45,26,52,48,48,54,44,58,59,32,42,48,47,40,50,50,46,52,51,43,42,74,74,34,69,67,42,50,77,60,33,84,62,93,61,78,53,39,32,69,63,37,51,44,41,53,51,16,52,54,45,29,52,51,51,44,50,45,45,47,60,44,24,39,31,93,80,64,40,60,57,27,69,51,49,46,53,48,44,52,55,54,53,64,58,41,80,77,74,61,98,65,90,74,65,100,57,63,57,52,58,55,51,52,49,52,28,57,53,66,53,43,86,83,50,44,76,45,20,50,70,68,47,90,61,79,44,82,48,36,25,38,39,36,32,79,55,37,42,38,37,28,51,66,71,45,57,49,80,42,73,60,42,57,82,50,35,35,34,30,37,69,41,63,45,81,39,77,35,81,83,33,40,44,100,86,76,42,56,39,73,72,41,60,24,41,41,48,35,29,32,41,32,35,26,30,61,89,76,67,45,75,78,47,75,49,34,30,50,51,87,49,46,62,60,48,55,78,39,48,72,32,61,79,44,68,37,91,88,46,65,79,76,70,43,66,49,53,50,45,39,54,54,51,49,55,58,24,67,73,37,78,70,41,73,68,64,92,89,68,81,65,47,56,6,77,76,75,67,77,50,51,26,38,28,40,59,46,75,64,65,60,70,66,63,48,54,49,50,50,58,72,72,54,72,88,60,78,92,74,80,71,69,39,80,49,84,71,77,56,43,33,25,61,67,52,50,39,52,51,48,52,51,49,36,53,76,69,69,53,60,79,93,50,48,78,81,40,73,40,59,38,94,84,82,50,37,29,38,41,58,68,16,38,27,40,45,54,84,75,77,89,127

InterPro domains:
  IPR018801 E3 ubiquitin-protein ligase TM129 [PF10272] (28-418)
  IPR018801 E3 ubiquitin-protein ligase TM129 [PTHR31322] (14-421)

Sequence (426 aa):
MNVFFSWVPLAPLEVLYTLLFWLFVVFTVYPPLEFIAAGVTLENIFGRFLGSENVFFFEYHLRRTAMLRVVCSFYLLLYYGVMRSLSPTVVLNSPNIQPPFTLWDLILWTGIASSTFLCSHTYIVWYAQGAWSGHPTVISLKKLSDSTKTEGQSSDPPDHWWLSYVSSINAECRRPDKFVASQGGLSSSWPGRRVIVTDSWILTSHFTKFHVLKQSPDQLIAVVASASSVFDTNSFTEGGRPAGESLGTQTMVTVRFANVHTGACILSFGMLASNLDALRSKLQCPLIHAEGVQLEPTVVQRFIEAFNRVVEENDLVSPPPGLELELCIGCASQPANVILSQRCDPEAHAQLDAEIGSAFLYVPPCGVCRCRPMWCLECMARWFASRQTESHRPPNIWLSGRVPCPTCRSIFCVRDVIRLRNEPMQ

pLDDT: mean 81.75, std 12.46, range [29.47, 95.19]

Secondary structure (DSSP, 8-state):
-TTTEEPPPPPHHHHHHHHHHHHHHHHHHS--HHHHHTT-SHHHHTHHHH--TTTSHHHHHHHHHHHHHHHHHHHHHHHHHHHHHH-HHHHHH---SSSSEEHHHHHHHHHHHHHHHHHHHIIIIITGGGTTTTSHHHHHHHHHHHHHHTTT--SPPPTTTHHHHHHHHHHHHTSS--EEEETTS-SS--TTEEEEE-SSEEEEEETTEEEEEE--TTTEEEEEEEEEEEE-GGGB-TTS-B-TTTTTEEEEEEEEEEETTT--EEEEEEEEGGGHHHHHHH-SS-EEEPTT---PPPHHHHHHHHHHHHHHTSPPBPPPTT---PBPTTTSSSB--EEE---S-HHHHHHHHHHT---S---PPP--------B-HHHHHHHHHHHHHHTT--GGGSTT--EE-TTT--EE-GGGEEEBP-PPP-

Nearest PDB structures (foldseek):
  2h8o-assembly1_A-2  TM=2.003E-01  e=2.429E+00  Agrobacterium fabrum str. C58
  8dgj-assembly1_A  TM=1.564E-01  e=3.826E+00  Drosophila melanogaster